Protein AF-A0A8I0GWX3-F1 (afdb_monomer_lite)

Foldseek 3Di:
DVVVVVVVVPDDPPDDDADPPPDDDDPDDDDPDDLDADDDDPVLVVQWPDKDWAWAPPQGDAQAKKKKWKAQQLAGWKWKDWPPDIAIGDLQAQSRARVLAFQTHMDIDRDHRSHGTTIMMTGGDDLEPLSDMDMDMDHSPVVSVVRVVLVVLLVVLLVLLVVLLVVLVVVCVVPVDCVSVVLNVLSVLLSQLSCLLRSVCNPPHNPDPCPNVSLLSNLLSLLQNCLVLLVLLCVQLVVCVVCVVCVVVSVCSNVVSNVVSVCSVVDDSNVSSVSSVVSVVVSVVSLVVSVVSNVVCVVVVNPSSVLSCQLSVLVVVLVVCVVVVPPVCSNSVSSSVSVSSSSNSVSSSVVVVVVVVVVVVVVVVVVQVVQADPVPRHGDPVVVVVVD

Sequence (388 aa):
MLLVVLMLCAWPTRADAPRAGVDYLLLGQATSEPTPQRACAPGVLARHQDVLSIAAPAQGWSGEPQAVDVFGVLSGEVRISHGQRQVCGSMHDARTRDSRFRAGVGMVVVPKAGDREPIVVSWARPLKARWVPTLQLGAPSPVQQNDTARLLVRAACIAVAIALALSALMGFATTRDRLFLLYVVVCLVFVLWQAVLGGLSGYPEPWLPVHDRASWWLVGLTAFSEALLLPILWRLNGGDRRWPRSRAWQHAVLWGLVAVGCSVPWLGMPALGTLAAALETLYLLGCVLCLGVGVWALWRGDAQALAGLGALLPWWILVVAEAVGARWLIAYRIEALQVATTWFLMMAAFALNLRLGRLRQQRDEMRQLADTDMLTGLPNRRAGLRLL

Secondary structure (DSSP, 8-state):
-HHHHHHHHTS---SPPP-TTT-----S----PPP--PPPPHHHHTTEEEEEEEPPPTT---SS-EEEEEE---SS-EEEEETTEEEEEBTTBGGGS-TT-SSSEEEEE-PPTT--PPEEEEEEPPSSTT-PPEEEEE-HHHHHHHHHHHHHHHHHHHHHHHHHHHHHHHHHHHH--HHHHHHHHHHHHHHHHHHHHTSGGGSSS--S--GGGHHHHHHHHHHHHHHHHHHHHHHHTTHHHH-TTHHHHHHHHHHHHHHHHHHGGG--HHHHHHHHHHHHHHHHHHHHHHHHHHHHHHHTT-TTHHHHHHHHHHHHHHHHHHHTT-HHHHHTHHHHHHHHHHHHHHHHHHHHHHHHHHHHHHHHHHHHHHHB-TTT-SBPHHHHHHH-

pLDDT: mean 88.44, std 9.66, range [50.41, 98.25]

Radius of gyration: 27.51 Å; chains: 1; bounding box: 73×41×92 Å

Structure (mmCIF, N/CA/C/O backbone):
data_AF-A0A8I0GWX3-F1
#
_entry.id   AF-A0A8I0GWX3-F1
#
loop_
_atom_site.group_PDB
_atom_site.id
_atom_site.type_symbol
_atom_site.label_atom_id
_atom_site.label_alt_id
_atom_site.label_comp_id
_atom_site.label_asym_id
_atom_site.label_entity_id
_atom_site.label_seq_id
_atom_site.pdbx_PDB_ins_code
_atom_site.Cartn_x
_atom_site.Cartn_y
_atom_site.Cartn_z
_atom_site.occupancy
_atom_site.B_iso_or_equiv
_atom_site.auth_seq_id
_atom_site.auth_comp_id
_atom_site.auth_asym_id
_atom_site.auth_atom_id
_atom_site.pdbx_PDB_model_num
ATOM 1 N N . MET A 1 1 ? 22.181 -18.237 29.161 1.00 51.09 1 MET A N 1
ATOM 2 C CA . MET A 1 1 ? 23.063 -17.108 28.781 1.00 51.09 1 MET A CA 1
ATOM 3 C C . MET A 1 1 ? 24.543 -17.438 28.925 1.00 51.09 1 MET A C 1
ATOM 5 O O . MET A 1 1 ? 25.247 -17.283 27.941 1.00 51.09 1 MET A O 1
ATOM 9 N N . LEU A 1 2 ? 25.014 -17.944 30.072 1.00 55.22 2 LEU A N 1
ATOM 10 C CA . LEU A 1 2 ? 26.442 -18.246 30.293 1.00 55.22 2 LEU A CA 1
ATOM 11 C C . LEU A 1 2 ? 27.043 -19.223 29.258 1.00 55.22 2 LEU A C 1
ATOM 13 O O . LEU A 1 2 ? 28.150 -19.021 28.779 1.00 55.22 2 LEU A O 1
ATOM 17 N N . LEU A 1 3 ? 26.272 -20.239 28.859 1.00 51.69 3 LEU A N 1
ATOM 18 C CA . LEU A 1 3 ? 26.700 -21.274 27.909 1.00 51.69 3 LEU A CA 1
ATOM 19 C C . LEU A 1 3 ? 26.848 -20.755 26.464 1.00 51.69 3 LEU A C 1
ATOM 21 O O . LEU A 1 3 ? 27.691 -21.233 25.716 1.00 51.69 3 LEU A O 1
ATOM 25 N N . VAL A 1 4 ? 26.062 -19.737 26.095 1.00 60.28 4 VAL A N 1
ATOM 26 C CA . VAL A 1 4 ? 26.132 -19.071 24.781 1.00 60.28 4 VAL A CA 1
ATOM 27 C C . VAL A 1 4 ? 27.347 -18.147 24.720 1.00 60.28 4 VAL A C 1
ATOM 29 O O . VAL A 1 4 ? 28.044 -18.114 23.714 1.00 60.28 4 VAL A O 1
ATOM 32 N N . VAL A 1 5 ? 27.642 -17.450 25.823 1.00 67.81 5 VAL A N 1
ATOM 33 C CA . VAL A 1 5 ? 28.853 -16.626 25.962 1.00 67.81 5 VAL A CA 1
ATOM 34 C C . VAL A 1 5 ? 30.109 -17.501 25.899 1.00 67.81 5 VAL A C 1
ATOM 36 O O . VAL A 1 5 ? 31.037 -17.183 25.165 1.00 67.81 5 VAL A O 1
ATOM 39 N N . LEU A 1 6 ? 30.109 -18.647 26.585 1.00 61.28 6 LEU A N 1
ATOM 40 C CA . LEU A 1 6 ? 31.220 -19.604 26.551 1.00 61.28 6 LEU A CA 1
ATOM 41 C C . LEU A 1 6 ? 31.418 -20.245 25.167 1.00 61.28 6 LEU A C 1
ATOM 43 O O . LEU A 1 6 ? 32.559 -20.438 24.757 1.00 61.28 6 LEU A O 1
ATOM 47 N N . MET A 1 7 ? 30.342 -20.518 24.418 1.00 55.12 7 MET A N 1
ATOM 48 C CA . MET A 1 7 ? 30.449 -21.003 23.035 1.00 55.12 7 MET A CA 1
ATOM 49 C C . MET A 1 7 ? 30.977 -19.942 22.059 1.00 55.12 7 MET A C 1
ATOM 51 O O . MET A 1 7 ? 31.720 -20.287 21.146 1.00 55.12 7 MET A O 1
ATOM 55 N N . LEU A 1 8 ? 30.653 -18.661 22.261 1.00 57.12 8 LEU A N 1
ATOM 56 C CA . LEU A 1 8 ? 31.178 -17.562 21.439 1.00 57.12 8 LEU A CA 1
ATOM 57 C C . LEU A 1 8 ? 32.678 -17.314 21.677 1.00 57.12 8 LEU A C 1
ATOM 59 O O . LEU A 1 8 ? 33.382 -16.929 20.749 1.00 57.12 8 LEU A O 1
ATOM 63 N N . CYS A 1 9 ? 33.182 -17.573 22.888 1.00 57.44 9 CYS A N 1
ATOM 64 C CA . CYS A 1 9 ? 34.602 -17.417 23.226 1.00 57.44 9 CYS A CA 1
ATOM 65 C C . CYS A 1 9 ? 35.497 -18.585 22.768 1.00 57.44 9 CYS A C 1
ATOM 67 O O . CYS A 1 9 ? 36.716 -18.445 22.797 1.00 57.44 9 CYS A O 1
ATOM 69 N N . ALA A 1 10 ? 34.926 -19.726 22.367 1.00 54.44 10 ALA A N 1
ATOM 70 C CA . ALA A 1 10 ? 35.675 -20.942 22.029 1.00 54.44 10 ALA A CA 1
ATOM 71 C C . ALA A 1 10 ? 35.998 -21.100 20.525 1.00 54.44 10 ALA A C 1
ATOM 73 O O . ALA A 1 10 ? 36.541 -22.130 20.122 1.00 54.44 10 ALA A O 1
ATOM 74 N N . TRP A 1 11 ? 35.677 -20.111 19.680 1.00 53.00 11 TRP A N 1
ATOM 75 C CA . TRP A 1 11 ? 36.047 -20.141 18.257 1.00 53.00 11 TRP A CA 1
ATOM 76 C C . TRP A 1 11 ? 37.568 -19.939 18.094 1.00 53.00 11 TRP A C 1
ATOM 78 O O . TRP A 1 11 ? 38.137 -19.107 18.803 1.00 53.00 11 TRP A O 1
ATOM 88 N N . PRO A 1 12 ? 38.271 -20.648 17.184 1.00 53.09 12 PRO A N 1
ATOM 89 C CA . PRO A 1 12 ? 39.726 -20.592 17.120 1.00 53.09 12 PRO A CA 1
ATOM 90 C C . PRO A 1 12 ? 40.194 -19.211 16.643 1.00 53.09 12 PRO A C 1
ATOM 92 O O . PRO A 1 12 ? 40.047 -18.855 15.475 1.00 53.09 12 PRO A O 1
ATOM 95 N N . THR A 1 13 ? 40.813 -18.448 17.540 1.00 57.25 13 THR A N 1
ATOM 96 C CA . THR A 1 13 ? 41.493 -17.172 17.271 1.00 57.25 13 THR A CA 1
ATOM 97 C C . THR A 1 13 ? 42.874 -17.417 16.655 1.00 57.25 13 THR A C 1
ATOM 99 O O . THR A 1 13 ? 43.901 -17.164 17.282 1.00 57.25 13 THR A O 1
ATOM 102 N N . ARG A 1 14 ? 42.925 -17.989 15.446 1.00 50.41 14 ARG A N 1
ATOM 103 C CA . ARG A 1 14 ? 44.182 -18.166 14.682 1.00 50.41 14 ARG A CA 1
ATOM 104 C C . ARG A 1 14 ? 44.314 -17.249 13.465 1.00 50.41 14 ARG A C 1
ATOM 106 O O . ARG A 1 14 ? 45.220 -17.441 12.662 1.00 50.41 14 ARG A O 1
ATOM 113 N N . ALA A 1 15 ? 43.450 -16.249 13.346 1.00 58.94 15 ALA A N 1
ATOM 114 C CA . ALA A 1 15 ? 43.654 -15.132 12.436 1.00 58.94 15 ALA A CA 1
ATOM 115 C C . ALA A 1 15 ? 43.953 -13.886 13.272 1.00 58.94 15 ALA A C 1
ATOM 117 O O . ALA A 1 15 ? 43.256 -13.643 14.262 1.00 58.94 15 ALA A O 1
ATOM 118 N N . ASP A 1 16 ? 44.983 -13.127 12.890 1.00 62.22 16 ASP A N 1
ATOM 119 C CA . ASP A 1 16 ? 45.212 -11.797 13.450 1.00 62.22 16 ASP A CA 1
ATOM 120 C C . ASP A 1 16 ? 43.923 -10.981 13.308 1.00 62.22 16 ASP A C 1
ATOM 122 O O . ASP A 1 16 ? 43.290 -10.961 12.248 1.00 62.22 16 ASP A O 1
ATOM 126 N N . ALA A 1 17 ? 43.501 -10.350 14.403 1.00 70.25 17 ALA A N 1
ATOM 127 C CA . ALA A 1 17 ? 42.344 -9.473 14.371 1.00 70.25 17 ALA A CA 1
ATOM 128 C C . ALA A 1 17 ? 42.627 -8.312 13.399 1.00 70.25 17 ALA A C 1
ATOM 130 O O . ALA A 1 17 ? 43.728 -7.752 13.440 1.00 70.25 17 ALA A O 1
ATOM 131 N N . PRO A 1 18 ? 41.660 -7.929 12.546 1.00 77.25 18 PRO A N 1
ATOM 132 C CA . PRO A 1 18 ? 41.861 -6.857 11.583 1.00 77.25 18 PRO A CA 1
ATOM 133 C C . PRO A 1 18 ? 42.234 -5.557 12.303 1.00 77.25 18 PRO A C 1
ATOM 135 O O . PRO A 1 18 ? 41.567 -5.136 13.254 1.00 77.25 18 PRO A O 1
ATOM 138 N N . ARG A 1 19 ? 43.301 -4.904 11.846 1.00 80.56 19 ARG A N 1
ATOM 139 C CA . ARG A 1 19 ? 43.761 -3.614 12.358 1.00 80.56 19 ARG A CA 1
ATOM 140 C C . ARG A 1 19 ? 42.855 -2.509 11.833 1.00 80.56 19 ARG A C 1
ATOM 142 O O . ARG A 1 19 ? 42.826 -2.217 10.636 1.00 80.56 19 ARG A O 1
ATOM 149 N N . ALA A 1 20 ? 42.129 -1.871 12.748 1.00 77.06 20 ALA A N 1
ATOM 150 C CA . ALA A 1 20 ? 41.254 -0.749 12.433 1.00 77.06 20 ALA A CA 1
ATOM 151 C C . ALA A 1 20 ? 42.017 0.356 11.674 1.00 77.06 20 ALA A C 1
ATOM 153 O O . ALA A 1 20 ? 43.057 0.826 12.130 1.00 77.06 20 ALA A O 1
ATOM 154 N N . GLY A 1 21 ? 41.494 0.763 10.514 1.00 77.19 21 GLY A N 1
ATOM 155 C CA . GLY A 1 21 ? 42.061 1.836 9.687 1.00 77.19 21 GLY A CA 1
ATOM 156 C C . GLY A 1 21 ? 43.207 1.426 8.753 1.00 77.19 21 GLY A C 1
ATOM 157 O O . GLY A 1 21 ? 43.665 2.269 7.987 1.00 77.19 21 GLY A O 1
ATOM 158 N N . VAL A 1 22 ? 43.647 0.164 8.787 1.00 79.94 22 VAL A N 1
ATOM 159 C CA . VAL A 1 22 ? 44.706 -0.367 7.905 1.00 79.94 22 VAL A CA 1
ATOM 160 C C . VAL A 1 22 ? 44.186 -1.541 7.086 1.00 79.94 22 VAL A C 1
ATOM 162 O O . VAL A 1 22 ? 44.372 -1.579 5.870 1.00 79.94 22 VAL A O 1
ATOM 165 N N . ASP A 1 23 ? 43.490 -2.465 7.742 1.00 86.44 23 ASP A N 1
ATOM 166 C CA . ASP A 1 23 ? 43.015 -3.683 7.105 1.00 86.44 23 ASP A CA 1
ATOM 167 C C . ASP A 1 23 ? 41.596 -3.486 6.560 1.00 86.44 23 ASP A C 1
ATOM 169 O O . ASP A 1 23 ? 40.745 -2.843 7.181 1.00 86.44 23 ASP A O 1
ATOM 173 N N . TYR A 1 24 ? 41.324 -4.069 5.393 1.00 81.25 24 TYR A N 1
ATOM 174 C CA . TYR A 1 24 ? 39.986 -4.153 4.815 1.00 81.25 24 TYR A CA 1
ATOM 175 C C . TYR A 1 24 ? 39.538 -5.613 4.767 1.00 81.25 24 TYR A C 1
ATOM 177 O O . TYR A 1 24 ? 40.316 -6.516 4.464 1.00 81.25 24 TYR A O 1
ATOM 185 N N . LEU A 1 25 ? 38.260 -5.849 5.058 1.00 82.81 25 LEU A N 1
ATOM 186 C CA . LEU A 1 25 ? 37.648 -7.167 4.948 1.00 82.81 25 LEU A CA 1
ATOM 187 C C . LEU A 1 25 ? 36.897 -7.257 3.619 1.00 82.81 25 LEU A C 1
ATOM 189 O O . LEU A 1 25 ? 35.829 -6.663 3.463 1.00 82.81 25 LEU A O 1
ATOM 193 N N . LEU A 1 26 ? 37.450 -8.005 2.664 1.00 83.38 26 LEU A N 1
ATOM 194 C CA . LEU A 1 26 ? 36.744 -8.363 1.437 1.00 83.38 26 LEU A CA 1
ATOM 195 C C . LEU A 1 26 ? 35.866 -9.592 1.708 1.00 83.38 26 LEU A C 1
ATOM 197 O O . LEU A 1 26 ? 36.376 -10.683 1.947 1.00 83.38 26 LEU A O 1
ATOM 201 N N . LEU A 1 27 ? 34.545 -9.414 1.676 1.00 86.94 27 LEU A N 1
ATOM 202 C CA . LEU A 1 27 ? 33.578 -10.510 1.765 1.00 86.94 27 LEU A CA 1
ATOM 203 C C . LEU A 1 27 ? 33.102 -10.901 0.361 1.00 86.94 27 LEU A C 1
ATOM 205 O O . LEU A 1 27 ? 32.670 -10.044 -0.408 1.00 86.94 27 LEU A O 1
ATOM 209 N N . GLY A 1 28 ? 33.144 -12.199 0.053 1.00 84.75 28 GLY A N 1
ATOM 210 C CA . GLY A 1 28 ? 32.776 -12.754 -1.253 1.00 84.75 28 GLY A CA 1
ATOM 211 C C . GLY A 1 28 ? 33.986 -13.178 -2.089 1.00 84.75 28 GLY A C 1
ATOM 212 O O . GLY A 1 28 ? 35.128 -13.099 -1.647 1.00 84.75 28 GLY A O 1
ATOM 213 N N . GLN A 1 29 ? 33.725 -13.659 -3.302 1.00 85.88 29 GLN A N 1
ATOM 214 C CA . GLN A 1 29 ? 34.748 -14.126 -4.239 1.00 85.88 29 GLN A CA 1
ATOM 215 C C . GLN A 1 29 ? 34.409 -13.671 -5.659 1.00 85.88 29 GLN A C 1
ATOM 217 O O . GLN A 1 29 ? 33.242 -13.423 -5.972 1.00 85.88 29 GLN A O 1
ATOM 222 N N . ALA A 1 30 ? 35.423 -13.561 -6.520 1.00 85.31 30 ALA A N 1
ATOM 223 C CA . ALA A 1 30 ? 35.194 -13.341 -7.942 1.00 85.31 30 ALA A CA 1
ATOM 224 C C . ALA A 1 30 ? 34.327 -14.478 -8.501 1.00 85.31 30 ALA A C 1
ATOM 226 O O . ALA A 1 30 ? 34.538 -15.645 -8.170 1.00 85.31 30 ALA A O 1
ATOM 227 N N . THR A 1 31 ? 33.354 -14.134 -9.338 1.00 83.06 31 THR A N 1
ATOM 228 C CA . THR A 1 31 ? 32.468 -15.108 -9.973 1.00 83.06 31 THR A CA 1
ATOM 229 C C . THR A 1 31 ? 32.619 -15.045 -11.485 1.00 83.06 31 THR A C 1
ATOM 231 O O . THR A 1 31 ? 32.759 -13.968 -12.065 1.00 83.06 31 THR A O 1
ATOM 234 N N . SER A 1 32 ? 32.616 -16.216 -12.115 1.00 80.88 32 SER A N 1
ATOM 235 C CA . SER A 1 32 ? 32.475 -16.377 -13.562 1.00 80.88 32 SER A CA 1
ATOM 236 C C . SER A 1 32 ? 31.013 -16.566 -13.973 1.00 80.88 32 SER A C 1
ATOM 238 O O . SER A 1 32 ? 30.724 -16.662 -15.166 1.00 80.88 32 SER A O 1
ATOM 240 N N . GLU A 1 33 ? 30.088 -16.622 -13.009 1.00 76.56 33 GLU A N 1
ATOM 241 C CA . GLU A 1 33 ? 28.667 -16.774 -13.286 1.00 76.56 33 GLU A CA 1
ATOM 242 C C . GLU A 1 33 ? 28.127 -15.491 -13.935 1.00 76.56 33 GLU A C 1
ATOM 244 O O . GLU A 1 33 ? 28.223 -14.405 -13.350 1.00 76.56 33 GLU A O 1
ATOM 249 N N . PRO A 1 34 ? 27.556 -15.579 -15.150 1.00 67.69 34 PRO A N 1
ATOM 250 C CA . PRO A 1 34 ? 26.932 -14.428 -15.776 1.00 67.69 34 PRO A CA 1
ATOM 251 C C . PRO A 1 34 ? 25.698 -14.016 -14.973 1.00 67.69 34 PRO A C 1
ATOM 253 O O . PRO A 1 34 ? 24.993 -14.857 -14.413 1.00 67.69 34 PRO A O 1
ATOM 256 N N . THR A 1 35 ? 25.384 -12.718 -14.958 1.00 65.12 35 THR A N 1
ATOM 257 C CA . THR A 1 35 ? 24.118 -12.249 -14.386 1.00 65.12 35 THR A CA 1
ATOM 258 C C . THR A 1 35 ? 22.964 -12.962 -15.100 1.00 65.12 35 THR A C 1
ATOM 260 O O . THR A 1 35 ? 22.860 -12.829 -16.324 1.00 65.12 35 THR A O 1
ATOM 263 N N . PRO A 1 36 ? 22.107 -13.719 -14.390 1.00 63.72 36 PRO A N 1
ATOM 264 C CA . PRO A 1 36 ? 21.045 -14.481 -15.029 1.00 63.72 36 PRO A CA 1
ATOM 265 C C . PRO A 1 36 ? 20.073 -13.520 -15.720 1.00 63.72 36 PRO A C 1
ATOM 267 O O . PRO A 1 36 ? 19.387 -12.731 -15.075 1.00 63.72 36 PRO A O 1
ATOM 270 N N . GLN A 1 37 ? 20.032 -13.570 -17.051 1.00 67.31 37 GLN A N 1
ATOM 271 C CA . GLN A 1 37 ? 19.068 -12.830 -17.860 1.00 67.31 37 GLN A CA 1
ATOM 272 C C . GLN A 1 37 ? 17.976 -13.794 -18.310 1.00 67.31 37 GLN A C 1
ATOM 274 O O . GLN A 1 37 ? 18.216 -14.711 -19.095 1.00 67.31 37 GLN A O 1
ATOM 279 N N . ARG A 1 38 ? 16.762 -13.602 -17.791 1.00 73.75 38 ARG A N 1
ATOM 280 C CA . ARG A 1 38 ? 15.596 -14.396 -18.178 1.00 73.75 38 ARG A CA 1
ATOM 281 C C . ARG A 1 38 ? 14.913 -13.763 -19.390 1.00 73.75 38 ARG A C 1
ATOM 283 O O . ARG A 1 38 ? 14.407 -12.643 -19.312 1.00 73.75 38 ARG A O 1
ATOM 290 N N . ALA A 1 39 ? 14.851 -14.507 -20.492 1.00 77.19 39 ALA A N 1
ATOM 291 C CA . ALA A 1 39 ? 13.997 -14.168 -21.627 1.00 77.19 39 ALA A CA 1
ATOM 292 C C . ALA A 1 39 ? 12.514 -14.374 -21.270 1.00 77.19 39 ALA A C 1
ATOM 294 O O . ALA A 1 39 ? 12.173 -15.246 -20.466 1.00 77.19 39 ALA A O 1
ATOM 295 N N . CYS A 1 40 ? 11.615 -13.594 -21.879 1.00 80.19 40 CYS A N 1
ATOM 296 C CA . CYS A 1 40 ? 10.183 -13.806 -21.663 1.00 80.19 40 CYS A CA 1
ATOM 297 C C . CYS A 1 40 ? 9.726 -15.097 -22.338 1.00 80.19 40 CYS A C 1
ATOM 299 O O . CYS A 1 40 ? 9.987 -15.312 -23.522 1.00 80.19 40 CYS A O 1
ATOM 301 N N . ALA A 1 41 ? 8.968 -15.914 -21.609 1.00 83.19 41 ALA A N 1
ATOM 302 C CA . ALA A 1 41 ? 8.305 -17.065 -22.201 1.00 83.19 41 ALA A CA 1
ATOM 303 C C . ALA A 1 41 ? 7.250 -16.611 -23.239 1.00 83.19 41 ALA A C 1
ATOM 305 O O . ALA A 1 41 ? 6.577 -15.597 -23.018 1.00 83.19 41 ALA A O 1
ATOM 306 N N . PRO A 1 42 ? 7.020 -17.369 -24.328 1.00 79.69 42 PRO A N 1
ATOM 307 C CA . PRO A 1 42 ? 6.047 -17.005 -25.365 1.00 79.69 42 PRO A CA 1
ATOM 308 C C . PRO A 1 42 ? 4.628 -16.767 -24.824 1.00 79.69 42 PRO A C 1
ATOM 310 O O . PRO A 1 42 ? 3.952 -15.824 -25.228 1.00 79.69 42 PRO A O 1
ATOM 313 N N . GLY A 1 43 ? 4.196 -17.568 -23.843 1.00 78.31 43 GLY A N 1
ATOM 314 C CA . GLY A 1 43 ? 2.890 -17.406 -23.195 1.00 78.31 43 GLY A CA 1
ATOM 315 C C . GLY A 1 43 ? 2.763 -16.143 -22.333 1.00 78.31 43 GLY A C 1
ATOM 316 O O . GLY A 1 43 ? 1.656 -15.651 -22.133 1.00 78.31 43 GLY A O 1
ATOM 317 N N . VAL A 1 44 ? 3.878 -15.588 -21.843 1.00 78.50 44 VAL A N 1
ATOM 318 C CA . VAL A 1 44 ? 3.901 -14.293 -21.141 1.00 78.50 44 VAL A CA 1
ATOM 319 C C . VAL A 1 44 ? 3.754 -13.160 -22.152 1.00 78.50 44 VAL A C 1
ATOM 321 O O . VAL A 1 44 ? 2.897 -12.299 -21.974 1.00 78.50 44 VAL A O 1
ATOM 324 N N . LEU A 1 45 ? 4.510 -13.220 -23.253 1.00 78.62 45 LEU A N 1
ATOM 325 C CA . LEU A 1 45 ? 4.442 -12.243 -24.344 1.00 78.62 45 LEU A CA 1
ATOM 326 C C . LEU A 1 45 ? 3.037 -12.140 -24.943 1.00 78.62 45 LEU A C 1
ATOM 328 O O . LEU A 1 45 ? 2.563 -11.036 -25.181 1.00 78.62 45 LEU A O 1
ATOM 332 N N . ALA A 1 46 ? 2.337 -13.265 -25.109 1.00 76.94 46 ALA A N 1
ATOM 333 C CA . ALA A 1 46 ? 0.958 -13.280 -25.602 1.00 76.94 46 ALA A CA 1
ATOM 334 C C . ALA A 1 46 ? -0.034 -12.524 -24.692 1.00 76.94 46 ALA A C 1
ATOM 336 O O . ALA A 1 46 ? -1.104 -12.117 -25.140 1.00 76.94 46 ALA A O 1
ATOM 337 N N . ARG A 1 47 ? 0.304 -12.331 -23.409 1.00 78.25 47 ARG A N 1
ATOM 338 C CA . ARG A 1 47 ? -0.508 -11.574 -22.442 1.00 78.25 47 ARG A CA 1
ATOM 339 C C . ARG A 1 47 ? -0.126 -10.098 -22.362 1.00 78.25 47 ARG A C 1
ATOM 341 O O . ARG A 1 47 ? -0.842 -9.334 -21.715 1.00 78.25 47 ARG A O 1
ATOM 348 N 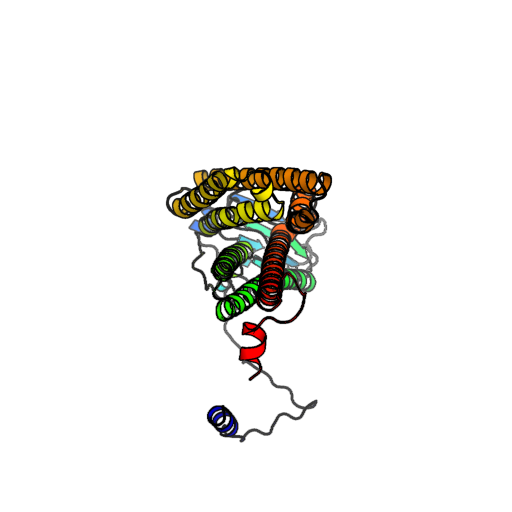N . HIS A 1 48 ? 0.980 -9.693 -22.985 1.00 80.00 48 HIS A N 1
ATOM 349 C CA . HIS A 1 48 ? 1.376 -8.293 -23.048 1.00 80.00 48 HIS A CA 1
ATOM 350 C C . HIS A 1 48 ? 0.496 -7.599 -24.083 1.00 80.00 48 HIS A C 1
ATOM 352 O O . HIS A 1 48 ? 0.559 -7.905 -25.269 1.00 80.00 48 HIS A O 1
ATOM 358 N N . GLN A 1 49 ? -0.361 -6.700 -23.610 1.00 73.62 49 GLN A N 1
ATOM 359 C CA . GLN A 1 49 ? -1.316 -5.980 -24.458 1.00 73.62 49 GLN A CA 1
ATOM 360 C C . GLN A 1 49 ? -0.895 -4.527 -24.657 1.00 73.62 49 GLN A C 1
ATOM 362 O O . GLN A 1 49 ? -1.134 -3.965 -25.722 1.00 73.62 49 GLN A O 1
ATOM 367 N N . ASP A 1 50 ? -0.218 -3.950 -23.663 1.00 77.81 50 ASP A N 1
ATOM 368 C CA . ASP A 1 50 ? 0.282 -2.586 -23.720 1.00 77.81 50 ASP A CA 1
ATOM 369 C C . ASP A 1 50 ? 1.773 -2.605 -24.062 1.00 77.81 50 ASP A C 1
ATOM 371 O O . ASP A 1 50 ? 2.580 -3.266 -23.397 1.00 77.81 50 ASP A O 1
ATOM 375 N N . VAL A 1 51 ? 2.136 -1.872 -25.113 1.00 85.62 51 VAL A N 1
ATOM 376 C CA . VAL A 1 51 ? 3.516 -1.699 -25.564 1.00 85.62 51 VAL A CA 1
ATOM 377 C C . VAL A 1 51 ? 3.803 -0.209 -25.651 1.00 85.62 51 VAL A C 1
ATOM 379 O O . VAL A 1 51 ? 3.176 0.512 -26.423 1.00 85.62 51 VAL A O 1
ATOM 382 N N . LEU A 1 52 ? 4.773 0.248 -24.868 1.00 91.12 52 LEU A N 1
ATOM 383 C CA . LEU A 1 52 ? 5.298 1.600 -24.930 1.00 91.12 52 LEU A CA 1
ATOM 384 C C . LEU A 1 52 ? 6.665 1.581 -25.608 1.00 91.12 52 LEU A C 1
ATOM 386 O O . LEU A 1 52 ? 7.591 0.910 -25.152 1.00 91.12 52 LEU A O 1
ATOM 390 N N . SER A 1 53 ? 6.791 2.359 -26.677 1.00 91.75 53 SER A N 1
ATOM 391 C CA . SER A 1 53 ? 8.063 2.619 -27.344 1.00 91.75 53 SER A CA 1
ATOM 392 C C . SER A 1 53 ? 8.608 3.962 -26.873 1.00 91.75 53 SER A C 1
ATOM 394 O O . SER A 1 53 ? 8.075 5.014 -27.228 1.00 91.75 53 SER A O 1
ATOM 396 N N . ILE A 1 54 ? 9.667 3.935 -26.071 1.00 92.19 54 ILE A N 1
ATOM 397 C CA . ILE A 1 54 ? 10.393 5.132 -25.649 1.00 92.19 54 ILE A CA 1
ATOM 398 C C . ILE A 1 54 ? 11.337 5.509 -26.790 1.00 92.19 54 ILE A C 1
ATOM 400 O O . ILE A 1 54 ? 12.373 4.871 -26.994 1.00 92.19 54 ILE A O 1
ATOM 404 N N . ALA A 1 55 ? 10.940 6.519 -27.562 1.00 92.69 55 ALA A N 1
ATOM 405 C CA . ALA A 1 55 ? 11.732 7.016 -28.677 1.00 92.69 55 ALA A CA 1
ATOM 406 C C . ALA A 1 55 ? 13.034 7.667 -28.189 1.00 92.69 55 ALA A C 1
ATOM 408 O O . ALA A 1 55 ? 13.054 8.354 -27.164 1.00 92.69 55 ALA A O 1
ATOM 409 N N . ALA A 1 56 ? 14.106 7.477 -28.958 1.00 90.88 56 ALA A N 1
ATOM 410 C CA . ALA A 1 56 ? 15.345 8.209 -28.752 1.00 90.88 56 ALA A CA 1
ATOM 411 C C . ALA A 1 56 ? 15.119 9.728 -28.933 1.00 90.88 56 ALA A C 1
ATOM 413 O O . ALA A 1 56 ? 14.239 10.132 -29.705 1.00 90.88 56 ALA A O 1
ATOM 414 N N . PRO A 1 57 ? 15.922 10.588 -28.278 1.00 92.25 57 PRO A N 1
ATOM 415 C CA . PRO A 1 57 ? 15.934 12.024 -28.555 1.00 92.25 57 PRO A CA 1
ATOM 416 C C . PRO A 1 57 ? 16.179 12.323 -30.043 1.00 92.25 57 PRO A C 1
ATOM 418 O O . PRO A 1 57 ? 16.752 11.506 -30.762 1.00 92.25 57 PRO A O 1
ATOM 421 N N . ALA A 1 58 ? 15.812 13.519 -30.516 1.00 90.44 58 ALA A N 1
ATOM 422 C CA . ALA A 1 58 ? 15.952 13.887 -31.933 1.00 90.44 58 ALA A CA 1
ATOM 423 C C . ALA A 1 58 ? 17.395 13.727 -32.467 1.00 90.44 58 ALA A C 1
ATOM 425 O O . ALA A 1 58 ? 17.601 13.304 -33.606 1.00 90.44 58 ALA A O 1
ATOM 426 N N . GLN A 1 59 ? 18.395 14.002 -31.628 1.00 90.94 59 GLN A N 1
ATOM 427 C CA . GLN A 1 59 ? 19.822 13.820 -31.930 1.00 90.94 59 GLN A CA 1
ATOM 428 C C . GLN A 1 59 ? 20.329 12.365 -31.825 1.00 90.94 59 GLN A C 1
ATOM 430 O O . GLN A 1 59 ? 21.507 12.115 -32.055 1.00 90.94 59 GLN A O 1
ATOM 435 N N . GLY A 1 60 ? 19.454 11.407 -31.507 1.00 91.12 60 GLY A N 1
ATOM 436 C CA . GLY A 1 60 ? 19.819 10.038 -31.144 1.00 91.12 60 GLY A CA 1
ATOM 437 C C . GLY A 1 60 ? 20.225 9.912 -29.675 1.00 91.12 60 GLY A C 1
ATOM 438 O O . GLY A 1 60 ? 20.285 10.896 -28.930 1.00 91.12 60 GLY A O 1
ATOM 439 N N . TRP A 1 61 ? 20.476 8.682 -29.237 1.00 94.44 61 TRP A N 1
ATOM 440 C CA . TRP A 1 61 ? 21.006 8.411 -27.905 1.00 94.44 61 TRP A CA 1
ATOM 441 C C . TRP A 1 61 ? 22.409 8.997 -27.739 1.00 94.44 61 TRP A C 1
ATOM 443 O O . TRP A 1 61 ? 23.183 9.087 -28.689 1.00 94.44 61 TRP A O 1
ATOM 453 N N . SER A 1 62 ? 22.759 9.377 -26.513 1.00 92.69 62 SER A N 1
ATOM 454 C CA . SER A 1 62 ? 24.035 10.036 -26.218 1.00 92.69 62 SER A CA 1
ATOM 455 C C . SER A 1 62 ? 25.249 9.102 -26.212 1.00 92.69 62 SER A C 1
ATOM 457 O O . SER A 1 62 ? 26.370 9.592 -26.182 1.00 92.69 62 SER A O 1
ATOM 459 N N . GLY A 1 63 ? 25.060 7.779 -26.210 1.00 91.44 63 GLY A N 1
ATOM 460 C CA . GLY A 1 63 ? 26.132 6.824 -25.895 1.00 91.44 63 GLY A CA 1
ATOM 461 C C . GLY A 1 6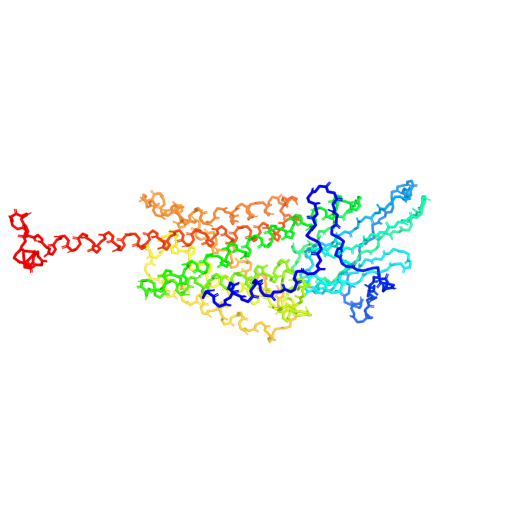3 ? 26.265 6.523 -24.399 1.00 91.44 63 GLY A C 1
ATOM 462 O O . GLY A 1 63 ? 26.939 5.567 -24.023 1.00 91.44 63 GLY A O 1
ATOM 463 N N . GLU A 1 64 ? 25.598 7.308 -23.546 1.00 94.12 64 GLU A N 1
ATOM 464 C CA . GLU A 1 64 ? 25.644 7.146 -22.093 1.00 94.12 64 GLU A CA 1
ATOM 465 C C . GLU A 1 64 ? 24.658 6.076 -21.602 1.00 94.12 64 GLU A C 1
ATOM 467 O O . GLU A 1 64 ? 23.577 5.919 -22.188 1.00 94.12 64 GLU A O 1
ATOM 472 N N . PRO A 1 65 ? 24.962 5.382 -20.488 1.00 93.94 65 PRO A N 1
ATOM 473 C CA . PRO A 1 65 ? 24.053 4.417 -19.885 1.00 93.94 65 PRO A CA 1
ATOM 474 C C . PRO A 1 65 ? 22.677 5.017 -19.565 1.00 93.94 65 PRO A C 1
ATOM 476 O O . PRO A 1 65 ? 22.572 6.033 -18.881 1.00 93.94 65 PRO A O 1
ATOM 479 N N . GLN A 1 66 ? 21.618 4.342 -20.004 1.00 94.44 66 GLN A N 1
ATOM 480 C CA . GLN A 1 66 ? 20.226 4.669 -19.707 1.00 94.44 66 GLN A CA 1
ATOM 481 C C . GLN A 1 66 ? 19.624 3.571 -18.836 1.00 94.44 66 GLN A C 1
ATOM 483 O O . GLN A 1 66 ? 19.605 2.399 -19.218 1.00 94.44 66 GLN A O 1
ATOM 488 N N . ALA A 1 67 ? 19.120 3.938 -17.664 1.00 95.00 67 ALA A N 1
ATOM 489 C CA . ALA A 1 67 ? 18.312 3.063 -16.833 1.00 95.00 67 ALA A CA 1
ATOM 490 C C . ALA A 1 67 ? 16.834 3.333 -17.080 1.00 95.00 67 ALA A C 1
ATOM 492 O O . ALA A 1 67 ? 16.390 4.481 -17.042 1.00 95.00 67 ALA A O 1
ATOM 493 N N . VAL A 1 68 ? 16.086 2.256 -17.294 1.00 95.00 68 VAL A N 1
ATOM 494 C CA . VAL A 1 68 ? 14.626 2.260 -17.313 1.00 95.00 68 VAL A CA 1
ATOM 495 C C . VAL A 1 68 ? 14.149 1.386 -16.175 1.00 95.00 68 VAL A C 1
ATOM 497 O O . VAL A 1 68 ? 14.589 0.245 -16.063 1.00 95.00 68 VAL A O 1
ATOM 500 N N . ASP A 1 69 ? 13.248 1.915 -15.360 1.00 95.12 69 ASP A N 1
ATOM 501 C CA . ASP A 1 69 ? 12.590 1.181 -14.287 1.00 95.12 69 ASP A CA 1
ATOM 502 C C . ASP A 1 69 ? 11.073 1.349 -14.371 1.00 95.12 69 ASP A C 1
ATOM 504 O O . ASP A 1 69 ? 10.565 2.415 -14.737 1.00 95.12 69 ASP A O 1
ATOM 508 N N . VAL A 1 70 ? 10.353 0.275 -14.064 1.00 94.19 70 VAL A N 1
ATOM 509 C CA . VAL A 1 70 ? 8.900 0.183 -14.175 1.00 94.19 70 VAL A CA 1
ATOM 510 C C . VAL A 1 70 ? 8.320 -0.222 -12.827 1.00 94.19 70 VAL A C 1
ATOM 512 O O . VAL A 1 70 ? 8.615 -1.288 -12.284 1.00 94.19 70 VAL A O 1
ATOM 515 N N . PHE A 1 71 ? 7.433 0.620 -12.307 1.00 91.62 71 PHE A N 1
ATOM 516 C CA . PHE A 1 71 ? 6.757 0.440 -11.027 1.00 91.62 71 PHE A CA 1
ATOM 517 C C . PHE A 1 71 ? 5.252 0.262 -11.210 1.00 91.62 71 PHE A C 1
ATOM 519 O O . PHE A 1 71 ? 4.660 0.750 -12.171 1.00 91.62 71 PHE A O 1
ATOM 526 N N . GLY A 1 72 ? 4.604 -0.362 -10.226 1.00 86.19 72 GLY A N 1
ATOM 527 C CA . GLY A 1 72 ? 3.141 -0.396 -10.151 1.00 86.19 72 GLY A CA 1
ATOM 528 C C . GLY A 1 72 ? 2.471 -1.385 -11.101 1.00 86.19 72 GLY A C 1
ATOM 529 O O . GLY A 1 72 ? 1.268 -1.282 -11.330 1.00 86.19 72 GLY A O 1
ATOM 530 N N . VAL A 1 73 ? 3.217 -2.360 -11.628 1.00 88.00 73 VAL A N 1
ATOM 531 C CA . VAL A 1 73 ? 2.643 -3.482 -12.380 1.00 88.00 73 VAL A CA 1
ATOM 532 C C . VAL A 1 73 ? 2.183 -4.553 -11.398 1.00 88.00 73 VAL A C 1
ATOM 534 O O . VAL A 1 73 ? 2.952 -5.401 -10.959 1.00 88.00 73 VAL A O 1
ATOM 537 N N . LEU A 1 74 ? 0.905 -4.471 -11.032 1.00 83.38 74 LEU A N 1
ATOM 538 C CA . LEU A 1 74 ? 0.260 -5.306 -10.009 1.00 83.38 74 LEU A CA 1
ATOM 539 C C . LEU A 1 74 ? -0.288 -6.643 -10.550 1.00 83.38 74 LEU A C 1
ATOM 541 O O . LEU A 1 74 ? -0.972 -7.385 -9.842 1.00 83.38 74 LEU A O 1
ATOM 545 N N . SER A 1 75 ? -0.037 -6.942 -11.824 1.00 80.69 75 SER A N 1
ATOM 546 C CA . SER A 1 75 ? -0.466 -8.174 -12.486 1.00 80.69 75 SER A CA 1
ATOM 547 C C . SER A 1 75 ? 0.468 -8.529 -13.637 1.00 80.69 75 SER A C 1
ATOM 549 O O . SER A 1 75 ? 0.703 -7.698 -14.511 1.00 80.69 75 SER A O 1
ATOM 551 N N . GLY A 1 76 ? 0.931 -9.780 -13.676 1.00 83.75 76 GLY A N 1
ATOM 552 C CA . GLY A 1 76 ? 1.779 -10.295 -14.750 1.00 83.75 76 GLY A CA 1
ATOM 553 C C . GLY A 1 76 ? 3.256 -9.911 -14.629 1.00 83.75 76 GLY A C 1
ATOM 554 O O . GLY A 1 76 ? 3.743 -9.550 -13.557 1.00 83.75 76 GLY A O 1
ATOM 555 N N . GLU A 1 77 ? 3.969 -10.044 -15.745 1.00 89.12 77 GLU A N 1
ATOM 556 C CA . GLU A 1 77 ? 5.388 -9.710 -15.868 1.00 89.12 77 GLU A CA 1
ATOM 557 C C . GLU A 1 77 ? 5.567 -8.421 -16.684 1.00 89.12 77 GLU A C 1
ATOM 559 O O . GLU A 1 77 ? 4.681 -7.996 -17.431 1.00 89.12 77 GLU A O 1
ATOM 564 N N . VAL A 1 78 ? 6.732 -7.799 -16.527 1.00 91.56 78 VAL A N 1
ATOM 565 C CA . VAL A 1 78 ? 7.181 -6.650 -17.308 1.00 91.56 78 VAL A CA 1
ATOM 566 C C . VAL A 1 78 ? 8.335 -7.088 -18.184 1.00 91.56 78 VAL A C 1
ATOM 568 O O . VAL A 1 78 ? 9.284 -7.722 -17.719 1.00 91.56 78 VAL A O 1
ATOM 571 N N . ARG A 1 79 ? 8.268 -6.697 -19.453 1.00 92.88 79 ARG A N 1
ATOM 572 C CA . ARG A 1 79 ? 9.351 -6.862 -20.413 1.00 92.88 79 ARG A CA 1
ATOM 573 C C . ARG A 1 79 ? 9.929 -5.509 -20.771 1.00 92.88 79 ARG A C 1
ATOM 575 O O . ARG A 1 79 ? 9.183 -4.628 -21.195 1.00 92.88 79 ARG A O 1
ATOM 582 N N . ILE A 1 80 ? 11.248 -5.400 -20.695 1.00 93.31 80 ILE A N 1
ATOM 583 C CA . ILE A 1 80 ? 12.017 -4.267 -21.214 1.00 93.31 80 ILE A CA 1
ATOM 584 C C . ILE A 1 80 ? 12.989 -4.821 -22.254 1.00 93.31 80 ILE A C 1
ATOM 586 O O . ILE A 1 80 ? 13.692 -5.792 -21.976 1.00 93.31 80 ILE A O 1
ATOM 590 N N . SER A 1 81 ? 13.021 -4.239 -23.452 1.00 92.12 81 SER A N 1
ATOM 591 C CA . SER A 1 81 ? 13.939 -4.638 -24.523 1.00 92.12 81 SER A CA 1
ATOM 592 C C . SER A 1 81 ? 14.546 -3.447 -25.255 1.00 92.12 81 SER A C 1
ATOM 594 O O . SER A 1 81 ? 13.880 -2.431 -25.443 1.00 92.12 81 SER A O 1
ATOM 596 N N . HIS A 1 82 ? 15.786 -3.607 -25.706 1.00 91.62 82 HIS A N 1
ATOM 597 C CA . HIS A 1 82 ? 16.501 -2.667 -26.569 1.00 91.62 82 HIS A CA 1
ATOM 598 C C . HIS A 1 82 ? 17.559 -3.443 -27.366 1.00 91.62 82 HIS A C 1
ATOM 600 O O . HIS A 1 82 ? 18.459 -4.048 -26.765 1.00 91.62 82 HIS A O 1
ATOM 606 N N . GLY A 1 83 ? 17.467 -3.459 -28.695 1.00 87.50 83 GLY A N 1
ATOM 607 C CA . GLY A 1 83 ? 18.309 -4.311 -29.527 1.00 87.50 83 GLY A CA 1
ATOM 608 C C . GLY A 1 83 ? 18.123 -5.782 -29.181 1.00 87.50 83 GLY A C 1
ATOM 609 O O . GLY A 1 83 ? 17.014 -6.285 -29.010 1.00 87.50 83 GLY A O 1
ATOM 610 N N . GLN A 1 84 ? 19.249 -6.465 -29.004 1.00 84.12 84 GLN A N 1
ATOM 611 C CA . GLN A 1 84 ? 19.295 -7.875 -28.611 1.00 84.12 84 GLN A CA 1
ATOM 612 C C . GLN A 1 84 ? 19.128 -8.095 -27.097 1.00 84.12 84 GLN A C 1
ATOM 614 O O . GLN A 1 84 ? 19.058 -9.236 -26.645 1.00 84.12 84 GLN A O 1
ATOM 619 N N . ARG A 1 85 ? 19.104 -7.028 -26.281 1.00 86.38 85 ARG A N 1
ATOM 620 C CA . ARG A 1 85 ? 18.966 -7.148 -24.823 1.00 86.38 85 ARG A CA 1
ATOM 621 C C . ARG A 1 85 ? 17.502 -7.128 -24.416 1.00 86.38 85 ARG A C 1
ATOM 623 O O . ARG A 1 85 ? 16.753 -6.235 -24.810 1.00 86.38 85 ARG A O 1
ATOM 630 N N . GLN A 1 86 ? 17.128 -8.078 -23.566 1.00 88.50 86 GLN A N 1
ATOM 631 C CA . GLN A 1 86 ? 15.787 -8.192 -23.012 1.00 88.50 86 GLN A CA 1
ATOM 632 C C . GLN A 1 86 ? 15.840 -8.663 -21.557 1.00 88.50 86 GLN A C 1
ATOM 634 O O . GLN A 1 86 ? 16.581 -9.584 -21.223 1.00 88.50 86 GLN A O 1
ATOM 639 N N . VAL A 1 87 ? 15.000 -8.063 -20.715 1.00 89.00 87 VAL A N 1
ATOM 640 C CA . VAL A 1 87 ? 14.740 -8.501 -19.339 1.00 89.00 87 VAL A CA 1
ATOM 641 C C . VAL A 1 87 ? 13.246 -8.755 -19.178 1.00 89.00 87 VAL A C 1
ATOM 643 O O . VAL A 1 87 ? 12.427 -7.956 -19.641 1.00 89.00 87 VAL A O 1
ATOM 646 N N . CYS A 1 88 ? 12.901 -9.870 -18.532 1.00 89.31 88 CYS A N 1
ATOM 647 C CA . CYS A 1 88 ? 11.534 -10.226 -18.166 1.00 89.31 88 CYS A CA 1
ATOM 648 C C . CYS A 1 88 ? 11.436 -10.483 -16.664 1.00 89.31 88 CYS A C 1
ATOM 650 O O . CYS A 1 88 ? 11.984 -11.474 -16.177 1.00 89.31 88 CYS A O 1
ATOM 652 N N . GLY A 1 89 ? 10.741 -9.608 -15.941 1.00 89.69 89 GLY A N 1
ATOM 653 C CA . GLY A 1 89 ? 10.677 -9.665 -14.483 1.00 89.69 89 GLY A CA 1
ATOM 654 C C . GLY A 1 89 ? 9.271 -9.487 -13.933 1.00 89.69 89 GLY A C 1
ATOM 655 O O . GLY A 1 89 ? 8.433 -8.809 -14.523 1.00 89.69 89 GLY A O 1
ATOM 656 N N . SER A 1 90 ? 9.023 -10.074 -12.765 1.00 89.19 90 SER A N 1
ATOM 657 C CA . SER A 1 90 ? 7.812 -9.849 -11.977 1.00 89.19 90 SER A CA 1
ATOM 658 C C . SER A 1 90 ? 8.127 -9.020 -10.739 1.00 89.19 90 SER A C 1
ATOM 660 O O . SER A 1 90 ? 9.109 -9.272 -10.043 1.00 89.19 90 SER A O 1
ATOM 662 N N . MET A 1 91 ? 7.240 -8.084 -10.401 1.00 88.81 91 MET A N 1
ATOM 663 C CA . MET A 1 91 ? 7.311 -7.342 -9.140 1.00 88.81 91 MET A CA 1
ATOM 664 C C . MET A 1 91 ? 7.188 -8.260 -7.905 1.00 88.81 91 MET A C 1
ATOM 666 O O . MET A 1 91 ? 7.661 -7.897 -6.831 1.00 88.81 91 MET A O 1
ATOM 670 N N . HIS A 1 92 ? 6.599 -9.453 -8.054 1.00 89.75 92 HIS A N 1
ATOM 671 C CA . HIS A 1 92 ? 6.398 -10.425 -6.973 1.00 89.75 92 HIS A CA 1
ATOM 672 C C . HIS A 1 92 ? 7.409 -11.584 -6.976 1.00 89.75 92 HIS A C 1
ATOM 674 O O . HIS A 1 92 ? 7.253 -12.515 -6.189 1.00 89.75 92 HIS A O 1
ATOM 680 N N . ASP A 1 93 ? 8.444 -11.542 -7.822 1.00 89.12 93 ASP A N 1
ATOM 681 C CA . ASP A 1 93 ? 9.567 -12.484 -7.754 1.00 89.12 93 ASP A CA 1
ATOM 682 C C . ASP A 1 93 ? 10.893 -11.764 -8.029 1.00 89.12 93 ASP A C 1
ATOM 684 O O . ASP A 1 93 ? 11.263 -11.494 -9.175 1.00 89.12 93 ASP A O 1
ATOM 688 N N . ALA A 1 94 ? 11.635 -11.462 -6.959 1.00 88.00 94 ALA A N 1
ATOM 689 C CA . ALA A 1 94 ? 12.933 -10.799 -7.026 1.00 88.00 94 ALA A CA 1
ATOM 690 C C . ALA A 1 94 ? 13.977 -11.540 -7.865 1.00 88.00 94 ALA A C 1
ATOM 692 O O . ALA A 1 94 ? 14.825 -10.885 -8.463 1.00 88.00 94 ALA A O 1
ATOM 693 N N . ARG A 1 95 ? 13.885 -12.869 -7.977 1.00 86.25 95 ARG A N 1
ATOM 694 C CA . ARG A 1 95 ? 14.858 -13.688 -8.715 1.00 86.25 95 ARG A CA 1
ATOM 695 C C . ARG A 1 95 ? 14.760 -13.497 -10.227 1.00 86.25 95 ARG A C 1
ATOM 697 O O . ARG A 1 95 ? 15.691 -13.821 -10.951 1.00 86.25 95 ARG A O 1
ATOM 704 N N . THR A 1 96 ? 13.624 -12.991 -10.708 1.00 85.75 96 THR A N 1
ATOM 705 C CA . THR A 1 96 ? 13.371 -12.759 -12.141 1.00 85.75 96 THR A CA 1
ATOM 706 C C . THR A 1 96 ? 13.796 -11.370 -12.614 1.00 85.75 96 THR A C 1
ATOM 708 O O . THR A 1 96 ? 13.771 -11.092 -13.809 1.00 85.75 96 THR A O 1
ATOM 711 N N . ARG A 1 97 ? 14.159 -10.477 -11.689 1.00 87.19 97 ARG A N 1
ATOM 712 C CA . ARG A 1 97 ? 14.462 -9.073 -11.972 1.00 87.19 97 ARG A CA 1
ATOM 713 C C . ARG A 1 97 ? 15.967 -8.844 -12.034 1.00 87.19 97 ARG A C 1
ATOM 715 O O . ARG A 1 97 ? 16.749 -9.596 -11.461 1.00 87.19 97 ARG A O 1
ATOM 722 N N . ASP A 1 98 ? 16.369 -7.769 -12.702 1.00 88.00 98 ASP A N 1
ATOM 723 C CA . ASP A 1 98 ? 17.745 -7.281 -12.633 1.00 88.00 98 ASP A CA 1
ATOM 724 C C . ASP A 1 98 ? 18.070 -6.881 -11.185 1.00 88.00 98 ASP A C 1
ATOM 726 O O . ASP A 1 98 ? 17.363 -6.075 -10.581 1.00 88.00 98 ASP A O 1
ATOM 730 N N . SER A 1 99 ? 19.140 -7.451 -10.625 1.00 85.50 99 SER A N 1
ATOM 731 C CA . SER A 1 99 ? 19.506 -7.318 -9.209 1.00 85.50 99 SER A CA 1
ATOM 732 C C . SER A 1 99 ? 19.823 -5.885 -8.774 1.00 85.50 99 SER A C 1
ATOM 734 O O . SER A 1 99 ? 19.863 -5.602 -7.574 1.00 85.50 99 SER A O 1
ATOM 736 N N . ARG A 1 100 ? 20.036 -4.975 -9.730 1.00 89.38 100 ARG A N 1
ATOM 737 C CA . ARG A 1 100 ? 20.235 -3.544 -9.478 1.00 89.38 100 ARG A CA 1
ATOM 738 C C . ARG A 1 100 ? 18.949 -2.827 -9.069 1.00 89.38 100 ARG A C 1
ATOM 740 O O . ARG A 1 100 ? 19.039 -1.764 -8.464 1.00 89.38 100 ARG A O 1
ATOM 747 N N . PHE A 1 101 ? 17.789 -3.406 -9.375 1.00 90.94 101 PHE A N 1
ATOM 748 C CA . PHE A 1 101 ? 16.472 -2.864 -9.055 1.00 90.94 101 PHE A CA 1
ATOM 749 C C . PHE A 1 101 ? 15.766 -3.777 -8.045 1.00 90.94 101 PHE A C 1
ATOM 751 O O . PHE A 1 101 ? 15.794 -5.005 -8.134 1.00 90.94 101 PHE A O 1
ATOM 758 N N . ARG A 1 102 ? 15.163 -3.177 -7.026 1.00 90.56 102 ARG A N 1
ATOM 759 C CA . ARG A 1 102 ? 14.668 -3.838 -5.817 1.00 90.56 102 ARG A CA 1
ATOM 760 C C . ARG A 1 102 ? 13.164 -3.679 -5.645 1.00 90.56 102 ARG A C 1
ATOM 762 O O . ARG A 1 102 ? 12.504 -4.643 -5.247 1.00 90.56 102 ARG A O 1
ATOM 769 N N . ALA A 1 103 ? 12.602 -2.515 -5.962 1.00 89.81 103 ALA A N 1
ATOM 770 C CA . ALA A 1 103 ? 11.176 -2.214 -5.836 1.00 89.81 103 ALA A CA 1
ATOM 771 C C . ALA A 1 103 ? 10.416 -2.289 -7.174 1.00 89.81 103 ALA A C 1
ATOM 773 O O . ALA A 1 103 ? 9.220 -2.602 -7.160 1.00 89.81 103 ALA A O 1
ATOM 774 N N . GLY A 1 104 ? 11.085 -2.005 -8.293 1.00 91.25 104 GLY A N 1
ATOM 775 C CA . GLY A 1 104 ? 10.564 -2.086 -9.659 1.00 91.25 104 GLY A CA 1
ATOM 776 C C . GLY A 1 104 ? 11.123 -3.257 -10.472 1.00 91.25 104 GLY A C 1
ATOM 777 O O . GLY A 1 104 ? 11.794 -4.144 -9.934 1.00 91.25 104 GLY A O 1
ATOM 778 N N . VAL A 1 105 ? 10.789 -3.281 -11.764 1.00 92.38 105 VAL A N 1
ATOM 779 C CA . VAL A 1 105 ? 11.421 -4.128 -12.786 1.00 92.38 105 VAL A CA 1
ATOM 780 C C . VAL A 1 105 ? 12.164 -3.198 -13.735 1.00 92.38 105 VAL A C 1
ATOM 782 O O . VAL A 1 105 ? 11.525 -2.448 -14.473 1.00 92.38 105 VAL A O 1
ATOM 785 N N . GLY A 1 106 ? 13.495 -3.270 -13.734 1.00 92.94 106 GLY A N 1
ATOM 786 C CA . GLY A 1 106 ? 14.332 -2.363 -14.510 1.00 92.94 106 GLY A CA 1
ATOM 787 C C . GLY A 1 106 ? 15.382 -3.051 -15.376 1.00 92.94 106 GLY A C 1
ATOM 788 O O . GLY A 1 106 ? 15.653 -4.245 -15.253 1.00 92.94 106 GLY A O 1
ATOM 789 N N . MET A 1 107 ? 15.969 -2.266 -16.276 1.00 93.19 107 MET A N 1
ATOM 790 C CA . MET A 1 107 ? 17.088 -2.646 -17.133 1.00 93.19 107 MET A CA 1
ATOM 791 C C . MET A 1 107 ? 17.979 -1.425 -17.372 1.00 93.19 107 MET A C 1
ATOM 793 O O . MET A 1 107 ? 17.490 -0.311 -17.556 1.00 93.19 107 MET A O 1
ATOM 797 N N . VAL A 1 108 ? 19.295 -1.642 -17.419 1.00 93.31 108 VAL A N 1
ATOM 798 C CA . VAL A 1 108 ? 20.246 -0.628 -17.897 1.00 93.31 108 VAL A CA 1
ATOM 799 C C . VAL A 1 108 ? 20.747 -1.008 -19.281 1.00 93.31 108 VAL A C 1
ATOM 801 O O . VAL A 1 108 ? 21.313 -2.088 -19.476 1.00 93.31 108 VAL A O 1
ATOM 804 N N . VAL A 1 109 ? 20.572 -0.092 -20.224 1.00 92.12 109 VAL A N 1
ATOM 805 C CA . VAL A 1 109 ? 21.057 -0.189 -21.599 1.00 92.12 109 VAL A CA 1
ATOM 806 C C . VAL A 1 109 ? 22.132 0.856 -21.844 1.00 92.12 109 VAL A C 1
ATOM 808 O O . VAL A 1 109 ? 22.173 1.883 -21.178 1.00 92.12 109 VAL A O 1
ATOM 811 N N . VAL A 1 110 ? 23.017 0.591 -22.798 1.00 93.69 110 VAL A N 1
ATOM 812 C CA . VAL A 1 110 ? 24.031 1.552 -23.250 1.00 93.69 110 VAL A CA 1
ATOM 813 C C . VAL A 1 110 ? 23.886 1.639 -24.768 1.00 93.69 110 VAL A C 1
ATOM 815 O O . VAL A 1 110 ? 24.546 0.881 -25.482 1.00 93.69 110 VAL A O 1
ATOM 818 N N . PRO A 1 111 ? 22.922 2.431 -25.271 1.00 91.75 111 PRO A N 1
ATOM 819 C CA . PRO A 1 111 ? 22.717 2.578 -26.707 1.00 91.75 111 PRO A CA 1
ATOM 820 C C . PRO A 1 111 ? 23.942 3.234 -27.345 1.00 91.75 111 PRO A C 1
ATOM 822 O O . PRO A 1 111 ? 24.624 4.024 -26.694 1.00 91.75 111 PRO A O 1
ATOM 825 N N . LYS A 1 112 ? 24.231 2.937 -28.614 1.00 92.62 112 LYS A N 1
ATOM 826 C CA . LYS A 1 112 ? 25.345 3.595 -29.313 1.00 92.62 112 LYS A CA 1
ATOM 827 C C . LYS A 1 112 ? 25.030 5.081 -29.513 1.00 92.62 112 LYS A C 1
ATOM 829 O O . LYS A 1 112 ? 23.876 5.453 -29.715 1.00 92.62 112 LYS A O 1
ATOM 834 N N . ALA A 1 113 ? 26.054 5.931 -29.476 1.00 93.00 113 ALA A N 1
ATOM 835 C CA . ALA A 1 113 ? 25.875 7.356 -29.736 1.00 93.00 113 ALA A CA 1
ATOM 836 C C . ALA A 1 113 ? 25.293 7.582 -31.145 1.00 93.00 113 ALA A C 1
ATOM 838 O O . ALA A 1 113 ? 25.778 7.004 -32.117 1.00 93.00 113 ALA A O 1
ATOM 839 N N . GLY A 1 114 ? 24.239 8.394 -31.243 1.00 91.31 114 GLY A N 1
ATOM 840 C CA . GLY A 1 114 ? 23.510 8.663 -32.486 1.00 91.31 114 GLY A CA 1
ATOM 841 C C . GLY A 1 114 ? 22.502 7.581 -32.898 1.00 91.31 114 GLY A C 1
ATOM 842 O O . GLY A 1 114 ? 21.744 7.799 -33.843 1.00 91.31 114 GLY A O 1
ATOM 843 N N . ASP A 1 115 ? 22.444 6.448 -32.191 1.00 92.62 115 ASP A N 1
ATOM 844 C CA . ASP A 1 115 ? 21.444 5.408 -32.435 1.00 92.62 115 ASP A CA 1
ATOM 845 C C . ASP A 1 115 ? 20.036 5.927 -32.114 1.00 92.62 115 ASP A C 1
ATOM 847 O O . ASP A 1 115 ? 19.839 6.739 -31.206 1.00 92.62 115 ASP A O 1
ATOM 851 N N . ARG A 1 116 ? 19.049 5.468 -32.879 1.00 92.81 116 ARG A N 1
ATOM 852 C CA . ARG A 1 116 ? 17.637 5.842 -32.737 1.00 92.81 116 ARG A CA 1
ATOM 853 C C . ARG A 1 116 ? 16.743 4.658 -32.391 1.00 92.81 116 ARG A C 1
ATOM 855 O O . ARG A 1 116 ? 15.525 4.830 -32.332 1.00 92.81 116 ARG A O 1
ATOM 862 N N . GLU A 1 117 ? 17.320 3.480 -32.161 1.00 93.31 117 GLU A N 1
ATOM 863 C CA . GLU A 1 117 ? 16.565 2.316 -31.717 1.00 93.31 117 GLU A CA 1
ATOM 864 C C . GLU A 1 117 ? 15.803 2.623 -30.408 1.00 93.31 117 GLU A C 1
ATOM 866 O O . GLU A 1 117 ? 16.396 3.122 -29.448 1.00 93.31 117 GLU A O 1
ATOM 871 N N . PRO A 1 118 ? 14.479 2.392 -30.342 1.00 94.19 118 PRO A N 1
ATOM 872 C CA . PRO A 1 118 ? 13.703 2.719 -29.154 1.00 94.19 118 PRO A CA 1
ATOM 873 C C . PRO A 1 118 ? 13.905 1.697 -28.032 1.00 94.19 118 PRO A C 1
ATOM 875 O O . PRO A 1 118 ? 14.134 0.509 -28.267 1.00 94.19 118 PRO A O 1
ATOM 878 N N . ILE A 1 119 ? 13.710 2.139 -26.788 1.00 94.31 119 ILE A N 1
ATOM 879 C CA . ILE A 1 119 ? 13.548 1.213 -25.663 1.00 94.31 119 ILE A CA 1
ATOM 880 C C . ILE A 1 119 ? 12.077 0.805 -25.607 1.00 94.31 119 ILE A C 1
ATOM 882 O O . ILE A 1 119 ? 11.194 1.646 -25.433 1.00 94.31 119 ILE A O 1
ATOM 886 N N . VAL A 1 120 ? 11.804 -0.488 -25.744 1.00 94.38 120 VAL A N 1
ATOM 887 C CA . VAL A 1 120 ? 10.441 -1.023 -25.758 1.00 94.38 120 VAL A CA 1
ATOM 888 C C . VAL A 1 120 ? 10.114 -1.629 -24.402 1.00 94.38 120 VAL A C 1
ATOM 890 O O . VAL A 1 120 ? 10.800 -2.535 -23.928 1.00 94.38 120 VAL A O 1
ATOM 893 N N . VAL A 1 121 ? 9.032 -1.154 -23.795 1.00 93.81 121 VAL A N 1
ATOM 894 C CA . VAL A 1 121 ? 8.504 -1.643 -22.521 1.00 93.81 121 VAL A CA 1
ATOM 895 C C . VAL A 1 121 ? 7.116 -2.219 -22.757 1.00 93.81 121 VAL A C 1
ATOM 897 O O . VAL A 1 121 ? 6.312 -1.630 -23.470 1.00 93.81 121 VAL A O 1
ATOM 900 N N . SER A 1 122 ? 6.817 -3.379 -22.180 1.00 92.06 122 SER A N 1
ATOM 901 C CA . SER A 1 122 ? 5.485 -3.982 -22.287 1.00 92.06 122 SER A CA 1
ATOM 902 C C . SER A 1 122 ? 5.086 -4.715 -21.017 1.00 92.06 122 SER A C 1
ATOM 904 O O . SER A 1 122 ? 5.943 -5.275 -20.331 1.00 92.06 122 SER A O 1
ATOM 906 N N . TRP A 1 123 ? 3.791 -4.706 -20.717 1.00 90.69 123 TRP A N 1
ATOM 907 C CA . TRP A 1 123 ? 3.211 -5.301 -19.514 1.00 90.69 123 TRP A CA 1
ATOM 908 C C . TRP A 1 123 ? 1.819 -5.876 -19.802 1.00 90.69 123 TRP A C 1
ATOM 910 O O . TRP A 1 123 ? 1.198 -5.608 -20.837 1.00 90.69 123 TRP A O 1
ATOM 920 N N . ALA A 1 124 ? 1.324 -6.695 -18.875 1.00 84.88 124 ALA A N 1
ATOM 921 C CA . ALA A 1 124 ? -0.044 -7.195 -18.918 1.00 84.88 124 ALA A CA 1
ATOM 922 C C . ALA A 1 124 ? -1.047 -6.097 -18.539 1.00 84.88 124 ALA A C 1
ATOM 924 O O . ALA A 1 124 ? -0.799 -5.315 -17.620 1.00 84.88 124 ALA A O 1
ATOM 925 N N . ARG A 1 125 ? -2.204 -6.073 -19.210 1.00 82.50 125 ARG A N 1
ATOM 926 C CA . ARG A 1 125 ? -3.248 -5.067 -18.978 1.00 82.50 125 ARG A CA 1
ATOM 927 C C . ARG A 1 125 ? -3.630 -4.997 -17.489 1.00 82.50 125 ARG A C 1
ATOM 929 O O . ARG A 1 125 ? -3.943 -6.038 -16.904 1.00 82.50 125 ARG A O 1
ATOM 936 N N . PRO A 1 126 ? -3.650 -3.800 -16.876 1.00 82.50 126 PRO A N 1
ATOM 937 C CA . PRO A 1 126 ? -3.967 -3.671 -15.463 1.00 82.50 126 PRO A CA 1
ATOM 938 C C . PRO A 1 126 ? -5.431 -4.027 -15.184 1.00 82.50 126 PRO A C 1
ATOM 940 O O . PRO A 1 126 ? -6.326 -3.760 -15.988 1.00 82.50 126 PRO A O 1
ATOM 943 N N . LEU A 1 127 ? -5.681 -4.578 -13.992 1.00 82.50 127 LEU A N 1
ATOM 944 C CA . LEU A 1 127 ? -7.026 -4.944 -13.531 1.00 82.50 127 LEU A CA 1
ATOM 945 C C . LEU A 1 127 ? -7.972 -3.731 -13.442 1.00 82.50 127 LEU A C 1
ATOM 947 O O . LEU A 1 127 ? -9.178 -3.861 -13.643 1.00 82.50 127 LEU A O 1
ATOM 951 N N . LYS A 1 128 ? -7.418 -2.550 -13.142 1.00 80.38 128 LYS A N 1
ATOM 952 C CA . LYS A 1 128 ? -8.136 -1.275 -13.069 1.00 80.38 128 LYS A CA 1
ATOM 953 C C . LYS A 1 128 ? -7.502 -0.265 -14.011 1.00 80.38 128 LYS A C 1
ATOM 955 O O . LYS A 1 128 ? -6.283 -0.126 -14.024 1.00 80.38 128 LYS A O 1
ATOM 960 N N . ALA A 1 129 ? -8.325 0.537 -14.683 1.00 75.94 129 ALA A N 1
ATOM 961 C CA . ALA A 1 129 ? -7.846 1.617 -15.552 1.00 75.94 129 ALA A CA 1
ATOM 962 C C . ALA A 1 129 ? -6.941 2.625 -14.816 1.00 75.94 129 ALA A C 1
ATOM 964 O O . ALA A 1 129 ? -6.029 3.196 -15.402 1.00 75.94 129 ALA A O 1
ATOM 965 N N . ARG A 1 130 ? -7.172 2.826 -13.513 1.00 75.06 130 ARG A N 1
ATOM 966 C CA . ARG A 1 130 ? -6.408 3.766 -12.682 1.00 75.06 130 ARG A CA 1
ATOM 967 C C . ARG A 1 130 ? -5.063 3.218 -12.201 1.00 75.06 130 ARG A C 1
ATOM 969 O O . ARG A 1 130 ? -4.227 4.004 -11.755 1.00 75.06 130 ARG A O 1
ATOM 976 N N . TRP A 1 131 ? -4.824 1.908 -12.289 1.00 78.81 131 TRP A N 1
ATOM 977 C CA . TRP A 1 131 ? -3.554 1.270 -11.921 1.00 78.81 131 TRP A CA 1
ATOM 978 C C . TRP A 1 131 ? -2.549 1.372 -13.069 1.00 78.81 131 TRP A C 1
ATOM 980 O O . TRP A 1 131 ? -2.142 0.379 -13.664 1.00 78.81 131 TRP A O 1
ATOM 990 N N . VAL A 1 132 ? -2.195 2.612 -13.395 1.00 83.25 132 VAL A N 1
ATOM 991 C CA . VAL A 1 132 ? -1.243 2.932 -14.456 1.00 83.25 132 VAL A CA 1
ATOM 992 C C . VAL A 1 132 ? 0.181 2.671 -13.952 1.00 83.25 132 VAL A C 1
ATOM 994 O O . VAL A 1 132 ? 0.552 3.221 -12.908 1.00 83.25 132 VAL A O 1
ATOM 997 N N . PRO A 1 133 ? 0.989 1.871 -14.669 1.00 89.12 133 PRO A N 1
ATOM 998 C CA . PRO A 1 133 ? 2.403 1.711 -14.361 1.00 89.12 133 PRO A CA 1
ATOM 999 C C . PRO A 1 133 ? 3.147 3.043 -14.436 1.00 89.12 133 PRO A C 1
ATOM 1001 O O . PRO A 1 133 ? 2.877 3.881 -15.294 1.00 89.12 133 PRO A O 1
ATOM 1004 N N . THR A 1 134 ? 4.117 3.236 -13.550 1.00 91.25 134 THR A N 1
ATOM 1005 C CA . THR A 1 134 ? 5.017 4.393 -13.602 1.00 91.25 134 THR A CA 1
ATOM 1006 C C . THR A 1 134 ? 6.338 3.968 -14.208 1.00 91.25 134 THR A C 1
ATOM 1008 O O . THR A 1 134 ? 6.955 3.025 -13.720 1.00 91.25 134 THR A O 1
ATOM 1011 N N . LEU A 1 135 ? 6.779 4.678 -15.243 1.00 92.94 135 LEU A N 1
ATOM 1012 C CA . LEU A 1 135 ? 8.082 4.468 -15.857 1.00 92.94 135 LEU A CA 1
ATOM 1013 C C . LEU A 1 135 ? 9.026 5.599 -15.472 1.00 92.94 135 LEU A C 1
ATOM 1015 O O . LEU A 1 135 ? 8.654 6.773 -15.520 1.00 92.94 135 LEU A O 1
ATOM 1019 N N . GLN A 1 136 ? 10.256 5.240 -15.129 1.00 94.12 136 GLN A N 1
ATOM 1020 C CA . GLN A 1 136 ? 11.330 6.181 -14.869 1.00 94.12 136 GLN A CA 1
ATOM 1021 C C . GLN A 1 136 ? 12.501 5.879 -15.802 1.00 94.12 136 GLN A C 1
ATOM 1023 O O . GLN A 1 136 ? 13.058 4.787 -15.767 1.00 94.12 136 GLN A O 1
ATOM 1028 N N . LEU A 1 137 ? 12.863 6.860 -16.629 1.00 94.88 137 LEU A N 1
ATOM 1029 C CA . LEU A 1 137 ? 14.045 6.842 -17.488 1.00 94.88 137 LEU A CA 1
ATOM 1030 C C . LEU A 1 137 ? 15.059 7.855 -16.950 1.00 94.88 137 LEU A C 1
ATOM 1032 O O . LEU A 1 137 ? 14.684 8.973 -16.594 1.00 94.88 137 LEU A O 1
ATOM 1036 N N . GLY A 1 138 ? 16.336 7.492 -16.926 1.00 95.00 138 GLY A N 1
ATOM 1037 C CA . GLY A 1 138 ? 17.407 8.436 -16.623 1.00 95.00 138 GLY A CA 1
ATOM 1038 C C . GLY A 1 138 ? 18.764 7.771 -16.438 1.00 95.00 138 GLY A C 1
ATOM 1039 O O . GLY A 1 138 ? 18.962 6.609 -16.789 1.00 95.00 138 GLY A O 1
ATOM 1040 N N . ALA A 1 139 ? 19.704 8.512 -15.853 1.00 94.38 139 ALA A N 1
ATOM 1041 C CA . ALA A 1 139 ? 21.012 7.972 -15.496 1.00 94.38 139 ALA A CA 1
ATOM 1042 C C . ALA A 1 139 ? 20.873 6.835 -14.456 1.00 94.38 139 ALA A C 1
ATOM 1044 O O . ALA A 1 139 ? 20.027 6.937 -13.561 1.00 94.38 139 ALA A O 1
ATOM 1045 N N . PRO A 1 140 ? 21.710 5.778 -14.499 1.00 94.19 140 PRO A N 1
ATOM 1046 C CA . PRO A 1 140 ? 21.526 4.610 -13.638 1.00 94.19 140 PRO A CA 1
ATOM 1047 C C . PRO A 1 140 ? 21.527 4.904 -12.143 1.00 94.19 140 PRO A C 1
ATOM 1049 O O . PRO A 1 140 ? 20.697 4.362 -11.422 1.00 94.19 140 PRO A O 1
ATOM 1052 N N . SER A 1 141 ? 22.417 5.785 -11.686 1.00 93.44 141 SER A N 1
ATOM 1053 C CA . SER A 1 141 ? 22.560 6.081 -10.258 1.00 93.44 141 SER A CA 1
ATOM 1054 C C . SER A 1 141 ? 21.297 6.735 -9.656 1.00 93.44 141 SER A C 1
ATOM 1056 O O . SER A 1 141 ? 20.718 6.138 -8.748 1.00 93.44 141 SER A O 1
ATOM 1058 N N . PRO A 1 142 ? 20.769 7.865 -10.178 1.00 94.81 142 PRO A N 1
ATOM 1059 C CA . PRO A 1 142 ? 19.526 8.452 -9.661 1.00 94.81 142 PRO A CA 1
ATOM 1060 C C . PRO A 1 142 ? 18.307 7.523 -9.727 1.00 94.81 142 PRO A C 1
ATOM 1062 O O . PRO A 1 142 ? 17.475 7.530 -8.819 1.00 94.81 142 PRO A O 1
ATOM 1065 N N . VAL A 1 143 ? 18.188 6.715 -10.787 1.00 95.25 143 VAL A N 1
ATOM 1066 C CA . VAL A 1 143 ? 17.066 5.773 -10.930 1.00 95.25 143 VAL A CA 1
ATOM 1067 C C . VAL A 1 143 ? 17.145 4.679 -9.859 1.00 95.25 143 VAL A C 1
ATOM 1069 O O . VAL A 1 143 ? 16.162 4.443 -9.161 1.00 95.25 143 VAL A O 1
ATOM 1072 N N . GLN A 1 144 ? 18.321 4.078 -9.651 1.00 94.31 144 GLN A N 1
ATOM 1073 C CA . GLN A 1 144 ? 18.533 3.055 -8.616 1.00 94.31 144 GLN A CA 1
ATOM 1074 C C . GLN A 1 144 ? 18.374 3.607 -7.192 1.00 94.31 144 GLN A C 1
ATOM 1076 O O . GLN A 1 144 ? 17.839 2.925 -6.316 1.00 94.31 144 GLN A O 1
ATOM 1081 N N . GLN A 1 145 ? 18.804 4.848 -6.946 1.00 95.00 145 GLN A N 1
ATOM 1082 C CA . GLN A 1 145 ? 18.595 5.513 -5.657 1.00 95.00 145 GLN A CA 1
ATOM 1083 C C . GLN A 1 145 ? 17.105 5.710 -5.363 1.00 95.00 145 GLN A C 1
ATOM 1085 O O . GLN A 1 145 ? 16.667 5.448 -4.243 1.00 95.00 145 GLN A O 1
ATOM 1090 N N . ASN A 1 146 ? 16.311 6.113 -6.360 1.00 95.06 146 ASN A N 1
ATOM 1091 C CA . ASN A 1 146 ? 14.867 6.262 -6.192 1.00 95.06 146 ASN A CA 1
ATOM 1092 C C . ASN A 1 146 ? 14.160 4.918 -5.968 1.00 95.06 146 ASN A C 1
ATOM 1094 O O . ASN A 1 146 ? 13.298 4.810 -5.098 1.00 95.06 146 ASN A O 1
ATOM 1098 N N . ASP A 1 147 ? 14.539 3.883 -6.718 1.00 95.06 147 ASP A N 1
ATOM 1099 C CA . ASP A 1 147 ? 14.045 2.519 -6.516 1.00 95.06 147 ASP A CA 1
ATOM 1100 C C . ASP A 1 147 ? 14.346 2.011 -5.092 1.00 95.06 147 ASP A C 1
ATOM 1102 O O . ASP A 1 147 ? 13.456 1.523 -4.388 1.00 95.06 147 ASP A O 1
ATOM 1106 N N . THR A 1 148 ? 15.572 2.236 -4.615 1.00 94.88 148 THR A N 1
ATOM 1107 C CA . THR A 1 148 ? 15.975 1.892 -3.247 1.00 94.88 148 THR A CA 1
ATOM 1108 C C . THR A 1 148 ? 15.174 2.688 -2.215 1.00 94.88 148 THR A C 1
ATOM 1110 O O . THR A 1 148 ? 14.691 2.117 -1.239 1.00 94.88 148 THR A O 1
ATOM 1113 N N . ALA A 1 149 ? 14.962 3.991 -2.427 1.00 95.56 149 ALA A N 1
ATOM 1114 C CA . ALA A 1 149 ? 14.156 4.821 -1.534 1.00 95.56 149 ALA A CA 1
ATOM 1115 C C . ALA A 1 149 ? 12.704 4.320 -1.436 1.00 95.56 149 ALA A C 1
ATOM 1117 O O . ALA A 1 149 ? 12.155 4.216 -0.337 1.00 95.56 149 ALA A O 1
ATOM 1118 N N . ARG A 1 150 ? 12.099 3.928 -2.565 1.00 95.38 150 ARG A N 1
ATOM 1119 C CA . ARG A 1 150 ? 10.768 3.299 -2.601 1.00 95.38 150 ARG A CA 1
ATOM 1120 C C . ARG A 1 150 ? 10.746 2.002 -1.793 1.00 95.38 150 ARG A C 1
ATOM 1122 O O . ARG A 1 150 ? 9.837 1.809 -0.986 1.00 95.38 150 ARG A O 1
ATOM 1129 N N . LEU A 1 151 ? 11.753 1.137 -1.953 1.00 94.94 151 LEU A N 1
ATOM 1130 C CA . LEU A 1 151 ? 11.880 -0.090 -1.157 1.00 94.94 151 LEU A CA 1
ATOM 1131 C C . LEU A 1 151 ? 11.949 0.214 0.347 1.00 94.94 151 LEU A C 1
ATOM 1133 O O . LEU A 1 151 ? 11.255 -0.435 1.128 1.00 94.94 151 LEU A O 1
ATOM 1137 N N . LEU A 1 152 ? 12.756 1.200 0.750 1.00 96.56 152 LEU A N 1
ATOM 1138 C CA . LEU A 1 152 ? 12.934 1.578 2.154 1.00 96.56 152 LEU A CA 1
ATOM 1139 C C . LEU A 1 152 ? 11.621 2.039 2.791 1.00 96.56 152 LEU A C 1
ATOM 1141 O O . LEU A 1 152 ? 11.286 1.580 3.880 1.00 96.56 152 LEU A O 1
ATOM 1145 N N . VAL A 1 153 ? 10.845 2.883 2.103 1.00 97.19 153 VAL A N 1
ATOM 1146 C CA . VAL A 1 153 ? 9.527 3.323 2.592 1.00 97.19 153 VAL A CA 1
ATOM 1147 C C . VAL A 1 153 ? 8.582 2.131 2.749 1.00 97.19 153 VAL A C 1
ATOM 1149 O O . VAL A 1 153 ? 7.938 1.988 3.793 1.00 97.19 153 VAL A O 1
ATOM 1152 N N . ARG A 1 154 ? 8.539 1.237 1.750 1.00 96.00 154 ARG A N 1
ATOM 1153 C CA . ARG A 1 154 ? 7.699 0.029 1.780 1.00 96.00 154 ARG A CA 1
ATOM 1154 C C . ARG A 1 154 ? 8.063 -0.882 2.954 1.00 96.00 154 ARG A C 1
ATOM 1156 O O . ARG A 1 154 ? 7.179 -1.339 3.679 1.00 96.00 154 ARG A O 1
ATOM 1163 N N . ALA A 1 155 ? 9.357 -1.122 3.160 1.00 96.25 155 ALA A N 1
ATOM 1164 C CA . ALA A 1 155 ? 9.860 -1.979 4.228 1.00 96.25 155 ALA A CA 1
ATOM 1165 C C . ALA A 1 155 ? 9.627 -1.360 5.613 1.00 96.25 155 ALA A C 1
ATOM 1167 O O . ALA A 1 155 ? 9.183 -2.056 6.525 1.00 96.25 155 ALA A O 1
ATOM 1168 N N . ALA A 1 156 ? 9.850 -0.051 5.761 1.00 97.75 156 ALA A N 1
ATOM 1169 C CA . ALA A 1 156 ? 9.610 0.671 7.007 1.00 97.75 156 ALA A CA 1
ATOM 1170 C C . ALA A 1 156 ? 8.135 0.606 7.432 1.00 97.75 156 ALA A C 1
ATOM 1172 O O . ALA A 1 156 ? 7.847 0.326 8.594 1.00 97.75 156 ALA A O 1
ATOM 1173 N N . CYS A 1 157 ? 7.197 0.787 6.496 1.00 98.06 157 CYS A N 1
ATOM 1174 C CA . CYS A 1 157 ? 5.763 0.679 6.780 1.00 98.06 157 CYS A CA 1
ATOM 1175 C C . CYS A 1 157 ? 5.386 -0.707 7.335 1.00 98.06 157 CYS A C 1
ATOM 1177 O O . CYS A 1 157 ? 4.688 -0.807 8.345 1.00 98.06 157 CYS A O 1
ATOM 1179 N N . ILE A 1 158 ? 5.901 -1.779 6.722 1.00 96.75 158 ILE A N 1
ATOM 1180 C CA . ILE A 1 158 ? 5.679 -3.152 7.199 1.00 96.75 158 ILE A CA 1
ATOM 1181 C C . ILE A 1 158 ? 6.327 -3.374 8.568 1.00 96.75 158 ILE A C 1
ATOM 1183 O O . ILE A 1 158 ? 5.693 -3.936 9.460 1.00 96.75 158 ILE A O 1
ATOM 1187 N N . ALA A 1 159 ? 7.563 -2.910 8.763 1.00 97.69 159 ALA A N 1
ATOM 1188 C CA . ALA A 1 159 ? 8.268 -3.045 10.033 1.00 97.69 159 ALA A CA 1
ATOM 1189 C C . ALA A 1 159 ? 7.505 -2.370 11.185 1.00 97.69 159 ALA A C 1
ATOM 1191 O O . ALA A 1 159 ? 7.348 -2.967 12.251 1.00 97.69 159 ALA A O 1
ATOM 1192 N N . VAL A 1 160 ? 6.960 -1.169 10.959 1.00 98.25 160 VAL A N 1
ATOM 1193 C CA . VAL A 1 160 ? 6.113 -0.469 11.937 1.00 98.25 160 VAL A CA 1
ATOM 1194 C C . VAL A 1 160 ? 4.847 -1.272 12.241 1.00 98.25 160 VAL A C 1
ATOM 1196 O O . VAL A 1 160 ? 4.511 -1.457 13.410 1.00 98.25 160 VAL A O 1
ATOM 1199 N N . ALA A 1 161 ? 4.159 -1.799 11.226 1.00 97.56 161 ALA A N 1
ATOM 1200 C CA . ALA A 1 161 ? 2.956 -2.607 11.430 1.00 97.56 161 ALA A CA 1
ATOM 1201 C C . ALA A 1 161 ? 3.239 -3.898 12.229 1.00 97.56 161 ALA A C 1
ATOM 1203 O O . ALA A 1 161 ? 2.469 -4.249 13.127 1.00 97.56 161 ALA A O 1
ATOM 1204 N N . ILE A 1 162 ? 4.370 -4.565 11.970 1.00 97.56 162 ILE A N 1
ATOM 1205 C CA . ILE A 1 162 ? 4.829 -5.729 12.745 1.00 97.56 162 ILE A CA 1
ATOM 1206 C C . ILE A 1 162 ? 5.144 -5.326 14.190 1.00 97.56 162 ILE A C 1
ATOM 1208 O O . ILE A 1 162 ? 4.704 -5.998 15.122 1.00 97.56 162 ILE A O 1
ATOM 1212 N N . ALA A 1 163 ? 5.851 -4.215 14.403 1.00 98.06 163 ALA A N 1
ATOM 1213 C CA . ALA A 1 163 ? 6.164 -3.722 15.742 1.00 98.06 163 ALA A CA 1
ATOM 1214 C C . ALA A 1 163 ? 4.893 -3.403 16.550 1.00 98.06 163 ALA A C 1
ATOM 1216 O O . ALA A 1 163 ? 4.799 -3.764 17.724 1.00 98.06 163 ALA A O 1
ATOM 1217 N N . LEU A 1 164 ? 3.882 -2.797 15.916 1.00 97.81 164 LEU A N 1
ATOM 1218 C CA . LEU A 1 164 ? 2.573 -2.552 16.528 1.00 97.81 164 LEU A CA 1
ATOM 1219 C C . LEU A 1 164 ? 1.860 -3.861 16.901 1.00 97.81 164 LEU A C 1
ATOM 1221 O O . LEU A 1 164 ? 1.284 -3.947 17.987 1.00 97.81 164 LEU A O 1
ATOM 1225 N N . ALA A 1 165 ? 1.932 -4.890 16.051 1.00 97.19 165 ALA A N 1
ATOM 1226 C CA . ALA A 1 165 ? 1.381 -6.210 16.353 1.00 97.19 165 ALA A CA 1
ATOM 1227 C C . ALA A 1 165 ? 2.082 -6.858 17.561 1.00 97.19 165 ALA A C 1
ATOM 1229 O O . ALA A 1 165 ? 1.420 -7.334 18.482 1.00 97.19 165 ALA A O 1
ATOM 1230 N N . LEU A 1 166 ? 3.417 -6.830 17.602 1.00 97.19 166 LEU A N 1
ATOM 1231 C CA . LEU A 1 166 ? 4.201 -7.368 18.720 1.00 97.19 166 LEU A CA 1
ATOM 1232 C C . LEU A 1 166 ? 3.919 -6.617 20.029 1.00 97.19 166 LEU A C 1
ATOM 1234 O O . LEU A 1 166 ? 3.702 -7.239 21.069 1.00 97.19 166 LEU A O 1
ATOM 1238 N N . SER A 1 167 ? 3.837 -5.286 19.973 1.00 95.81 167 SER A N 1
ATOM 1239 C CA . SER A 1 167 ? 3.458 -4.456 21.120 1.00 95.81 167 SER A CA 1
ATOM 1240 C C . SER A 1 167 ? 2.061 -4.817 21.641 1.00 95.81 167 SER A C 1
ATOM 1242 O O . SER A 1 167 ? 1.859 -4.981 22.847 1.00 95.81 167 SER A O 1
ATOM 1244 N N . ALA A 1 168 ? 1.099 -5.037 20.743 1.00 94.75 168 ALA A N 1
ATOM 1245 C CA . ALA A 1 168 ? -0.245 -5.457 21.117 1.00 94.75 168 ALA A CA 1
ATOM 1246 C C . ALA A 1 168 ? -0.297 -6.880 21.693 1.00 94.75 168 ALA A C 1
ATOM 1248 O O . ALA A 1 168 ? -1.045 -7.113 22.641 1.00 94.75 168 ALA A O 1
ATOM 1249 N N . LEU A 1 169 ? 0.524 -7.816 21.203 1.00 94.94 169 LEU A N 1
ATOM 1250 C CA . LEU A 1 169 ? 0.671 -9.150 21.804 1.00 94.94 169 LEU A CA 1
ATOM 1251 C C . LEU A 1 169 ? 1.167 -9.065 23.253 1.00 94.94 169 LEU A C 1
ATOM 1253 O O . LEU A 1 169 ? 0.626 -9.740 24.131 1.00 94.94 169 LEU A O 1
ATOM 1257 N N . MET A 1 170 ? 2.137 -8.192 23.534 1.00 93.88 170 MET A N 1
ATOM 1258 C CA . MET A 1 170 ? 2.574 -7.922 24.910 1.00 93.88 170 MET A CA 1
ATOM 1259 C C . MET A 1 170 ? 1.447 -7.291 25.750 1.00 93.88 170 MET A C 1
ATOM 1261 O O . MET A 1 170 ? 1.227 -7.675 26.903 1.00 93.88 170 MET A O 1
ATOM 1265 N N . GLY A 1 171 ? 0.675 -6.370 25.166 1.00 90.31 171 GLY A N 1
ATOM 1266 C CA . GLY A 1 171 ? -0.531 -5.803 25.780 1.00 90.31 171 GLY A CA 1
ATOM 1267 C C . GLY A 1 171 ? -1.581 -6.864 26.135 1.00 90.31 171 GLY A C 1
ATOM 1268 O O . GLY A 1 171 ? -2.152 -6.841 27.229 1.00 90.31 171 GLY A O 1
ATOM 1269 N N . PHE A 1 172 ? -1.781 -7.858 25.268 1.00 92.62 172 PHE A N 1
ATOM 1270 C CA . PHE A 1 172 ? -2.637 -9.008 25.551 1.00 92.62 172 PHE A CA 1
ATOM 1271 C C . PHE A 1 172 ? -2.083 -9.871 26.687 1.00 92.62 172 PHE A C 1
ATOM 1273 O O . PHE A 1 172 ? -2.837 -10.251 27.580 1.00 92.62 172 PHE A O 1
ATOM 1280 N N . ALA A 1 173 ? -0.779 -10.160 26.699 1.00 91.88 173 ALA A N 1
ATOM 1281 C CA . ALA A 1 173 ? -0.170 -10.983 27.743 1.00 91.88 173 ALA A CA 1
ATOM 1282 C C . ALA A 1 173 ? -0.391 -10.396 29.151 1.00 91.88 173 ALA A C 1
ATOM 1284 O O . ALA A 1 173 ? -0.637 -11.146 30.098 1.00 91.88 173 ALA A O 1
ATOM 1285 N N . THR A 1 174 ? -0.374 -9.062 29.264 1.00 87.50 174 THR A N 1
ATOM 1286 C CA . THR A 1 174 ? -0.548 -8.333 30.532 1.00 87.50 174 THR A CA 1
ATOM 1287 C C . THR A 1 174 ? -2.007 -8.116 30.934 1.00 87.50 174 THR A C 1
ATOM 1289 O O . THR A 1 174 ? -2.331 -8.216 32.114 1.00 87.50 174 THR A O 1
ATOM 1292 N N . THR A 1 175 ? -2.902 -7.818 29.987 1.00 86.81 175 THR A N 1
ATOM 1293 C CA . THR A 1 175 ? -4.304 -7.462 30.296 1.00 86.81 175 THR A CA 1
ATOM 1294 C C . THR A 1 175 ? -5.318 -8.569 30.042 1.00 86.81 175 THR A C 1
ATOM 1296 O O . THR A 1 175 ? -6.424 -8.506 30.570 1.00 86.81 175 THR A O 1
ATOM 1299 N N . ARG A 1 176 ? -4.961 -9.565 29.223 1.00 90.31 176 ARG A N 1
ATOM 1300 C CA . ARG A 1 176 ? -5.840 -10.626 28.705 1.00 90.31 176 ARG A CA 1
ATOM 1301 C C . ARG A 1 176 ? -7.098 -10.113 27.985 1.00 90.31 176 ARG A C 1
ATOM 1303 O O . ARG A 1 176 ? -8.050 -10.870 27.800 1.00 90.31 176 ARG A O 1
ATOM 1310 N N . ASP A 1 177 ? -7.097 -8.861 27.518 1.00 90.81 177 ASP A N 1
ATOM 1311 C CA . ASP A 1 177 ? -8.204 -8.289 26.744 1.00 90.81 177 ASP A CA 1
ATOM 1312 C C . ASP A 1 177 ? -8.144 -8.746 25.274 1.00 90.81 177 ASP A C 1
ATOM 1314 O O . ASP A 1 177 ? -7.175 -8.492 24.554 1.00 90.81 177 ASP A O 1
ATOM 1318 N N . ARG A 1 178 ? -9.220 -9.392 24.807 1.00 92.62 178 ARG A N 1
ATOM 1319 C CA . ARG A 1 178 ? -9.366 -9.924 23.440 1.00 92.62 178 ARG A CA 1
ATOM 1320 C C . ARG A 1 178 ? -9.203 -8.861 22.352 1.00 92.62 178 ARG A C 1
ATOM 1322 O O . ARG A 1 178 ? -8.900 -9.204 21.214 1.00 92.62 178 ARG A O 1
ATOM 1329 N N . LEU A 1 179 ? -9.389 -7.582 22.670 1.00 91.81 179 LEU A N 1
ATOM 1330 C CA . LEU A 1 179 ? -9.228 -6.497 21.702 1.00 91.81 179 LEU A CA 1
ATOM 1331 C C . LEU A 1 179 ? -7.787 -6.311 21.239 1.00 91.81 179 LEU A C 1
ATOM 1333 O O . LEU A 1 179 ? -7.579 -5.930 20.090 1.00 91.81 179 LEU A O 1
ATOM 1337 N N . PHE A 1 180 ? -6.806 -6.633 22.083 1.00 93.44 180 PHE A N 1
ATOM 1338 C CA . PHE A 1 180 ? -5.412 -6.665 21.653 1.00 93.44 180 PHE A CA 1
ATOM 1339 C C . PHE A 1 180 ? -5.172 -7.771 20.628 1.00 93.44 180 PHE A C 1
ATOM 1341 O O . PHE A 1 180 ? -4.535 -7.513 19.614 1.00 93.44 180 PHE A O 1
ATOM 1348 N N . LEU A 1 181 ? -5.738 -8.968 20.828 1.00 94.81 181 LEU A N 1
ATOM 1349 C CA . LEU A 1 181 ? -5.656 -10.042 19.829 1.00 94.81 181 LEU A CA 1
ATOM 1350 C C . LEU A 1 181 ? -6.344 -9.653 18.521 1.00 94.81 181 LEU A C 1
ATOM 1352 O O . LEU A 1 181 ? -5.799 -9.892 17.449 1.00 94.81 181 LEU A O 1
ATOM 1356 N N . LEU A 1 182 ? -7.515 -9.014 18.598 1.00 94.50 182 LEU A N 1
ATOM 1357 C CA . LEU A 1 182 ? -8.187 -8.501 17.407 1.00 94.50 182 LEU A CA 1
ATOM 1358 C C . LEU A 1 182 ? -7.298 -7.496 16.663 1.00 94.50 182 LEU A C 1
ATOM 1360 O O . LEU A 1 182 ? -7.181 -7.572 15.445 1.00 94.50 182 LEU A O 1
ATOM 1364 N N . TYR A 1 183 ? -6.643 -6.584 17.381 1.00 96.19 183 TYR A N 1
ATOM 1365 C CA . TYR A 1 183 ? -5.735 -5.613 16.777 1.00 96.19 183 TYR A CA 1
ATOM 1366 C C . TYR A 1 183 ? -4.497 -6.274 16.145 1.00 96.19 183 TYR A C 1
ATOM 1368 O O . TYR A 1 183 ? -4.076 -5.867 15.068 1.00 96.19 183 TYR A O 1
ATOM 1376 N N . VAL A 1 184 ? -3.971 -7.351 16.736 1.00 97.38 184 VAL A N 1
ATOM 1377 C CA . VAL A 1 184 ? -2.910 -8.167 16.115 1.00 97.38 184 VAL A CA 1
ATOM 1378 C C . VAL A 1 184 ? -3.377 -8.744 14.781 1.00 97.38 184 VAL A C 1
ATOM 1380 O O . VAL A 1 184 ? -2.664 -8.625 13.789 1.00 97.38 184 VAL A O 1
ATOM 1383 N N . VAL A 1 185 ? -4.586 -9.314 14.727 1.00 96.62 185 VAL A N 1
ATOM 1384 C CA . VAL A 1 185 ? -5.170 -9.822 13.473 1.00 96.62 185 VAL A CA 1
ATOM 1385 C C . VAL A 1 185 ? -5.299 -8.703 12.439 1.00 96.62 185 VAL A C 1
ATOM 1387 O O . VAL A 1 185 ? -4.929 -8.903 11.284 1.00 96.62 185 VAL A O 1
ATOM 1390 N N . VAL A 1 186 ? -5.748 -7.513 12.852 1.00 97.12 186 VAL A N 1
ATOM 1391 C CA . VAL A 1 186 ? -5.806 -6.329 11.980 1.00 97.12 186 VAL A CA 1
ATOM 1392 C C . VAL A 1 186 ? -4.425 -6.010 11.408 1.00 97.12 186 VAL A C 1
ATOM 1394 O O . VAL A 1 186 ? -4.284 -5.931 10.189 1.00 97.12 186 VAL A O 1
ATOM 1397 N N . CYS A 1 187 ? -3.393 -5.899 12.247 1.00 98.00 187 CYS A N 1
ATOM 1398 C CA . CYS A 1 187 ? -2.031 -5.643 11.780 1.00 98.00 187 CYS A CA 1
ATOM 1399 C C . CYS A 1 187 ? -1.537 -6.715 10.802 1.00 98.00 187 CYS A C 1
ATOM 1401 O O . CYS A 1 187 ? -0.964 -6.361 9.780 1.00 98.00 187 CYS A O 1
ATOM 1403 N N . LEU A 1 188 ? -1.779 -8.003 11.064 1.00 97.44 188 LEU A N 1
ATOM 1404 C CA . LEU A 1 188 ? -1.339 -9.090 10.181 1.00 97.44 188 LEU A CA 1
ATOM 1405 C C . LEU A 1 188 ? -1.998 -9.024 8.798 1.00 97.44 188 LEU A C 1
ATOM 1407 O O . LEU A 1 188 ? -1.310 -9.168 7.788 1.00 97.44 188 LEU A O 1
ATOM 1411 N N . VAL A 1 189 ? -3.307 -8.760 8.738 1.00 97.88 189 VAL A N 1
ATOM 1412 C CA . VAL A 1 189 ? -4.028 -8.593 7.464 1.00 97.88 189 VAL A CA 1
ATOM 1413 C C . VAL A 1 189 ? -3.449 -7.423 6.669 1.00 97.88 189 VAL A C 1
ATOM 1415 O O . VAL A 1 189 ? -3.173 -7.568 5.477 1.00 97.88 189 VAL A O 1
ATOM 1418 N N . PHE A 1 190 ? -3.195 -6.288 7.324 1.00 98.06 190 PHE A N 1
ATOM 1419 C CA . PHE A 1 190 ? -2.585 -5.133 6.668 1.00 98.06 190 PHE A CA 1
ATOM 1420 C C . PHE A 1 190 ? -1.126 -5.363 6.272 1.00 98.06 190 PHE A C 1
ATOM 1422 O O . PHE A 1 190 ? -0.742 -4.935 5.192 1.00 98.06 190 PHE A O 1
ATOM 1429 N N . VAL A 1 191 ? -0.331 -6.088 7.063 1.00 97.75 191 VAL A N 1
ATOM 1430 C CA . VAL A 1 191 ? 1.041 -6.480 6.695 1.00 97.75 191 VAL A CA 1
ATOM 1431 C C . VAL A 1 191 ? 1.034 -7.316 5.419 1.00 97.75 191 VAL A C 1
ATOM 1433 O O . VAL A 1 191 ? 1.785 -7.014 4.494 1.00 97.75 191 VAL A O 1
ATOM 1436 N N . LEU A 1 192 ? 0.160 -8.324 5.331 1.00 97.00 192 LEU A N 1
ATOM 1437 C CA . LEU A 1 192 ? 0.022 -9.142 4.125 1.00 97.00 192 LEU A CA 1
ATOM 1438 C C . LEU A 1 192 ? -0.417 -8.292 2.930 1.00 97.00 192 LEU A C 1
ATOM 1440 O O . LEU A 1 192 ? 0.187 -8.371 1.862 1.00 97.00 192 LEU A O 1
ATOM 1444 N N . TRP A 1 193 ? -1.421 -7.432 3.115 1.00 97.31 193 TRP A N 1
ATOM 1445 C CA . TRP A 1 193 ? -1.887 -6.523 2.070 1.00 97.31 193 TRP A CA 1
ATOM 1446 C C . TRP A 1 193 ? -0.778 -5.575 1.590 1.00 97.31 193 TRP A C 1
ATOM 1448 O O . TRP A 1 193 ? -0.536 -5.482 0.388 1.00 97.31 193 TRP A O 1
ATOM 1458 N N . GLN A 1 194 ? -0.036 -4.938 2.503 1.00 96.88 194 GLN A N 1
ATOM 1459 C CA . GLN A 1 194 ? 1.082 -4.046 2.179 1.00 96.88 194 GLN A CA 1
ATOM 1460 C C . GLN A 1 194 ? 2.243 -4.793 1.509 1.00 96.88 194 GLN A C 1
ATOM 1462 O O . GLN A 1 194 ? 2.870 -4.236 0.606 1.00 96.88 194 GLN A O 1
ATOM 1467 N N . ALA A 1 195 ? 2.523 -6.036 1.913 1.00 95.69 195 ALA A N 1
ATOM 1468 C CA . ALA A 1 195 ? 3.568 -6.873 1.327 1.00 95.69 195 ALA A CA 1
ATOM 1469 C C . ALA A 1 195 ? 3.250 -7.288 -0.111 1.00 95.69 195 ALA A C 1
ATOM 1471 O O . ALA A 1 195 ? 4.135 -7.287 -0.973 1.00 95.69 195 ALA A O 1
ATOM 1472 N N . VAL A 1 196 ? 1.991 -7.634 -0.388 1.00 94.75 196 VAL A N 1
ATOM 1473 C CA . VAL A 1 196 ? 1.548 -7.917 -1.754 1.00 94.75 196 VAL A CA 1
ATOM 1474 C C . VAL A 1 196 ? 1.544 -6.618 -2.556 1.00 94.75 196 VAL A C 1
ATOM 1476 O O . VAL A 1 196 ? 2.273 -6.535 -3.536 1.00 94.75 196 VAL A O 1
ATOM 1479 N N . LEU A 1 197 ? 0.855 -5.565 -2.107 1.00 93.81 197 LEU A N 1
ATOM 1480 C CA . LEU A 1 197 ? 0.783 -4.277 -2.813 1.00 93.81 197 LEU A CA 1
ATOM 1481 C C . LEU A 1 197 ? 2.163 -3.692 -3.156 1.00 93.81 197 LEU A C 1
ATOM 1483 O O . LEU A 1 197 ? 2.360 -3.166 -4.247 1.00 93.81 197 LEU A O 1
ATOM 1487 N N . GLY A 1 198 ? 3.120 -3.790 -2.231 1.00 91.88 198 GLY A N 1
ATOM 1488 C CA . GLY A 1 198 ? 4.472 -3.257 -2.386 1.00 91.88 198 GLY A CA 1
ATOM 1489 C C . GLY A 1 198 ? 5.471 -4.177 -3.088 1.00 91.88 198 GLY A C 1
ATOM 1490 O O . GLY A 1 198 ? 6.616 -3.764 -3.265 1.00 91.88 198 GLY A O 1
ATOM 1491 N N . GLY A 1 199 ? 5.091 -5.406 -3.459 1.00 91.06 199 GLY A N 1
ATOM 1492 C CA . GLY A 1 199 ? 5.998 -6.396 -4.066 1.00 91.06 199 GLY A CA 1
ATOM 1493 C C . GLY A 1 199 ? 6.995 -7.033 -3.086 1.00 91.06 199 GLY A C 1
ATOM 1494 O O . GLY A 1 199 ? 7.753 -7.923 -3.458 1.00 91.06 199 GLY A O 1
ATOM 1495 N N . LEU A 1 200 ? 6.965 -6.638 -1.808 1.00 93.06 200 LEU A N 1
ATOM 1496 C CA . LEU A 1 200 ? 7.825 -7.186 -0.751 1.00 93.06 200 LEU A CA 1
ATOM 1497 C C . LEU A 1 200 ? 7.538 -8.660 -0.443 1.00 93.06 200 LEU A C 1
ATOM 1499 O O . LEU A 1 200 ? 8.398 -9.343 0.093 1.00 93.06 200 LEU A O 1
ATOM 1503 N N . SER A 1 201 ? 6.366 -9.165 -0.831 1.00 92.31 201 SER A N 1
ATOM 1504 C CA . SER A 1 201 ? 6.030 -10.600 -0.855 1.00 92.31 201 SER A CA 1
ATOM 1505 C C . SER A 1 201 ? 7.013 -11.462 -1.664 1.00 92.31 201 SER A C 1
ATOM 1507 O O . SER A 1 201 ? 7.152 -12.655 -1.393 1.00 92.31 201 SER A O 1
ATOM 1509 N N . GLY A 1 202 ? 7.686 -10.856 -2.647 1.00 88.25 202 GLY A N 1
ATOM 1510 C CA . GLY A 1 202 ? 8.626 -11.504 -3.559 1.00 88.25 202 GLY A CA 1
ATOM 1511 C C . GLY A 1 202 ? 10.107 -11.266 -3.260 1.00 88.25 202 GLY A C 1
ATOM 1512 O O . GLY A 1 202 ? 10.934 -11.662 -4.078 1.00 88.25 202 GLY A O 1
ATOM 1513 N N . TYR A 1 203 ? 10.447 -10.556 -2.176 1.00 88.25 203 TYR A N 1
ATOM 1514 C CA . TYR A 1 203 ? 11.794 -10.036 -1.904 1.00 88.25 203 TYR A CA 1
ATOM 1515 C C . TYR A 1 203 ? 12.246 -10.331 -0.457 1.00 88.25 203 TYR A C 1
ATOM 1517 O O . TYR A 1 203 ? 11.430 -10.187 0.454 1.00 88.25 203 TYR A O 1
ATOM 1525 N N . PRO A 1 204 ? 13.534 -10.657 -0.200 1.00 84.75 204 PRO A N 1
ATOM 1526 C CA . PRO A 1 204 ? 14.621 -10.870 -1.169 1.00 84.75 204 PRO A CA 1
ATOM 1527 C C . PRO A 1 204 ? 14.458 -12.159 -1.984 1.00 84.75 204 PRO A C 1
ATOM 1529 O O . PRO A 1 204 ? 14.895 -12.211 -3.128 1.00 84.75 204 PRO A O 1
ATOM 1532 N N . GLU A 1 205 ? 13.748 -13.139 -1.432 1.00 86.00 205 GLU A N 1
ATOM 1533 C CA . GLU A 1 205 ? 13.225 -14.302 -2.142 1.00 86.00 205 GLU A CA 1
ATOM 1534 C C . GLU A 1 205 ? 11.707 -14.389 -1.920 1.00 86.00 205 GLU A C 1
ATOM 1536 O O . GLU A 1 205 ? 11.206 -13.842 -0.929 1.00 86.00 205 GLU A O 1
ATOM 1541 N N . PRO A 1 206 ? 10.951 -15.048 -2.816 1.00 88.06 206 PRO A N 1
ATOM 1542 C CA . PRO A 1 206 ? 9.509 -15.178 -2.661 1.00 88.06 206 PRO A CA 1
ATOM 1543 C C . PRO A 1 206 ? 9.162 -16.011 -1.426 1.00 88.06 206 PRO A C 1
ATOM 1545 O O . PRO A 1 206 ? 9.307 -17.231 -1.423 1.00 88.06 206 PRO A O 1
ATOM 1548 N N . TRP A 1 207 ? 8.673 -15.350 -0.378 1.00 90.75 207 TRP A N 1
ATOM 1549 C CA . TRP A 1 207 ? 8.216 -16.002 0.853 1.00 90.75 207 TRP A CA 1
ATOM 1550 C C . TRP A 1 207 ? 6.697 -16.202 0.875 1.00 90.75 207 TRP A C 1
ATOM 1552 O O . TRP A 1 207 ? 6.194 -17.029 1.634 1.00 90.75 207 TRP A O 1
ATOM 1562 N N . LEU A 1 208 ? 5.958 -15.481 0.022 1.00 88.19 208 LEU A N 1
ATOM 1563 C CA . LEU A 1 208 ? 4.527 -15.681 -0.197 1.00 88.19 208 LEU A CA 1
ATOM 1564 C C . LEU A 1 208 ? 4.287 -16.186 -1.633 1.00 88.19 208 LEU A C 1
ATOM 1566 O O . LEU A 1 208 ? 4.797 -15.580 -2.580 1.00 88.19 208 LEU A O 1
ATOM 1570 N N . PRO A 1 209 ? 3.491 -17.254 -1.846 1.00 84.69 209 PRO A N 1
ATOM 1571 C CA . PRO A 1 209 ? 3.257 -17.830 -3.169 1.00 84.69 209 PRO A CA 1
ATOM 1572 C C . PRO A 1 209 ? 2.255 -16.986 -3.978 1.00 84.69 209 PRO A C 1
ATOM 1574 O O . PRO A 1 209 ? 1.127 -17.395 -4.251 1.00 84.69 209 PRO A O 1
ATOM 1577 N N . VAL A 1 210 ? 2.671 -15.776 -4.359 1.00 85.19 210 VAL A N 1
ATOM 1578 C CA . VAL A 1 210 ? 1.846 -14.825 -5.116 1.00 85.19 210 VAL A CA 1
ATOM 1579 C C . VAL A 1 210 ? 1.871 -15.152 -6.609 1.00 85.19 210 VAL A C 1
ATOM 1581 O O . VAL A 1 210 ? 0.809 -15.375 -7.186 1.00 85.19 210 VAL A O 1
ATOM 1584 N N . HIS A 1 211 ? 3.070 -15.252 -7.202 1.00 77.25 211 HIS A N 1
ATOM 1585 C CA . HIS A 1 211 ? 3.317 -15.655 -8.598 1.00 77.25 211 HIS A CA 1
ATOM 1586 C C . HIS A 1 211 ? 2.286 -15.039 -9.577 1.00 77.25 211 HIS A C 1
ATOM 1588 O O . HIS A 1 211 ? 1.989 -13.845 -9.504 1.00 77.25 211 HIS A O 1
ATOM 1594 N N . ASP A 1 212 ? 1.685 -15.854 -10.449 1.00 78.31 212 ASP A N 1
ATOM 1595 C CA . ASP A 1 212 ? 0.677 -15.442 -11.436 1.00 78.31 212 ASP A CA 1
ATOM 1596 C C . ASP A 1 212 ? -0.678 -15.031 -10.824 1.00 78.31 212 ASP A C 1
ATOM 1598 O O . ASP A 1 212 ? -1.553 -14.521 -11.522 1.00 78.31 212 ASP A O 1
ATOM 1602 N N . ARG A 1 213 ? -0.879 -15.241 -9.517 1.00 86.75 213 ARG A N 1
ATOM 1603 C CA . ARG A 1 213 ? -2.136 -14.968 -8.798 1.00 86.75 213 ARG A CA 1
ATOM 1604 C C . ARG A 1 213 ? -2.093 -13.657 -8.010 1.00 86.75 213 ARG A C 1
ATOM 1606 O O . ARG A 1 213 ? -2.903 -13.457 -7.104 1.00 86.75 213 ARG A O 1
ATOM 1613 N N . ALA A 1 214 ? -1.190 -12.740 -8.362 1.00 87.88 214 ALA A N 1
ATOM 1614 C CA . ALA A 1 214 ? -1.070 -11.417 -7.745 1.00 87.88 214 ALA A CA 1
ATOM 1615 C C . ALA A 1 214 ? -2.401 -10.663 -7.646 1.00 87.88 214 ALA A C 1
ATOM 1617 O O . ALA A 1 214 ? -2.759 -10.162 -6.580 1.00 87.88 214 ALA A O 1
ATOM 1618 N N . SER A 1 215 ? -3.189 -10.661 -8.723 1.00 89.69 215 SER A N 1
ATOM 1619 C CA . SER A 1 215 ? -4.495 -9.999 -8.740 1.00 89.69 215 SER A CA 1
ATOM 1620 C C . SER A 1 215 ? -5.487 -10.613 -7.748 1.00 89.69 215 SER A C 1
ATOM 1622 O O . SER A 1 215 ? -6.259 -9.876 -7.142 1.00 89.69 215 SER A O 1
ATOM 1624 N N . TRP A 1 216 ? -5.451 -11.933 -7.531 1.00 92.31 216 TRP A N 1
ATOM 1625 C CA . TRP A 1 216 ? -6.318 -12.599 -6.550 1.00 92.31 216 TRP A CA 1
ATOM 1626 C C . TRP A 1 216 ? -5.943 -12.171 -5.137 1.00 92.31 216 TRP A C 1
ATOM 1628 O O . TRP A 1 216 ? -6.797 -11.731 -4.372 1.00 92.31 216 TRP A O 1
ATOM 1638 N N . TRP A 1 217 ? -4.650 -12.232 -4.814 1.00 93.88 217 TRP A N 1
ATOM 1639 C CA . TRP A 1 217 ? -4.141 -11.794 -3.520 1.00 93.88 217 TRP A CA 1
ATOM 1640 C C . TRP A 1 217 ? -4.502 -10.339 -3.230 1.00 93.88 217 TRP A C 1
ATOM 1642 O O . TRP A 1 217 ? -5.013 -10.046 -2.153 1.00 93.88 217 TRP A O 1
ATOM 1652 N N . LEU A 1 218 ? -4.303 -9.436 -4.192 1.00 93.06 218 LEU A N 1
ATOM 1653 C CA . LEU A 1 218 ? -4.615 -8.018 -4.018 1.00 93.06 218 LEU A CA 1
ATOM 1654 C C . LEU A 1 218 ? -6.103 -7.774 -3.779 1.00 93.06 218 LEU A C 1
ATOM 1656 O O . LEU A 1 218 ? -6.448 -7.060 -2.841 1.00 93.06 218 LEU A O 1
ATOM 1660 N N . VAL A 1 219 ? -6.989 -8.361 -4.586 1.00 95.12 219 VAL A N 1
ATOM 1661 C CA . VAL A 1 219 ? -8.440 -8.158 -4.439 1.00 95.12 219 VAL A CA 1
ATOM 1662 C C . VAL A 1 219 ? -8.953 -8.786 -3.142 1.00 95.12 219 VAL A C 1
ATOM 1664 O O . VAL A 1 219 ? -9.665 -8.123 -2.390 1.00 95.12 219 VAL A O 1
ATOM 1667 N N . GLY A 1 220 ? -8.543 -10.019 -2.832 1.00 96.50 220 GLY A N 1
ATOM 1668 C CA . GLY A 1 220 ? -8.949 -10.711 -1.607 1.00 96.50 220 GLY A CA 1
ATOM 1669 C C . GLY A 1 220 ? -8.470 -9.997 -0.345 1.00 96.50 220 GLY A C 1
ATOM 1670 O O . GLY A 1 220 ? -9.266 -9.723 0.550 1.00 96.50 220 GLY A O 1
ATOM 1671 N N . LEU A 1 221 ? -7.191 -9.612 -0.294 1.00 96.69 221 LEU A N 1
ATOM 1672 C CA . LEU A 1 221 ? -6.645 -8.858 0.835 1.00 96.69 221 LEU A CA 1
ATOM 1673 C C . LEU A 1 221 ? -7.248 -7.455 0.945 1.00 96.69 221 LEU A C 1
ATOM 1675 O O . LEU A 1 221 ? -7.359 -6.956 2.058 1.00 96.69 221 LEU A O 1
ATOM 1679 N N . THR A 1 222 ? -7.657 -6.832 -0.166 1.00 96.69 222 THR A N 1
ATOM 1680 C CA . THR A 1 222 ? -8.382 -5.549 -0.134 1.00 96.69 222 THR A CA 1
ATOM 1681 C C . THR A 1 222 ? -9.770 -5.722 0.482 1.00 96.69 222 THR A C 1
ATOM 1683 O O . THR A 1 222 ? -10.149 -4.944 1.349 1.00 96.69 222 THR A O 1
ATOM 1686 N N . ALA A 1 223 ? -10.500 -6.785 0.132 1.00 97.56 223 ALA A N 1
ATOM 1687 C CA . ALA A 1 223 ? -11.777 -7.086 0.778 1.00 97.56 223 ALA A CA 1
ATOM 1688 C C . ALA A 1 223 ? -11.603 -7.315 2.291 1.00 97.56 223 ALA A C 1
ATOM 1690 O O . ALA A 1 223 ? -12.339 -6.742 3.092 1.00 97.56 223 ALA A O 1
ATOM 1691 N N . PHE A 1 224 ? -10.594 -8.092 2.704 1.00 98.00 224 PHE A N 1
ATOM 1692 C CA . PHE A 1 224 ? -10.308 -8.315 4.125 1.00 98.00 224 PHE A CA 1
ATOM 1693 C C . PHE A 1 224 ? -9.855 -7.047 4.856 1.00 98.00 224 PHE A C 1
ATOM 1695 O O . PHE A 1 224 ? -10.260 -6.827 5.998 1.00 98.00 224 PHE A O 1
ATOM 1702 N N . SER A 1 225 ? -9.029 -6.207 4.229 1.00 97.31 225 SER A N 1
ATOM 1703 C CA . SER A 1 225 ? -8.573 -4.963 4.845 1.00 97.31 225 SER A CA 1
ATOM 1704 C C . SER A 1 225 ? -9.725 -3.972 5.000 1.00 97.31 225 SER A C 1
ATOM 1706 O O . SER A 1 225 ? -9.885 -3.419 6.085 1.00 97.31 225 SER A O 1
ATOM 1708 N N . GLU A 1 226 ? -10.598 -3.823 4.001 1.00 97.00 226 GLU A N 1
ATOM 1709 C CA . GLU A 1 226 ? -11.815 -3.004 4.085 1.00 97.00 226 GLU A CA 1
ATOM 1710 C C . GLU A 1 226 ? -12.796 -3.517 5.147 1.00 97.00 226 GLU A C 1
ATOM 1712 O O . GLU A 1 226 ? -13.361 -2.715 5.900 1.00 97.00 226 GLU A O 1
ATOM 1717 N N . ALA A 1 227 ? -12.938 -4.844 5.275 1.00 97.00 227 ALA A N 1
ATOM 1718 C CA . ALA A 1 227 ? -13.779 -5.485 6.288 1.00 97.00 227 ALA A CA 1
ATOM 1719 C C . ALA A 1 227 ? -13.399 -5.065 7.715 1.00 97.00 227 ALA A C 1
ATOM 1721 O O . ALA A 1 227 ? -14.253 -5.007 8.598 1.00 97.00 227 ALA A O 1
ATOM 1722 N N . LEU A 1 228 ? -12.120 -4.757 7.938 1.00 95.75 228 LEU A N 1
ATOM 1723 C CA . LEU A 1 228 ? -11.580 -4.328 9.225 1.00 95.75 228 LEU A CA 1
ATOM 1724 C C . LEU A 1 228 ? -11.504 -2.800 9.333 1.00 95.75 228 LEU A C 1
ATOM 1726 O O . LEU A 1 228 ? -11.896 -2.231 10.353 1.00 95.75 228 LEU A O 1
ATOM 1730 N N . LEU A 1 229 ? -11.037 -2.133 8.278 1.00 95.75 229 LEU A N 1
ATOM 1731 C CA . LEU A 1 229 ? -10.839 -0.689 8.210 1.00 95.75 229 LEU A CA 1
ATOM 1732 C C . LEU A 1 229 ? -12.141 0.074 8.440 1.00 95.75 229 LEU A C 1
ATOM 1734 O O . LEU A 1 229 ? -12.191 0.951 9.303 1.00 95.75 229 LEU A O 1
ATOM 1738 N N . LEU A 1 230 ? -13.200 -0.269 7.700 1.00 95.25 230 LEU A N 1
ATOM 1739 C CA . LEU A 1 230 ? -14.450 0.490 7.707 1.00 95.25 230 LEU A CA 1
ATOM 1740 C C . LEU A 1 230 ? -15.145 0.457 9.080 1.00 95.25 230 LEU A C 1
ATOM 1742 O O . LEU A 1 230 ? -15.458 1.532 9.603 1.00 95.25 230 LEU A O 1
ATOM 1746 N N . PRO A 1 231 ? -15.331 -0.705 9.745 1.00 93.88 231 PRO A N 1
ATOM 1747 C CA . PRO A 1 231 ? -15.894 -0.725 11.094 1.00 93.88 231 PRO A CA 1
ATOM 1748 C C . PRO A 1 231 ? -15.028 0.004 12.127 1.00 93.88 231 PRO A C 1
ATOM 1750 O O . PRO A 1 231 ? -15.569 0.659 13.019 1.00 93.88 231 PRO A O 1
ATOM 1753 N N . ILE A 1 232 ? -13.696 -0.085 12.029 1.00 93.88 232 ILE A N 1
ATOM 1754 C CA . ILE A 1 232 ? -12.791 0.620 12.948 1.00 93.88 232 ILE A CA 1
ATOM 1755 C C . ILE A 1 232 ? -12.919 2.133 12.755 1.00 93.88 232 ILE A C 1
ATOM 1757 O O . ILE A 1 232 ? -13.133 2.844 13.736 1.00 93.88 232 ILE A O 1
ATOM 1761 N N . LEU A 1 233 ? -12.860 2.631 11.517 1.00 94.19 233 LEU A N 1
ATOM 1762 C CA . LEU A 1 233 ? -13.035 4.054 11.222 1.00 94.19 233 LEU A CA 1
ATOM 1763 C C . LEU A 1 233 ? -14.393 4.566 11.694 1.00 94.19 233 LEU A C 1
ATOM 1765 O O . LEU A 1 233 ? -14.457 5.617 12.334 1.00 94.19 233 LEU A O 1
ATOM 1769 N N . TRP A 1 234 ? -15.465 3.812 11.456 1.00 94.25 234 TRP A N 1
ATOM 1770 C CA . TRP A 1 234 ? -16.799 4.175 11.928 1.00 94.25 234 TRP A CA 1
ATOM 1771 C C . TRP A 1 234 ? -16.844 4.334 13.453 1.00 94.25 234 TRP A C 1
ATOM 1773 O O . TRP A 1 234 ? -17.379 5.316 13.976 1.00 94.25 234 TRP A O 1
ATOM 1783 N N . ARG A 1 235 ? -16.235 3.396 14.188 1.00 91.50 235 ARG A N 1
ATOM 1784 C CA . ARG A 1 235 ? -16.151 3.442 15.655 1.00 91.50 235 ARG A CA 1
ATOM 1785 C C . ARG A 1 235 ? -15.310 4.612 16.152 1.00 91.50 235 ARG A C 1
ATOM 1787 O O . ARG A 1 235 ? -15.726 5.291 17.091 1.00 91.50 235 ARG A O 1
ATOM 1794 N N . LEU A 1 236 ? -14.159 4.865 15.529 1.00 91.50 236 LEU A N 1
ATOM 1795 C CA . LEU A 1 236 ? -13.276 5.975 15.895 1.00 91.50 236 LEU A CA 1
ATOM 1796 C C . LEU A 1 236 ? -13.946 7.337 15.672 1.00 91.50 236 LEU A C 1
ATOM 1798 O O . LEU A 1 236 ? -13.785 8.236 16.494 1.00 91.50 236 LEU A O 1
ATOM 1802 N N . ASN A 1 237 ? -14.766 7.470 14.628 1.00 91.62 237 ASN A N 1
ATOM 1803 C CA . ASN A 1 237 ? -15.555 8.676 14.358 1.00 91.62 237 ASN A CA 1
ATOM 1804 C C . ASN A 1 237 ? -16.81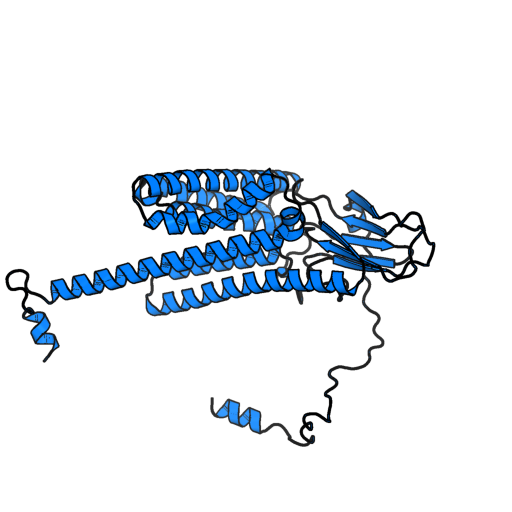4 8.802 15.244 1.00 91.62 237 ASN A C 1
ATOM 1806 O O . ASN A 1 237 ? -17.591 9.738 15.088 1.00 91.62 237 ASN A O 1
ATOM 1810 N N . GLY A 1 238 ? -17.025 7.889 16.200 1.00 86.44 238 GLY A N 1
ATOM 1811 C CA . GLY A 1 238 ? -18.137 7.958 17.152 1.00 86.44 238 GLY A CA 1
ATOM 1812 C C . GLY A 1 238 ? -19.468 7.422 16.622 1.00 86.44 238 GLY A C 1
ATOM 1813 O O . GLY A 1 238 ? -20.497 7.604 17.276 1.00 86.44 238 GLY A O 1
ATOM 1814 N N . GLY A 1 239 ? -19.467 6.718 15.488 1.00 87.81 239 GLY A N 1
ATOM 1815 C CA . GLY A 1 239 ? -20.683 6.178 14.882 1.00 87.81 239 GLY A CA 1
ATOM 1816 C C . GLY A 1 239 ? -21.455 5.234 15.812 1.00 87.81 239 GLY A C 1
ATOM 1817 O O . GLY A 1 239 ? -22.671 5.353 15.925 1.00 87.81 239 GLY A O 1
ATOM 1818 N N . ASP A 1 240 ? -20.758 4.389 16.578 1.00 87.44 240 ASP A N 1
ATOM 1819 C CA . ASP A 1 240 ? -21.376 3.495 17.576 1.00 87.44 240 ASP A CA 1
ATOM 1820 C C . ASP A 1 240 ? -22.053 4.235 18.733 1.00 87.44 240 ASP A C 1
ATOM 1822 O O . ASP A 1 240 ? -23.057 3.760 19.265 1.00 87.44 240 ASP A O 1
ATOM 1826 N N . ARG A 1 241 ? -21.501 5.385 19.145 1.00 85.88 241 ARG A N 1
ATOM 1827 C CA . ARG A 1 241 ? -22.062 6.192 20.239 1.00 85.88 241 ARG A CA 1
ATOM 1828 C C . ARG A 1 241 ? -23.367 6.862 19.812 1.00 85.88 241 ARG A C 1
ATOM 1830 O O . ARG A 1 241 ? -24.256 7.052 20.633 1.00 85.88 241 ARG A O 1
ATOM 1837 N N . ARG A 1 242 ? -23.469 7.225 18.531 1.00 85.00 242 ARG A N 1
ATOM 1838 C CA . ARG A 1 242 ? -24.608 7.952 17.952 1.00 85.00 242 ARG A CA 1
ATOM 1839 C C . ARG A 1 242 ? -25.702 7.024 17.435 1.00 85.00 242 ARG A C 1
ATOM 1841 O O . ARG A 1 242 ? -26.878 7.323 17.609 1.00 85.00 242 ARG A O 1
ATOM 1848 N N . TRP A 1 243 ? -25.322 5.897 16.839 1.00 88.56 243 TRP A N 1
ATOM 1849 C CA . TRP A 1 243 ? -26.249 4.915 16.283 1.00 88.56 243 TRP A CA 1
ATOM 1850 C C . TRP A 1 243 ? -25.914 3.510 16.782 1.00 88.56 243 TRP A C 1
ATOM 1852 O O . TRP A 1 243 ? -25.310 2.729 16.057 1.00 88.56 243 TRP A O 1
ATOM 1862 N N . PRO A 1 244 ? -26.373 3.107 17.978 1.00 84.50 244 PRO A N 1
ATOM 1863 C CA . PRO A 1 244 ? -26.086 1.775 18.521 1.00 84.50 244 PRO A CA 1
ATOM 1864 C C . PRO A 1 244 ? -26.541 0.620 17.609 1.00 84.50 244 PRO A C 1
ATOM 1866 O O . PRO A 1 244 ? -25.923 -0.446 17.582 1.00 84.50 244 PRO A O 1
ATOM 1869 N N . ARG A 1 245 ? -27.593 0.844 16.804 1.00 88.06 245 ARG A N 1
ATOM 1870 C CA . ARG A 1 245 ? -28.091 -0.107 15.793 1.00 88.06 245 ARG A CA 1
ATOM 1871 C C . ARG A 1 245 ? -27.117 -0.325 14.623 1.00 88.06 245 ARG A C 1
ATOM 1873 O O . ARG A 1 245 ? -27.254 -1.320 13.917 1.00 88.06 245 ARG A O 1
ATOM 1880 N N . SER A 1 246 ? -26.100 0.527 14.438 1.00 91.06 246 SER A N 1
ATOM 1881 C CA . SER A 1 246 ? -25.080 0.351 13.391 1.00 91.06 246 SER A CA 1
ATOM 1882 C C . SER A 1 246 ? -24.204 -0.882 13.605 1.00 91.06 246 SER A C 1
ATOM 1884 O O . SER A 1 246 ? -23.530 -1.310 12.674 1.00 91.06 246 SER A O 1
ATOM 1886 N N . ARG A 1 247 ? -24.207 -1.483 14.803 1.00 88.81 247 ARG A N 1
ATOM 1887 C CA . ARG A 1 247 ? -23.429 -2.698 15.085 1.00 88.81 247 ARG A CA 1
ATOM 1888 C C . ARG A 1 247 ? -23.832 -3.873 14.201 1.00 88.81 247 ARG A C 1
ATOM 1890 O O . ARG A 1 247 ? -22.955 -4.563 13.693 1.00 88.81 247 ARG A O 1
ATOM 1897 N N . ALA A 1 248 ? -25.133 -4.076 13.982 1.00 90.56 248 ALA A N 1
ATOM 1898 C CA . ALA A 1 248 ? -25.615 -5.135 13.096 1.00 90.56 248 ALA A CA 1
ATOM 1899 C C . ALA A 1 248 ?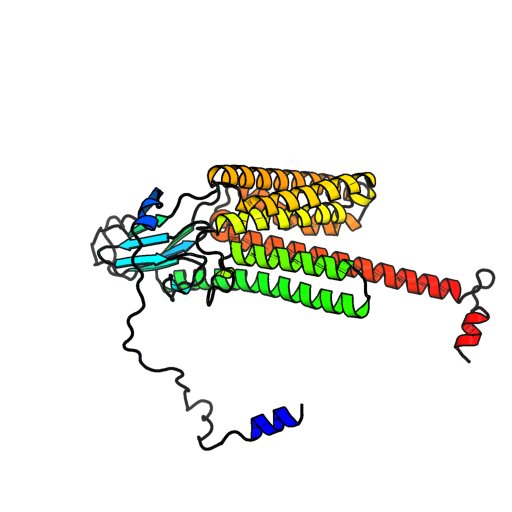 -25.099 -4.925 11.663 1.00 90.56 248 ALA A C 1
ATOM 1901 O O . ALA A 1 248 ? -24.565 -5.848 11.056 1.00 90.56 248 ALA A O 1
ATOM 1902 N N . TRP A 1 249 ? -25.155 -3.682 11.177 1.00 90.94 249 TRP A N 1
ATOM 1903 C CA . TRP A 1 249 ? -24.621 -3.304 9.870 1.00 90.94 249 TRP A CA 1
ATOM 1904 C C . TRP A 1 249 ? -23.105 -3.478 9.770 1.00 90.94 249 TRP A C 1
ATOM 1906 O O . TRP A 1 249 ? -22.630 -4.013 8.779 1.00 90.94 249 TRP A O 1
ATOM 1916 N N . GLN A 1 250 ? -22.332 -3.117 10.797 1.00 92.38 250 GLN A N 1
ATOM 1917 C CA . GLN A 1 250 ? -20.885 -3.370 10.814 1.00 92.38 250 GLN A CA 1
ATOM 1918 C C . GLN A 1 250 ? -20.550 -4.854 10.753 1.00 92.38 250 GLN A C 1
ATOM 1920 O O . GLN A 1 250 ? -19.613 -5.231 10.060 1.00 92.38 250 GLN A O 1
ATOM 1925 N N . HIS A 1 251 ? -21.293 -5.694 11.476 1.00 92.38 251 HIS A N 1
ATOM 1926 C CA . HIS A 1 251 ? -21.106 -7.140 11.408 1.00 92.38 251 HIS A CA 1
ATOM 1927 C C . HIS A 1 251 ? -21.479 -7.690 10.032 1.00 92.38 251 HIS A C 1
ATOM 1929 O O . HIS A 1 251 ? -20.751 -8.531 9.514 1.00 92.38 251 HIS A O 1
ATOM 1935 N N . ALA A 1 252 ? -22.556 -7.189 9.423 1.00 94.06 252 ALA A N 1
ATOM 1936 C CA . ALA A 1 252 ? -22.935 -7.550 8.063 1.00 94.06 252 ALA A CA 1
ATOM 1937 C C . ALA A 1 252 ? -21.863 -7.133 7.042 1.00 94.06 252 ALA A C 1
ATOM 1939 O O . ALA A 1 252 ? -21.489 -7.941 6.200 1.00 94.06 252 ALA A O 1
ATOM 1940 N N . VAL A 1 253 ? -21.314 -5.918 7.151 1.00 93.69 253 VAL A N 1
ATOM 1941 C CA . VAL A 1 253 ? -20.220 -5.433 6.290 1.00 93.69 253 VAL A CA 1
ATOM 1942 C C . VAL A 1 253 ? -18.954 -6.264 6.494 1.00 93.69 253 VAL A C 1
ATOM 1944 O O . VAL A 1 253 ? -18.375 -6.723 5.516 1.00 93.69 253 VAL A O 1
ATOM 1947 N N . LEU A 1 254 ? -18.555 -6.515 7.745 1.00 95.25 254 LEU A N 1
ATOM 1948 C CA . LEU A 1 254 ? -17.394 -7.342 8.081 1.00 95.25 254 LEU A CA 1
ATOM 1949 C C . LEU A 1 254 ? -17.521 -8.741 7.466 1.00 95.25 254 LEU A C 1
ATOM 1951 O O . LEU A 1 254 ? -16.657 -9.160 6.703 1.00 95.25 254 LEU A O 1
ATOM 1955 N N . TRP A 1 255 ? -18.595 -9.465 7.783 1.00 96.81 255 TRP A N 1
ATOM 1956 C CA . TRP A 1 255 ? -18.766 -10.842 7.319 1.00 96.81 255 TRP A CA 1
ATOM 1957 C C . TRP A 1 255 ? -19.064 -10.930 5.825 1.00 96.81 255 TRP A C 1
ATOM 1959 O O . TRP A 1 255 ? -18.589 -11.858 5.176 1.00 96.81 255 TRP A O 1
ATOM 1969 N N . GLY A 1 256 ? -19.779 -9.953 5.267 1.00 97.06 256 GLY A N 1
ATOM 1970 C CA . GLY A 1 256 ? -20.002 -9.839 3.830 1.00 97.06 256 GLY A CA 1
ATOM 1971 C C . GLY A 1 256 ? -18.690 -9.672 3.070 1.00 97.06 256 GLY A C 1
ATOM 1972 O O . GLY A 1 256 ? -18.429 -10.420 2.133 1.00 97.06 256 GLY A O 1
ATOM 1973 N N . LEU A 1 257 ? -17.817 -8.765 3.514 1.00 97.50 257 LEU A N 1
ATOM 1974 C CA . LEU A 1 257 ? -16.511 -8.557 2.889 1.00 97.50 257 LEU A CA 1
ATOM 1975 C C . LEU A 1 257 ? -15.548 -9.726 3.109 1.00 97.50 257 LEU A C 1
ATOM 1977 O O . LEU A 1 257 ? -14.787 -10.061 2.206 1.00 97.50 257 LEU A O 1
ATOM 1981 N N . VAL A 1 258 ? -15.615 -10.403 4.258 1.00 97.25 258 VAL A N 1
ATOM 1982 C CA . VAL A 1 258 ? -14.874 -11.654 4.479 1.00 97.25 258 VAL A CA 1
ATOM 1983 C C . VAL A 1 258 ? -15.343 -12.742 3.510 1.00 97.25 258 VAL A C 1
ATOM 1985 O O . VAL A 1 258 ? -14.509 -13.385 2.878 1.00 97.25 258 VAL A O 1
ATOM 1988 N N . ALA A 1 259 ? -16.655 -12.924 3.334 1.00 97.19 259 ALA A N 1
ATOM 1989 C CA . ALA A 1 259 ? -17.197 -13.885 2.374 1.00 97.19 259 ALA A CA 1
ATOM 1990 C C . ALA A 1 259 ? -16.776 -13.546 0.935 1.00 97.19 259 ALA A C 1
ATOM 1992 O O . ALA A 1 259 ? -16.342 -14.427 0.194 1.00 97.19 259 ALA A O 1
ATOM 1993 N N . VAL A 1 260 ? -16.816 -12.261 0.567 1.00 96.94 260 VAL A N 1
ATOM 1994 C CA . VAL A 1 260 ? -16.316 -11.758 -0.718 1.00 96.94 260 VAL A CA 1
ATOM 1995 C C . VAL A 1 260 ? -14.824 -12.057 -0.893 1.00 96.94 260 VAL A C 1
ATOM 1997 O O . VAL A 1 260 ? -14.446 -12.609 -1.924 1.00 96.94 260 VAL A O 1
ATOM 2000 N N . GLY A 1 261 ? -13.980 -11.769 0.102 1.00 95.69 261 GLY A N 1
ATOM 2001 C CA . GLY A 1 261 ? -12.542 -12.051 0.060 1.00 95.69 261 GLY A CA 1
ATOM 2002 C C . GLY A 1 261 ? -12.242 -13.542 -0.105 1.00 95.69 261 GLY A C 1
ATOM 2003 O O . GLY A 1 261 ? -11.416 -13.919 -0.937 1.00 95.69 261 GLY A O 1
ATOM 2004 N N . CYS A 1 262 ? -12.979 -14.401 0.603 1.00 96.56 262 CYS A N 1
ATOM 2005 C CA . CYS A 1 262 ? -12.904 -15.851 0.438 1.00 96.56 262 CYS A CA 1
ATOM 2006 C C . CYS A 1 262 ? -13.381 -16.318 -0.943 1.00 96.56 262 CYS A C 1
ATOM 2008 O O . CYS A 1 262 ? -12.920 -17.357 -1.401 1.00 96.56 262 CYS A O 1
ATOM 2010 N N . SER A 1 263 ? -14.271 -15.569 -1.608 1.00 95.94 263 SER A N 1
ATOM 2011 C CA . SER A 1 263 ? -14.831 -15.944 -2.912 1.00 95.94 263 SER A CA 1
ATOM 2012 C C . SER A 1 263 ? -13.897 -15.722 -4.109 1.00 95.94 263 SER A C 1
ATOM 2014 O O . SER A 1 263 ? -14.068 -16.343 -5.158 1.00 95.94 263 SER A O 1
ATOM 2016 N N . VAL A 1 264 ? -12.881 -14.868 -3.944 1.00 95.38 264 VAL A N 1
ATOM 2017 C CA . VAL A 1 264 ? -11.949 -14.436 -4.999 1.00 95.38 264 VAL A CA 1
ATOM 2018 C C . VAL A 1 264 ? -11.303 -15.590 -5.783 1.00 95.38 264 VAL A C 1
ATOM 2020 O O . VAL A 1 264 ? -11.248 -15.474 -7.007 1.00 95.38 264 VAL A O 1
ATOM 2023 N N . PRO A 1 265 ? -10.844 -16.705 -5.173 1.00 92.94 265 PRO A N 1
ATOM 2024 C CA . PRO A 1 265 ? -10.204 -17.795 -5.915 1.00 92.94 265 PRO A CA 1
ATOM 2025 C C . PRO A 1 265 ? -11.101 -18.477 -6.958 1.00 92.94 265 PRO A C 1
ATOM 2027 O O . PRO A 1 265 ? -10.583 -19.150 -7.847 1.00 92.94 265 PRO A O 1
ATOM 2030 N N . TRP A 1 266 ? -12.425 -18.319 -6.863 1.00 93.88 266 TRP A N 1
ATOM 2031 C CA . TRP A 1 266 ? -13.387 -18.871 -7.824 1.00 93.88 266 TRP A CA 1
ATOM 2032 C C . TRP A 1 266 ? -13.766 -17.883 -8.938 1.00 93.88 266 TRP A C 1
ATOM 2034 O O . TRP A 1 266 ? -14.542 -18.230 -9.827 1.00 93.88 266 TRP A O 1
ATOM 2044 N N . LEU A 1 267 ? -13.234 -16.657 -8.915 1.00 91.75 267 LEU A N 1
ATOM 2045 C CA . LEU A 1 267 ? -13.570 -15.613 -9.880 1.00 91.75 267 LEU A CA 1
ATOM 2046 C C . LEU A 1 267 ? -12.590 -15.586 -11.058 1.00 91.75 267 LEU A C 1
ATOM 2048 O O . LEU A 1 267 ? -11.370 -15.612 -10.898 1.00 91.75 267 LEU A O 1
ATOM 2052 N N . GLY A 1 268 ? -13.135 -15.448 -12.268 1.00 89.19 268 GLY A N 1
ATOM 2053 C CA . GLY A 1 268 ? -12.345 -15.138 -13.460 1.00 89.19 268 GLY A CA 1
ATOM 2054 C C . GLY A 1 268 ? -11.850 -13.685 -13.477 1.00 89.19 268 GLY A C 1
ATOM 2055 O O . GLY A 1 268 ? -12.400 -12.811 -12.808 1.00 89.19 268 GLY A O 1
ATOM 2056 N N . MET A 1 269 ? -10.850 -13.398 -14.316 1.00 85.19 269 MET A N 1
ATOM 2057 C CA . MET A 1 269 ? -10.276 -12.052 -14.497 1.00 85.19 269 MET A CA 1
ATOM 2058 C C . MET A 1 269 ? -11.289 -10.907 -14.715 1.00 85.19 269 MET A C 1
ATOM 2060 O O . MET A 1 269 ? -11.123 -9.871 -14.068 1.00 85.19 269 MET A O 1
ATOM 2064 N N . PRO A 1 270 ? -12.343 -11.033 -15.552 1.00 87.81 270 PRO A N 1
ATOM 2065 C CA . PRO A 1 270 ? -13.307 -9.940 -15.717 1.00 87.81 270 PRO A CA 1
ATOM 2066 C C . PRO A 1 270 ? -14.103 -9.668 -14.432 1.00 87.81 270 PRO A C 1
ATOM 2068 O O . PRO A 1 270 ? -14.270 -8.511 -14.049 1.00 87.81 270 PRO A O 1
ATOM 2071 N N . ALA A 1 271 ? -14.521 -10.724 -13.725 1.00 91.94 271 ALA A N 1
ATOM 2072 C CA . ALA A 1 271 ? -15.247 -10.610 -12.461 1.00 91.94 271 ALA A CA 1
ATOM 2073 C C . ALA A 1 271 ? -14.373 -10.005 -11.347 1.00 91.94 271 ALA A C 1
ATOM 2075 O O . ALA A 1 271 ? -14.852 -9.224 -10.524 1.00 91.94 271 ALA A O 1
ATOM 2076 N N . LEU A 1 272 ? -13.071 -10.306 -11.346 1.00 92.06 272 LEU A N 1
ATOM 2077 C CA . LEU A 1 272 ? -12.108 -9.672 -10.443 1.00 92.06 272 LEU A CA 1
ATOM 2078 C C . LEU A 1 272 ? -11.982 -8.172 -10.703 1.00 92.06 272 LEU A C 1
ATOM 2080 O O . LEU A 1 272 ? -11.913 -7.404 -9.748 1.00 92.06 272 LEU A O 1
ATOM 2084 N N . GLY A 1 273 ? -11.993 -7.746 -11.969 1.00 90.88 273 GLY A N 1
ATOM 2085 C CA . GLY A 1 273 ? -11.976 -6.328 -12.333 1.00 90.88 273 GLY A CA 1
ATOM 2086 C C . GLY A 1 273 ? -13.201 -5.587 -11.803 1.00 90.88 273 GLY A C 1
ATOM 2087 O O . GLY A 1 273 ? -13.065 -4.548 -11.153 1.00 90.88 273 GLY A O 1
ATOM 2088 N N . THR A 1 274 ? -14.394 -6.160 -11.997 1.00 92.31 274 THR A N 1
ATOM 2089 C CA . THR A 1 274 ? -15.642 -5.587 -11.470 1.00 92.31 274 THR A CA 1
ATOM 2090 C C . THR A 1 274 ? -15.664 -5.560 -9.948 1.00 92.31 274 THR A C 1
ATOM 2092 O O . THR A 1 274 ? -16.047 -4.551 -9.358 1.00 92.31 274 THR A O 1
ATOM 2095 N N . LEU A 1 275 ? -15.200 -6.632 -9.299 1.00 95.06 275 LEU A N 1
ATOM 2096 C CA . LEU A 1 275 ? -15.145 -6.700 -7.844 1.00 95.06 275 LEU A CA 1
ATOM 2097 C C . LEU A 1 275 ? -14.173 -5.662 -7.278 1.00 95.06 275 LEU A C 1
ATOM 2099 O O . LEU A 1 275 ? -14.499 -4.962 -6.326 1.00 95.06 275 LEU A O 1
ATOM 2103 N N . ALA A 1 276 ? -13.000 -5.512 -7.889 1.00 93.31 276 ALA A N 1
ATOM 2104 C CA . ALA A 1 276 ? -12.010 -4.542 -7.451 1.00 93.31 276 ALA A CA 1
ATOM 2105 C C . ALA A 1 276 ? -12.533 -3.095 -7.552 1.00 93.31 276 ALA A C 1
ATOM 2107 O O . ALA A 1 276 ? -12.212 -2.272 -6.692 1.00 93.31 276 ALA A O 1
ATOM 2108 N N . ALA A 1 277 ? -13.330 -2.775 -8.578 1.00 92.88 277 ALA A N 1
ATOM 2109 C CA . ALA A 1 277 ? -13.997 -1.477 -8.717 1.00 92.88 277 ALA A CA 1
ATOM 2110 C C . ALA A 1 277 ? -15.137 -1.283 -7.697 1.00 92.88 277 ALA A C 1
ATOM 2112 O O . ALA A 1 277 ? -15.306 -0.190 -7.153 1.00 92.88 277 ALA A O 1
ATOM 2113 N N . ALA A 1 278 ? -15.893 -2.344 -7.401 1.00 95.19 278 ALA A N 1
ATOM 2114 C CA . ALA A 1 278 ? -16.936 -2.320 -6.379 1.00 95.19 278 ALA A CA 1
ATOM 2115 C C . ALA A 1 278 ? -16.356 -2.070 -4.976 1.00 95.19 278 ALA A C 1
ATOM 2117 O O . ALA A 1 278 ? -16.880 -1.223 -4.257 1.00 95.19 278 ALA A O 1
ATOM 2118 N N . LEU A 1 279 ? -15.250 -2.738 -4.623 1.00 96.06 279 LEU A N 1
ATOM 2119 C CA . LEU A 1 279 ? -14.522 -2.515 -3.364 1.00 96.06 279 LEU A CA 1
ATOM 2120 C C . LEU A 1 279 ? -14.039 -1.064 -3.245 1.00 96.06 279 LEU A C 1
ATOM 2122 O O . LEU A 1 279 ? -14.324 -0.390 -2.266 1.00 96.06 279 LEU A O 1
ATOM 2126 N N . GLU A 1 280 ? -13.437 -0.516 -4.303 1.00 94.12 280 GLU A N 1
ATOM 2127 C CA . GLU A 1 280 ? -13.009 0.891 -4.315 1.00 94.12 280 GLU A CA 1
ATOM 2128 C C . GLU A 1 280 ? -14.177 1.863 -4.111 1.00 94.12 280 GLU A C 1
ATOM 2130 O O . GLU A 1 280 ? -14.069 2.817 -3.343 1.00 94.12 280 GLU A O 1
ATOM 2135 N N . THR A 1 281 ? -15.320 1.594 -4.743 1.00 95.00 281 THR A N 1
ATOM 2136 C CA . THR A 1 281 ? -16.534 2.402 -4.567 1.00 95.00 281 THR A CA 1
ATOM 2137 C C . THR A 1 281 ? -17.052 2.306 -3.130 1.00 95.00 281 THR A C 1
ATOM 2139 O O . THR A 1 281 ? -17.385 3.324 -2.522 1.00 95.00 281 THR A O 1
ATOM 2142 N N . LEU A 1 282 ? -17.091 1.098 -2.564 1.00 96.12 282 LEU A N 1
ATOM 2143 C CA . LEU A 1 282 ? -17.504 0.859 -1.183 1.00 96.12 282 LEU A CA 1
ATOM 2144 C C . LEU A 1 282 ? -16.584 1.570 -0.187 1.00 96.12 282 LEU A C 1
ATOM 2146 O O . LEU A 1 282 ? -17.070 2.224 0.736 1.00 96.12 282 LEU A O 1
ATOM 2150 N N . TYR A 1 283 ? -15.273 1.476 -0.391 1.00 95.56 283 TYR A N 1
ATOM 2151 C CA . TYR A 1 283 ? -14.268 2.168 0.400 1.00 95.56 283 TYR A CA 1
ATOM 2152 C C . TYR A 1 283 ? -14.487 3.688 0.375 1.00 95.56 283 TYR A C 1
ATOM 2154 O O . TYR A 1 283 ? -14.577 4.310 1.435 1.00 95.56 283 TYR A O 1
ATOM 2162 N N . LEU A 1 284 ? -14.665 4.283 -0.811 1.00 95.56 284 LEU A N 1
ATOM 2163 C CA . LEU A 1 284 ? -14.926 5.719 -0.953 1.00 95.56 284 LEU A CA 1
ATOM 2164 C C . LEU A 1 284 ? -16.207 6.142 -0.225 1.00 95.56 284 LEU A C 1
ATOM 2166 O O . LEU A 1 284 ? -16.190 7.110 0.538 1.00 95.56 284 LEU A O 1
ATOM 2170 N N . LEU A 1 285 ? -17.303 5.396 -0.401 1.00 96.12 285 LEU A N 1
ATOM 2171 C CA . LEU A 1 285 ? -18.561 5.642 0.310 1.00 96.12 285 LEU A CA 1
ATOM 2172 C C . LEU A 1 285 ? -18.372 5.547 1.828 1.00 96.12 285 LEU A C 1
ATOM 2174 O O . LEU A 1 285 ? -18.843 6.407 2.571 1.00 96.12 285 LEU A O 1
ATOM 2178 N N . GLY A 1 286 ? -17.638 4.539 2.293 1.00 95.25 286 GLY A N 1
ATOM 2179 C CA . GLY A 1 286 ? -17.300 4.361 3.698 1.00 95.25 286 GLY A CA 1
ATOM 2180 C C . GLY A 1 286 ? -16.507 5.536 4.273 1.00 95.25 286 GLY A C 1
ATOM 2181 O O . GLY A 1 286 ? -16.837 6.023 5.357 1.00 95.25 286 GLY A O 1
ATOM 2182 N N . CYS A 1 287 ? -15.516 6.048 3.540 1.00 95.75 287 CYS A N 1
ATOM 2183 C CA . CYS A 1 287 ? -14.754 7.238 3.923 1.00 95.75 287 CYS A CA 1
ATOM 2184 C C . CYS A 1 287 ? -15.626 8.499 3.979 1.00 95.75 287 CYS A C 1
ATOM 2186 O O . CYS A 1 287 ? -15.545 9.237 4.964 1.00 95.75 287 CYS A O 1
ATOM 2188 N N . VAL A 1 288 ? -16.490 8.724 2.979 1.00 96.44 288 VAL A N 1
ATOM 2189 C CA . VAL A 1 288 ? -17.463 9.837 2.947 1.00 96.44 288 VAL A CA 1
ATOM 2190 C C . VAL A 1 288 ? -18.376 9.793 4.169 1.00 96.44 288 VAL A C 1
ATOM 2192 O O . VAL A 1 288 ? -18.512 10.789 4.883 1.00 96.44 288 VAL A O 1
ATOM 2195 N N . LEU A 1 289 ? -18.954 8.626 4.456 1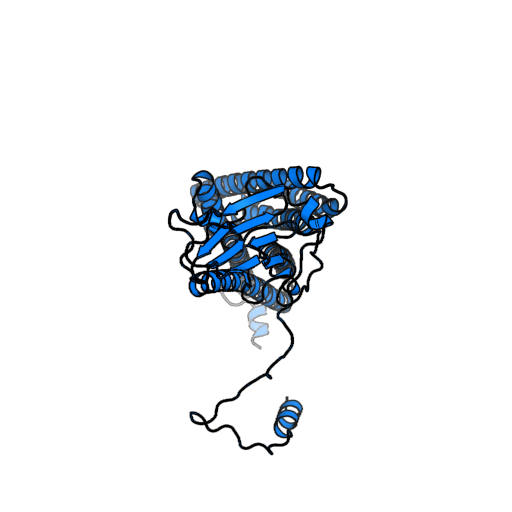.00 94.69 289 LEU A N 1
ATOM 2196 C CA . LEU A 1 289 ? -19.829 8.431 5.608 1.00 94.69 289 LEU A CA 1
ATOM 2197 C C . LEU A 1 289 ? -19.081 8.662 6.927 1.00 94.69 289 LEU A C 1
ATOM 2199 O O . LEU A 1 289 ? -19.570 9.397 7.784 1.00 94.69 289 LEU A O 1
ATOM 2203 N N . CYS A 1 290 ? -17.881 8.096 7.090 1.00 94.62 290 CYS A N 1
ATOM 2204 C CA . CYS A 1 290 ? -17.076 8.286 8.299 1.00 94.62 290 CYS A CA 1
ATOM 2205 C C . CYS A 1 290 ? -16.691 9.754 8.515 1.00 94.62 290 CYS A C 1
ATOM 2207 O O . CYS A 1 290 ? -16.731 10.219 9.654 1.00 94.62 290 CYS A O 1
ATOM 2209 N N . LEU A 1 291 ? -16.371 10.494 7.446 1.00 95.50 291 LEU A N 1
ATOM 2210 C CA . LEU A 1 291 ? -16.098 11.929 7.532 1.00 95.50 291 LEU A CA 1
ATOM 2211 C C . LEU A 1 291 ? -17.331 12.696 7.994 1.00 95.50 291 LEU A C 1
ATOM 2213 O O . LEU A 1 291 ? -17.238 13.476 8.938 1.00 95.50 291 LEU A O 1
ATOM 2217 N N . GLY A 1 292 ? -18.481 12.460 7.355 1.00 94.81 292 GLY A N 1
ATOM 2218 C CA . GLY A 1 292 ? -19.731 13.130 7.706 1.00 94.81 292 GLY A CA 1
ATOM 2219 C C . GLY A 1 292 ? -20.095 12.913 9.173 1.00 94.81 292 GLY A C 1
ATOM 2220 O O . GLY A 1 292 ? -20.418 13.864 9.885 1.00 94.81 292 GLY A O 1
ATOM 2221 N N . VAL A 1 293 ? -19.951 11.678 9.659 1.00 93.88 293 VAL A N 1
ATOM 2222 C CA . VAL A 1 293 ? -20.178 11.343 11.070 1.00 93.88 293 VAL A CA 1
ATOM 2223 C C . VAL A 1 293 ? -19.153 12.002 11.989 1.00 93.88 293 VAL A C 1
ATOM 2225 O O . VAL A 1 293 ? -19.553 12.562 13.008 1.00 93.88 293 VAL A O 1
ATOM 2228 N N . GLY A 1 294 ? -17.865 11.980 11.640 1.00 93.19 294 GLY A N 1
ATOM 2229 C CA . GLY A 1 294 ? -16.800 12.590 12.438 1.00 93.19 294 GLY A CA 1
ATOM 2230 C C . GLY A 1 294 ? -16.953 14.108 12.568 1.00 93.19 294 GLY A C 1
ATOM 2231 O O . GLY A 1 294 ? -16.897 14.641 13.676 1.00 93.19 294 GLY A O 1
ATOM 2232 N N . VAL A 1 295 ? -17.234 14.804 11.463 1.00 94.31 295 VAL A N 1
ATOM 2233 C CA . VAL A 1 295 ? -17.482 16.257 11.441 1.00 94.31 295 VAL A CA 1
ATOM 2234 C C . VAL A 1 295 ? -18.736 16.601 12.237 1.00 94.31 295 VAL A C 1
ATOM 2236 O O . VAL A 1 295 ? -18.706 17.477 13.101 1.00 94.31 295 VAL A O 1
ATOM 2239 N N . TRP A 1 296 ? -19.829 15.865 12.021 1.00 93.62 296 TRP A N 1
ATOM 2240 C CA . TRP A 1 296 ? -21.044 16.033 12.813 1.00 93.62 296 TRP A CA 1
ATOM 2241 C C . TRP A 1 296 ? -20.801 15.743 14.301 1.00 93.62 296 TRP A C 1
ATOM 2243 O O . TRP A 1 296 ? -21.422 16.349 15.177 1.00 93.62 296 TRP A O 1
ATOM 2253 N N . ALA A 1 297 ? -19.881 14.829 14.618 1.00 91.19 297 ALA A N 1
ATOM 2254 C CA . ALA A 1 297 ? -19.507 14.529 15.986 1.00 91.19 297 ALA A CA 1
ATOM 2255 C C . ALA A 1 297 ? -18.736 15.633 16.683 1.00 91.19 297 ALA A C 1
ATOM 2257 O O . ALA A 1 297 ? -19.125 15.981 17.802 1.00 91.19 297 ALA A O 1
ATOM 2258 N N . LEU A 1 298 ? -17.769 16.236 16.000 1.00 91.56 298 LEU A N 1
ATOM 2259 C CA . LEU A 1 298 ? -17.107 17.439 16.485 1.00 91.56 298 LEU A CA 1
ATOM 2260 C C . LEU A 1 298 ? -18.076 18.601 16.658 1.00 91.56 298 LEU A C 1
ATOM 2262 O O . LEU A 1 298 ? -18.017 19.287 17.674 1.00 91.56 298 LEU A O 1
ATOM 2266 N N . TRP A 1 299 ? -18.997 18.799 15.713 1.00 91.88 299 TRP A N 1
ATOM 2267 C CA . TRP A 1 299 ? -19.946 19.908 15.791 1.00 91.88 299 TRP A CA 1
ATOM 2268 C C . TRP A 1 299 ? -20.871 19.813 17.013 1.00 91.88 299 TRP A C 1
ATOM 2270 O O . TRP A 1 299 ? -21.281 20.825 17.570 1.00 91.88 299 TRP A O 1
ATOM 2280 N N . ARG A 1 300 ? -21.141 18.593 17.492 1.00 90.38 300 ARG A N 1
ATOM 2281 C CA . ARG A 1 300 ? -21.862 18.340 18.751 1.00 90.38 300 ARG A CA 1
ATOM 2282 C C . ARG A 1 300 ? -20.967 18.276 19.999 1.00 90.38 300 ARG A C 1
ATOM 2284 O O . ARG A 1 300 ? -21.437 17.835 21.043 1.00 90.38 300 ARG A O 1
ATOM 2291 N N . GLY A 1 301 ? -19.698 18.671 19.902 1.00 87.38 301 GLY A N 1
ATOM 2292 C CA . GLY A 1 301 ? -18.767 18.749 21.031 1.00 87.38 301 GLY A CA 1
ATOM 2293 C C . GLY A 1 301 ? -18.112 17.426 21.450 1.00 87.38 301 GLY A C 1
ATOM 2294 O O . GLY A 1 301 ? -17.510 17.363 22.518 1.00 87.38 301 GLY A O 1
ATOM 2295 N N . ASP A 1 302 ? -18.197 16.357 20.647 1.00 86.56 302 ASP A N 1
ATOM 2296 C CA . ASP A 1 302 ? -17.531 15.085 20.968 1.00 86.56 302 ASP A CA 1
ATOM 2297 C C . ASP A 1 302 ? -16.051 15.117 20.555 1.00 86.56 302 ASP A C 1
ATOM 2299 O O . ASP A 1 302 ? -15.684 14.728 19.443 1.00 86.56 302 ASP A O 1
ATOM 2303 N N . ALA A 1 303 ? -15.185 15.540 21.478 1.00 85.38 303 ALA A N 1
ATOM 2304 C CA . ALA A 1 303 ? -13.740 15.606 21.261 1.00 85.38 303 ALA A CA 1
ATOM 2305 C C . ALA A 1 303 ? -13.101 14.243 20.920 1.00 85.38 303 ALA A C 1
ATOM 2307 O O . ALA A 1 303 ? -12.036 14.201 20.304 1.00 85.38 303 ALA A O 1
ATOM 2308 N N . GLN A 1 304 ? -13.743 13.111 21.248 1.00 83.75 304 GLN A N 1
ATOM 2309 C CA . GLN A 1 304 ? -13.206 11.788 20.905 1.00 83.75 304 GLN A CA 1
ATOM 2310 C C . GLN A 1 304 ? -13.240 11.524 19.392 1.00 83.75 304 GLN A C 1
ATOM 2312 O O . GLN A 1 304 ? -12.511 10.653 18.918 1.00 83.75 304 GLN A O 1
ATOM 2317 N N . ALA A 1 305 ? -14.045 12.270 18.625 1.00 87.19 305 ALA A N 1
ATOM 2318 C CA . ALA A 1 305 ? -14.082 12.175 17.167 1.00 87.19 305 ALA A CA 1
ATOM 2319 C C . ALA A 1 305 ? -12.803 12.707 16.492 1.00 87.19 305 ALA A C 1
ATOM 2321 O O . ALA A 1 305 ? -12.516 12.319 15.360 1.00 87.19 305 ALA A O 1
ATOM 2322 N N . LEU A 1 306 ? -11.986 13.515 17.188 1.00 89.81 306 LEU A N 1
ATOM 2323 C CA . LEU A 1 306 ? -10.699 13.997 16.667 1.00 89.81 306 LEU A CA 1
ATOM 2324 C C . LEU A 1 306 ? -9.753 12.847 16.311 1.00 89.81 306 LEU A C 1
ATOM 2326 O O . LEU A 1 306 ? -9.071 12.911 15.294 1.00 89.81 306 LEU A O 1
ATOM 2330 N N . ALA A 1 307 ? -9.745 11.769 17.101 1.00 88.81 307 ALA A N 1
ATOM 2331 C CA . ALA A 1 307 ? -8.937 10.591 16.798 1.00 88.81 307 ALA A CA 1
ATOM 2332 C C . ALA A 1 307 ? -9.405 9.893 15.507 1.00 88.81 307 ALA A C 1
ATOM 2334 O O . ALA A 1 307 ? -8.579 9.434 14.720 1.00 88.81 307 ALA A O 1
ATOM 2335 N N . GLY A 1 308 ? -10.721 9.846 15.264 1.00 91.62 308 GLY A N 1
ATOM 2336 C CA . GLY A 1 308 ? -11.302 9.291 14.039 1.00 91.62 308 GLY A CA 1
ATOM 2337 C C . GLY A 1 308 ? -11.007 10.130 12.801 1.00 91.62 308 GLY A C 1
ATOM 2338 O O . GLY A 1 308 ? -10.608 9.578 11.778 1.00 91.62 308 GLY A O 1
ATOM 2339 N N . LEU A 1 309 ? -11.118 11.453 12.908 1.00 94.06 309 LEU A N 1
ATOM 2340 C CA . LEU A 1 309 ? -10.773 12.373 11.823 1.00 94.06 309 LEU A CA 1
ATOM 2341 C C . LEU A 1 309 ? -9.270 12.385 11.546 1.00 94.06 309 LEU A C 1
ATOM 2343 O O . LEU A 1 309 ? -8.864 12.361 10.388 1.00 94.06 309 LEU A O 1
ATOM 2347 N N . GLY A 1 310 ? -8.447 12.321 12.595 1.00 94.94 310 GLY A N 1
ATOM 2348 C CA . GLY A 1 310 ? -7.004 12.136 12.475 1.00 94.94 310 GLY A CA 1
ATOM 2349 C C . GLY A 1 310 ? -6.659 10.841 11.742 1.00 94.94 310 GLY A C 1
ATOM 2350 O O . GLY A 1 310 ? -5.849 10.864 10.823 1.00 94.94 310 GLY A O 1
ATOM 2351 N N . ALA A 1 311 ? -7.317 9.723 12.067 1.00 94.94 311 ALA A N 1
ATOM 2352 C CA . ALA A 1 311 ? -7.138 8.453 11.356 1.00 94.94 311 ALA A CA 1
ATOM 2353 C C . ALA A 1 311 ? -7.579 8.514 9.882 1.00 94.94 311 ALA A C 1
ATOM 2355 O O . ALA A 1 311 ? -7.001 7.832 9.038 1.00 94.94 311 ALA A O 1
ATOM 2356 N N . LEU A 1 312 ? -8.588 9.331 9.571 1.00 95.50 312 LEU A N 1
ATOM 2357 C CA . LEU A 1 312 ? -9.144 9.496 8.227 1.00 95.50 312 LEU A CA 1
ATOM 2358 C C . LEU A 1 312 ? -8.349 10.488 7.357 1.00 95.50 312 LEU A C 1
ATOM 2360 O O . LEU A 1 312 ? -8.506 10.495 6.138 1.00 95.50 312 LEU A O 1
ATOM 2364 N N . LEU A 1 313 ? -7.498 11.319 7.965 1.00 95.88 313 LEU A N 1
ATOM 2365 C CA . LEU A 1 313 ? -6.821 12.430 7.297 1.00 95.88 313 LEU A CA 1
ATOM 2366 C C . LEU A 1 313 ? -5.985 11.998 6.075 1.00 95.88 313 LEU A C 1
ATOM 2368 O O . LEU A 1 313 ? -6.215 12.562 5.003 1.00 95.88 313 LEU A O 1
ATOM 2372 N N . PRO A 1 314 ? -5.075 11.000 6.151 1.00 96.94 314 PRO A N 1
ATOM 2373 C CA . PRO A 1 314 ? -4.300 10.604 4.975 1.00 96.94 314 PRO A CA 1
ATOM 2374 C C . PRO A 1 314 ? -5.184 10.076 3.851 1.00 96.94 314 PRO A C 1
ATOM 2376 O O . PRO A 1 314 ? -4.954 10.397 2.692 1.00 96.94 314 PRO A O 1
ATOM 2379 N N . TRP A 1 315 ? -6.233 9.324 4.183 1.00 95.81 315 TRP A N 1
ATOM 2380 C CA . TRP A 1 315 ? -7.168 8.788 3.200 1.00 95.81 315 TRP A CA 1
ATOM 2381 C C . TRP A 1 315 ? -7.861 9.898 2.407 1.00 95.81 315 TRP A C 1
ATOM 2383 O O . TRP A 1 315 ? -7.928 9.811 1.184 1.00 95.81 315 TRP A O 1
ATOM 2393 N N . TRP A 1 316 ? -8.289 10.980 3.063 1.00 95.75 316 TRP A N 1
ATOM 2394 C CA . TRP A 1 316 ? -8.842 12.144 2.363 1.00 95.75 316 TRP A CA 1
ATOM 2395 C C . TRP A 1 316 ? -7.824 12.882 1.512 1.00 95.75 316 TRP A C 1
ATOM 2397 O O . TRP A 1 316 ? -8.162 13.291 0.404 1.00 95.75 316 TRP A O 1
ATOM 2407 N N . ILE A 1 317 ? -6.583 13.018 1.986 1.00 96.25 317 ILE A N 1
ATOM 2408 C CA . ILE A 1 317 ? -5.502 13.600 1.181 1.00 96.25 317 ILE A CA 1
ATOM 2409 C C . ILE A 1 317 ? -5.331 12.800 -0.115 1.00 96.25 317 ILE A C 1
ATOM 2411 O O . ILE A 1 317 ? -5.255 13.400 -1.184 1.00 96.25 317 ILE A O 1
ATOM 2415 N N . LEU A 1 318 ? -5.334 11.464 -0.041 1.00 95.19 318 LEU A N 1
ATOM 2416 C CA . LEU A 1 318 ? -5.238 10.604 -1.223 1.00 95.19 318 LEU A CA 1
ATOM 2417 C C . LEU A 1 318 ? -6.452 10.755 -2.148 1.00 95.19 318 LEU A C 1
ATOM 2419 O O . LEU A 1 318 ? -6.267 10.923 -3.349 1.00 95.19 318 LEU A O 1
ATOM 2423 N N . VAL A 1 319 ? -7.674 10.760 -1.606 1.00 94.25 319 VAL A N 1
ATOM 2424 C CA . VAL A 1 319 ? -8.913 10.916 -2.393 1.00 94.25 319 VAL A CA 1
ATOM 2425 C C . VAL A 1 319 ? -8.951 12.265 -3.120 1.00 94.25 319 VAL A C 1
ATOM 2427 O O . VAL A 1 319 ? -9.274 12.322 -4.306 1.00 94.25 319 VAL A O 1
ATOM 2430 N N . VAL A 1 320 ? -8.582 13.356 -2.443 1.00 95.00 320 VAL A N 1
ATOM 2431 C CA . VAL A 1 320 ? -8.535 14.700 -3.040 1.00 95.00 320 VAL A CA 1
ATOM 2432 C C . VAL A 1 320 ? -7.414 14.801 -4.074 1.00 95.00 320 VAL A C 1
ATOM 2434 O O . VAL A 1 320 ? -7.636 15.304 -5.174 1.00 95.00 320 VAL A O 1
ATOM 2437 N N . ALA A 1 321 ? -6.220 14.293 -3.762 1.00 93.62 321 ALA A N 1
ATOM 2438 C CA . ALA A 1 321 ? -5.101 14.276 -4.699 1.00 93.62 321 ALA A CA 1
ATOM 2439 C C . ALA A 1 321 ? -5.422 13.457 -5.958 1.00 93.62 321 ALA A C 1
ATOM 2441 O O . ALA A 1 321 ? -5.027 13.835 -7.060 1.00 93.62 321 ALA A O 1
ATOM 2442 N N . GLU A 1 322 ? -6.181 12.373 -5.815 1.00 90.94 322 GLU A N 1
ATOM 2443 C CA . GLU A 1 322 ? -6.673 11.592 -6.941 1.00 90.94 322 GLU A CA 1
ATOM 2444 C C . GLU A 1 322 ? -7.716 12.357 -7.764 1.00 90.94 322 GLU A C 1
ATOM 2446 O O . GLU A 1 322 ? -7.623 12.363 -8.991 1.00 90.94 322 GLU A O 1
ATOM 2451 N N . ALA A 1 323 ? -8.654 13.057 -7.119 1.00 91.06 323 ALA A N 1
ATOM 2452 C CA . ALA A 1 323 ? -9.657 13.873 -7.806 1.00 91.06 323 ALA A CA 1
ATOM 2453 C C . ALA A 1 323 ? -9.037 15.017 -8.633 1.00 91.06 323 ALA A C 1
ATOM 2455 O O . ALA A 1 323 ? -9.533 15.334 -9.710 1.00 91.06 323 ALA A O 1
ATOM 2456 N N . VAL A 1 324 ? -7.931 15.603 -8.160 1.00 92.75 324 VAL A N 1
ATOM 2457 C CA . VAL A 1 324 ? -7.194 16.675 -8.860 1.00 92.75 324 VAL A CA 1
ATOM 2458 C C . VAL A 1 324 ? -6.177 16.116 -9.874 1.00 92.75 324 VAL A C 1
ATOM 2460 O O . VAL A 1 324 ? -5.552 16.870 -10.617 1.00 92.75 324 VAL A O 1
ATOM 2463 N N . GLY A 1 325 ? -5.991 14.793 -9.947 1.00 86.56 325 GLY A N 1
ATOM 2464 C CA . GLY A 1 325 ? -5.029 14.174 -10.865 1.00 86.56 325 GLY A CA 1
ATOM 2465 C C . GLY A 1 325 ? -3.571 14.484 -10.508 1.00 86.56 325 GLY A C 1
ATOM 2466 O O . GLY A 1 325 ? -2.731 14.688 -11.388 1.00 86.56 325 GLY A O 1
ATOM 2467 N N . ALA A 1 326 ? -3.252 14.549 -9.213 1.00 89.31 326 ALA A N 1
ATOM 2468 C CA . ALA A 1 326 ? -1.928 14.921 -8.734 1.00 89.31 326 ALA A CA 1
ATOM 2469 C C . ALA A 1 326 ? -0.847 13.930 -9.205 1.00 89.31 326 ALA A C 1
ATOM 2471 O O . ALA A 1 326 ? -0.843 12.750 -8.846 1.00 89.31 326 ALA A O 1
ATOM 2472 N N . ARG A 1 327 ? 0.129 14.429 -9.977 1.00 88.94 327 ARG A N 1
ATOM 2473 C CA . ARG A 1 327 ? 1.196 13.607 -10.581 1.00 88.94 327 ARG A CA 1
ATOM 2474 C C . ARG A 1 327 ? 2.036 12.852 -9.551 1.00 88.94 327 ARG A C 1
ATOM 2476 O O . ARG A 1 327 ? 2.410 11.709 -9.795 1.00 88.94 327 ARG A O 1
ATOM 2483 N N . TRP A 1 328 ? 2.308 13.468 -8.398 1.00 90.44 328 TRP A N 1
ATOM 2484 C CA . TRP A 1 328 ? 3.081 12.833 -7.326 1.00 90.44 328 TRP A CA 1
ATOM 2485 C C . TRP A 1 328 ? 2.371 11.588 -6.779 1.00 90.44 328 TRP A C 1
ATOM 2487 O O . TRP A 1 328 ? 3.027 10.584 -6.517 1.00 90.44 328 TRP A O 1
ATOM 2497 N N . LEU A 1 329 ? 1.037 11.621 -6.669 1.00 90.69 329 LEU A N 1
ATOM 2498 C CA . LEU A 1 329 ? 0.264 10.483 -6.186 1.00 90.69 329 LEU A CA 1
ATOM 2499 C C . LEU A 1 329 ? 0.296 9.347 -7.202 1.00 90.69 329 LEU A C 1
ATOM 2501 O O . LEU A 1 329 ? 0.434 8.197 -6.814 1.00 90.69 329 LEU A O 1
ATOM 2505 N N . ILE A 1 330 ? 0.206 9.654 -8.497 1.00 87.19 330 ILE A N 1
ATOM 2506 C CA . ILE A 1 330 ? 0.310 8.636 -9.549 1.00 87.19 330 ILE A CA 1
ATOM 2507 C C . ILE A 1 330 ? 1.688 7.959 -9.487 1.00 87.19 330 ILE A C 1
ATOM 2509 O O . ILE A 1 330 ? 1.763 6.734 -9.504 1.00 87.19 330 ILE A O 1
ATOM 2513 N N . ALA A 1 331 ? 2.757 8.747 -9.333 1.00 89.88 331 ALA A N 1
ATOM 2514 C CA . ALA A 1 331 ? 4.130 8.248 -9.297 1.00 89.88 331 ALA A CA 1
ATOM 2515 C C . ALA A 1 331 ? 4.474 7.414 -8.046 1.00 89.88 331 ALA A C 1
ATOM 2517 O O . ALA A 1 331 ? 5.319 6.517 -8.138 1.00 89.88 331 ALA A O 1
ATOM 2518 N N . TYR A 1 332 ? 3.854 7.716 -6.898 1.00 93.25 332 TYR A N 1
ATOM 2519 C CA . TYR A 1 332 ? 4.147 7.119 -5.582 1.00 93.25 332 TYR A CA 1
ATOM 2520 C C . TYR A 1 332 ? 2.903 6.517 -4.907 1.00 93.25 332 TYR A C 1
ATOM 2522 O O . TYR A 1 332 ? 2.772 6.526 -3.682 1.00 93.25 332 TYR A O 1
ATOM 2530 N N . ARG A 1 333 ? 1.944 6.017 -5.698 1.00 92.25 333 ARG A N 1
ATOM 2531 C CA . ARG A 1 333 ? 0.641 5.550 -5.189 1.00 92.25 333 ARG A CA 1
ATOM 2532 C C . ARG A 1 333 ? 0.781 4.445 -4.147 1.00 92.25 333 ARG A C 1
ATOM 2534 O O . ARG A 1 333 ? 0.066 4.447 -3.149 1.00 92.25 333 ARG A O 1
ATOM 2541 N N . ILE A 1 334 ? 1.679 3.496 -4.394 1.00 93.81 334 ILE A N 1
ATOM 2542 C CA . ILE A 1 334 ? 1.893 2.333 -3.527 1.00 93.81 334 ILE A CA 1
ATOM 2543 C C . ILE A 1 334 ? 2.419 2.790 -2.169 1.00 93.81 334 ILE A C 1
ATOM 2545 O O . ILE A 1 334 ? 1.866 2.426 -1.134 1.00 93.81 334 ILE A O 1
ATOM 2549 N N . GLU A 1 335 ? 3.452 3.626 -2.181 1.00 96.12 335 GLU A N 1
ATOM 2550 C CA . GLU A 1 335 ? 4.077 4.171 -0.982 1.00 96.12 335 GLU A CA 1
ATOM 2551 C C . GLU A 1 335 ? 3.074 5.031 -0.202 1.00 96.12 335 GLU A C 1
ATOM 2553 O O . GLU A 1 335 ? 2.936 4.879 1.009 1.00 96.12 335 GLU A O 1
ATOM 2558 N N . ALA A 1 336 ? 2.300 5.870 -0.895 1.00 96.50 336 ALA A N 1
ATOM 2559 C CA . ALA A 1 336 ? 1.286 6.721 -0.283 1.00 96.50 336 ALA A CA 1
ATOM 2560 C C . ALA A 1 336 ? 0.175 5.906 0.409 1.00 96.50 336 ALA A C 1
ATOM 2562 O O . ALA A 1 336 ? -0.196 6.203 1.547 1.00 96.50 336 ALA A O 1
ATOM 2563 N N . LEU A 1 337 ? -0.310 4.835 -0.232 1.00 95.69 337 LEU A N 1
ATOM 2564 C CA . LEU A 1 337 ? -1.281 3.905 0.357 1.00 95.69 337 LEU A CA 1
ATOM 2565 C C . LEU A 1 337 ? -0.715 3.182 1.585 1.00 95.69 337 LEU A C 1
ATOM 2567 O O . LEU A 1 337 ? -1.414 3.017 2.588 1.00 95.69 337 LEU A O 1
ATOM 2571 N N . GLN A 1 338 ? 0.550 2.764 1.540 1.00 97.12 338 GLN A N 1
ATOM 2572 C CA . GLN A 1 338 ? 1.200 2.114 2.675 1.00 97.12 338 GLN A CA 1
ATOM 2573 C C . GLN A 1 338 ? 1.418 3.075 3.846 1.00 97.12 338 GLN A C 1
ATOM 2575 O O . GLN A 1 338 ? 1.194 2.683 4.992 1.00 97.12 338 GLN A O 1
ATOM 2580 N N . VAL A 1 339 ? 1.789 4.328 3.584 1.00 98.12 339 VAL A N 1
ATOM 2581 C CA . VAL A 1 339 ? 1.920 5.358 4.623 1.00 98.12 339 VAL A CA 1
ATOM 2582 C C . VAL A 1 339 ? 0.560 5.647 5.260 1.00 98.12 339 VAL A C 1
ATOM 2584 O O . VAL A 1 339 ? 0.453 5.627 6.486 1.00 98.12 339 VAL A O 1
ATOM 2587 N N . ALA A 1 340 ? -0.498 5.824 4.460 1.00 97.75 340 ALA A N 1
ATOM 2588 C CA . ALA A 1 340 ? -1.859 6.029 4.965 1.00 97.75 340 ALA A CA 1
ATOM 2589 C C . ALA A 1 340 ? -2.350 4.848 5.821 1.00 97.75 340 ALA A C 1
ATOM 2591 O O . ALA A 1 340 ? -2.921 5.038 6.895 1.00 97.75 340 ALA A O 1
ATOM 2592 N N . THR A 1 341 ? -2.053 3.624 5.387 1.00 97.44 341 THR A N 1
ATOM 2593 C CA . THR A 1 341 ? -2.360 2.396 6.132 1.00 97.44 341 THR A CA 1
ATOM 2594 C C . THR A 1 341 ? -1.617 2.335 7.463 1.00 97.44 341 THR A C 1
ATOM 2596 O O . THR A 1 341 ? -2.213 2.071 8.505 1.00 97.44 341 THR A O 1
ATOM 2599 N N . THR A 1 342 ? -0.316 2.615 7.449 1.00 97.75 342 THR A N 1
ATOM 2600 C CA . THR A 1 342 ? 0.526 2.591 8.654 1.00 97.75 342 THR A CA 1
ATOM 2601 C C . THR A 1 342 ? 0.072 3.652 9.655 1.00 97.75 342 THR A C 1
ATOM 2603 O O . THR A 1 342 ? -0.034 3.377 10.850 1.00 97.75 342 THR A O 1
ATOM 2606 N N . TRP A 1 343 ? -0.285 4.841 9.166 1.00 98.19 343 TRP A N 1
ATOM 2607 C CA . TRP A 1 343 ? -0.892 5.893 9.976 1.00 98.19 343 TRP A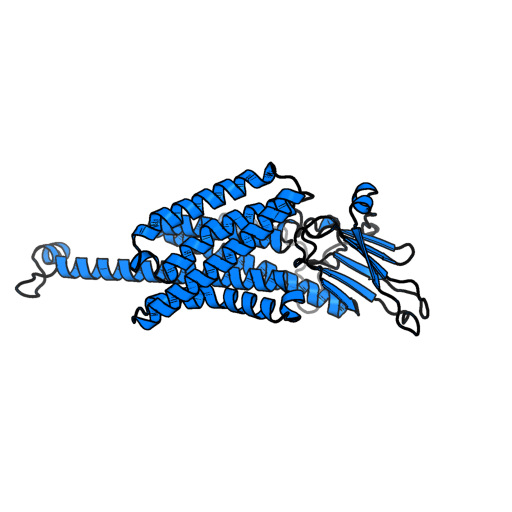 CA 1
ATOM 2608 C C . TRP A 1 343 ? -2.203 5.438 10.620 1.00 98.19 343 TRP A C 1
ATOM 2610 O O . TRP A 1 343 ? -2.401 5.612 11.822 1.00 98.19 343 TRP A O 1
ATOM 2620 N N . PHE A 1 344 ? -3.087 4.814 9.841 1.00 97.50 344 PHE A N 1
ATOM 2621 C CA . PHE A 1 344 ? -4.340 4.269 10.350 1.00 97.50 344 PHE A CA 1
ATOM 2622 C C . PHE A 1 344 ? -4.109 3.239 11.468 1.00 97.50 344 PHE A C 1
ATOM 2624 O O . PHE A 1 344 ? -4.744 3.338 12.519 1.00 97.50 344 PHE A O 1
ATOM 2631 N N . LEU A 1 345 ? -3.171 2.302 11.286 1.00 97.56 345 LEU A N 1
ATOM 2632 C CA . LEU A 1 345 ? -2.800 1.333 12.323 1.00 97.56 345 LEU A CA 1
ATOM 2633 C C . LEU A 1 345 ? -2.301 2.039 13.589 1.00 97.56 345 LEU A C 1
ATOM 2635 O O . LEU A 1 345 ? -2.778 1.754 14.685 1.00 97.56 345 LEU A O 1
ATOM 2639 N N . MET A 1 346 ? -1.414 3.024 13.450 1.00 97.00 346 MET A N 1
ATOM 2640 C CA . MET A 1 346 ? -0.912 3.804 14.583 1.00 97.00 346 MET A CA 1
ATOM 2641 C C . MET A 1 346 ? -2.040 4.527 15.336 1.00 97.00 346 MET A C 1
ATOM 2643 O O . MET A 1 346 ? -2.089 4.480 16.566 1.00 97.00 346 MET A O 1
ATOM 2647 N N . MET A 1 347 ? -2.991 5.132 14.621 1.00 95.75 347 MET A N 1
ATOM 2648 C CA . MET A 1 347 ? -4.158 5.780 15.229 1.00 95.75 347 MET A CA 1
ATOM 2649 C C . MET A 1 347 ? -5.096 4.780 15.918 1.00 95.75 347 MET A C 1
ATOM 2651 O O . MET A 1 347 ? -5.641 5.072 16.986 1.00 95.75 347 MET A O 1
ATOM 2655 N N . ALA A 1 348 ? -5.258 3.579 15.360 1.00 94.12 348 ALA A N 1
ATOM 2656 C CA . ALA A 1 348 ? -6.014 2.504 15.993 1.00 94.12 348 ALA A CA 1
ATOM 2657 C C . ALA A 1 348 ? -5.328 1.996 17.279 1.00 94.12 348 ALA A C 1
ATOM 2659 O O . ALA A 1 348 ? -6.002 1.833 18.299 1.00 94.12 348 ALA A O 1
ATOM 2660 N N . ALA A 1 349 ? -3.999 1.832 17.279 1.00 94.31 349 ALA A N 1
ATOM 2661 C CA . ALA A 1 349 ? -3.227 1.511 18.484 1.00 94.31 349 ALA A CA 1
ATOM 2662 C C . ALA A 1 349 ? -3.336 2.612 19.547 1.00 94.31 349 ALA A C 1
ATOM 2664 O O . ALA A 1 349 ? -3.550 2.327 20.726 1.00 94.31 349 ALA A O 1
ATOM 2665 N N . PHE A 1 350 ? -3.238 3.877 19.136 1.00 92.88 350 PHE A N 1
ATOM 2666 C CA . PHE A 1 350 ? -3.417 5.022 20.022 1.00 92.88 350 PHE A CA 1
ATOM 2667 C C . PHE A 1 350 ? -4.795 4.996 20.700 1.00 92.88 350 PHE A C 1
ATOM 2669 O O . PHE A 1 350 ? -4.891 5.085 21.926 1.00 92.88 350 PHE A O 1
ATOM 2676 N N . ALA A 1 351 ? -5.866 4.781 19.931 1.00 90.69 351 ALA A N 1
ATOM 2677 C CA . ALA A 1 351 ? -7.220 4.680 20.468 1.00 90.69 351 ALA A CA 1
ATOM 2678 C C . ALA A 1 351 ? -7.401 3.483 21.421 1.00 90.69 351 ALA A C 1
ATOM 2680 O O . ALA A 1 351 ? -8.093 3.600 22.440 1.00 90.69 351 ALA A O 1
ATOM 2681 N N . LEU A 1 352 ? -6.764 2.345 21.123 1.00 90.69 352 LEU A N 1
ATOM 2682 C CA . LEU A 1 352 ? -6.759 1.167 21.991 1.00 90.69 352 LEU A CA 1
ATOM 2683 C C . LEU A 1 352 ? -6.082 1.470 23.339 1.00 90.69 352 LEU A C 1
ATOM 2685 O O . LEU A 1 352 ? -6.643 1.167 24.395 1.00 90.69 352 LEU A O 1
ATOM 2689 N N . ASN A 1 353 ? -4.934 2.148 23.316 1.00 89.75 353 ASN A N 1
ATOM 2690 C CA . ASN A 1 353 ? -4.202 2.538 24.521 1.00 89.75 353 ASN A CA 1
ATOM 2691 C C . ASN A 1 353 ? -4.960 3.574 25.363 1.00 89.75 353 ASN A C 1
ATOM 2693 O O . ASN A 1 353 ? -5.037 3.428 26.584 1.00 89.75 353 ASN A O 1
ATOM 2697 N N . LEU A 1 354 ? -5.605 4.565 24.735 1.00 87.44 354 LEU A N 1
ATOM 2698 C CA . LEU A 1 354 ? -6.469 5.521 25.440 1.00 87.44 354 LEU A CA 1
ATOM 2699 C C . LEU A 1 354 ? -7.639 4.834 26.148 1.00 87.44 354 LEU A C 1
ATOM 2701 O O . LEU A 1 354 ? -8.028 5.213 27.255 1.00 87.44 354 LEU A O 1
ATOM 2705 N N . ARG A 1 355 ? -8.235 3.819 25.516 1.00 85.88 355 ARG A N 1
ATOM 2706 C CA . ARG A 1 355 ? -9.284 3.022 26.156 1.00 85.88 355 ARG A CA 1
ATOM 2707 C C . ARG A 1 355 ? -8.744 2.282 27.379 1.00 85.88 355 ARG A C 1
ATOM 2709 O O . ARG A 1 355 ? -9.413 2.280 28.409 1.00 85.88 355 ARG A O 1
ATOM 2716 N N . LEU A 1 356 ? -7.557 1.688 27.284 1.00 85.19 356 LEU A N 1
ATOM 2717 C CA . LEU A 1 356 ? -6.921 1.031 28.423 1.00 85.19 356 LEU A CA 1
ATOM 2718 C C . LEU A 1 356 ? -6.665 1.993 29.581 1.00 85.19 356 LEU A C 1
ATOM 2720 O O . LEU A 1 356 ? -6.943 1.648 30.727 1.00 85.19 356 LEU A O 1
ATOM 2724 N N . GLY A 1 357 ? -6.157 3.191 29.279 1.00 85.44 357 GLY A N 1
ATOM 2725 C CA . GLY A 1 357 ? -5.923 4.238 30.273 1.00 85.44 357 GLY A CA 1
ATOM 2726 C C . GLY A 1 357 ? -7.201 4.583 31.035 1.00 85.44 357 GLY A C 1
ATOM 2727 O O . GLY A 1 357 ? -7.212 4.542 32.262 1.00 85.44 357 GLY A O 1
ATOM 2728 N N . ARG A 1 358 ? -8.308 4.791 30.311 1.00 85.81 358 ARG A N 1
ATOM 2729 C CA . ARG A 1 358 ? -9.625 5.054 30.916 1.00 85.81 358 ARG A CA 1
ATOM 2730 C C . ARG A 1 358 ? -10.120 3.906 31.794 1.00 85.81 358 ARG A C 1
ATOM 2732 O O . ARG A 1 358 ? -10.613 4.156 32.885 1.00 85.81 358 ARG A O 1
ATOM 2739 N N . LEU A 1 359 ? -9.964 2.656 31.357 1.00 84.62 359 LEU A N 1
ATOM 2740 C CA . LEU A 1 359 ? -10.368 1.492 32.158 1.00 84.62 359 LEU A CA 1
ATOM 2741 C C . LEU A 1 359 ? -9.532 1.346 33.437 1.00 84.62 359 LEU A C 1
ATOM 2743 O O . LEU A 1 359 ? -10.065 0.957 34.473 1.00 84.62 359 LEU A O 1
ATOM 2747 N N . ARG A 1 360 ? -8.232 1.661 33.379 1.00 85.44 360 ARG A N 1
ATOM 2748 C CA . ARG A 1 360 ? -7.361 1.671 34.564 1.00 85.44 360 ARG A CA 1
ATOM 2749 C C . ARG A 1 360 ? -7.787 2.758 35.543 1.00 85.44 360 ARG A C 1
ATOM 2751 O O . ARG A 1 360 ? -7.988 2.443 36.707 1.00 85.44 360 ARG A O 1
ATOM 2758 N N . GLN A 1 361 ? -8.024 3.972 35.050 1.00 85.19 361 GLN A N 1
ATOM 2759 C CA . GLN A 1 361 ? -8.510 5.077 35.871 1.00 85.19 361 GLN A CA 1
ATOM 2760 C C . GLN A 1 361 ? -9.851 4.740 36.537 1.00 85.19 361 GLN A C 1
ATOM 2762 O O . GLN A 1 361 ? -9.961 4.840 37.751 1.00 85.19 361 GLN A O 1
ATOM 2767 N N . GLN A 1 362 ? -10.832 4.233 35.783 1.00 86.31 362 GLN A N 1
ATOM 2768 C CA . GLN A 1 362 ? -12.126 3.820 36.341 1.00 86.31 362 GLN A CA 1
ATOM 2769 C C . GLN A 1 362 ? -11.989 2.718 37.393 1.00 86.31 362 GLN A C 1
ATOM 2771 O O . GLN A 1 362 ? -12.689 2.724 38.400 1.00 86.31 362 GLN A O 1
ATOM 2776 N N . ARG A 1 363 ? -11.090 1.751 37.181 1.00 86.00 363 ARG A N 1
ATOM 2777 C CA . ARG A 1 363 ? -10.821 0.708 38.176 1.00 86.00 363 ARG A CA 1
ATOM 2778 C C . ARG A 1 363 ? -10.236 1.303 39.454 1.00 86.00 363 ARG A C 1
ATOM 2780 O O . ARG A 1 363 ? -10.600 0.858 40.539 1.00 86.00 363 ARG A O 1
ATOM 2787 N N . ASP A 1 364 ? -9.320 2.252 39.327 1.00 87.56 364 ASP A N 1
ATOM 2788 C CA . ASP A 1 364 ? -8.647 2.862 40.468 1.00 87.56 364 ASP A CA 1
ATOM 2789 C C . ASP A 1 364 ? -9.609 3.806 41.228 1.00 87.56 364 ASP A C 1
ATOM 2791 O O . ASP A 1 364 ? -9.667 3.738 42.453 1.00 87.56 364 ASP A O 1
ATOM 2795 N N . GLU A 1 365 ? -10.482 4.540 40.528 1.00 87.62 365 GLU A N 1
ATOM 2796 C CA . GLU A 1 365 ? -11.602 5.304 41.111 1.00 87.62 365 GLU A CA 1
ATOM 2797 C C . GLU A 1 365 ? -12.601 4.392 41.842 1.00 87.62 365 GLU A C 1
ATOM 2799 O O . GLU A 1 365 ? -12.975 4.660 42.980 1.00 87.62 365 GLU A O 1
ATOM 2804 N N . MET A 1 366 ? -12.997 3.265 41.238 1.00 85.25 366 MET A N 1
ATOM 2805 C CA . MET A 1 366 ? -13.892 2.290 41.876 1.00 85.25 366 MET A CA 1
ATOM 2806 C C . MET A 1 366 ? -13.255 1.623 43.098 1.00 85.25 366 MET A C 1
ATOM 2808 O O . MET A 1 366 ? -13.955 1.310 44.056 1.00 85.25 366 MET A O 1
ATOM 2812 N N . ARG A 1 367 ? -11.935 1.397 43.083 1.00 85.00 367 ARG A N 1
ATOM 2813 C CA . ARG A 1 367 ? -11.196 0.917 44.260 1.00 85.00 367 ARG A CA 1
ATOM 2814 C C . ARG A 1 367 ? -11.191 1.964 45.359 1.00 85.00 367 ARG A C 1
ATOM 2816 O O . ARG A 1 367 ? -11.490 1.618 46.492 1.00 85.00 367 ARG A O 1
ATOM 2823 N N . GLN A 1 368 ? -10.930 3.223 45.017 1.00 84.00 368 GLN A N 1
ATOM 2824 C CA . GLN A 1 368 ? -10.973 4.319 45.975 1.00 84.00 368 GLN A CA 1
ATOM 2825 C C . GLN A 1 368 ? -12.367 4.456 46.598 1.00 84.00 368 GLN A C 1
ATOM 2827 O O . GLN A 1 368 ? -12.467 4.460 47.816 1.00 84.00 368 GLN A O 1
ATOM 2832 N N . LEU A 1 369 ? -13.436 4.457 45.793 1.00 82.88 369 LEU A N 1
ATOM 2833 C CA . LEU A 1 369 ? -14.825 4.486 46.274 1.00 82.88 369 LEU A CA 1
ATOM 2834 C C . LEU A 1 369 ? -15.203 3.258 47.114 1.00 82.88 369 LEU A C 1
ATOM 2836 O O . LEU A 1 369 ? -16.044 3.353 48.000 1.00 82.88 369 LEU A O 1
ATOM 2840 N N . ALA A 1 370 ? -14.618 2.093 46.830 1.00 80.69 370 ALA A N 1
ATOM 2841 C CA . ALA A 1 370 ? -14.848 0.880 47.610 1.00 80.69 370 ALA A CA 1
ATOM 2842 C C . ALA A 1 370 ? -14.040 0.839 48.914 1.00 80.69 370 ALA A C 1
ATOM 2844 O O . ALA A 1 370 ? -14.414 0.099 49.825 1.00 80.69 370 ALA A O 1
ATOM 2845 N N . ASP A 1 371 ? -12.940 1.587 48.994 1.00 82.00 371 ASP A N 1
ATOM 2846 C CA . ASP A 1 371 ? -12.053 1.660 50.153 1.00 82.00 371 ASP A CA 1
ATOM 2847 C C . ASP A 1 371 ? -12.371 2.884 51.044 1.00 82.00 371 ASP A C 1
ATOM 2849 O O . ASP A 1 371 ? -11.932 2.914 52.192 1.00 82.00 371 ASP A O 1
ATOM 2853 N N . THR A 1 372 ? -13.183 3.847 50.587 1.00 79.19 372 THR A N 1
ATOM 2854 C CA . THR A 1 372 ? -13.692 4.977 51.385 1.00 79.19 372 THR A CA 1
ATOM 2855 C C . THR A 1 372 ? -15.156 4.787 51.795 1.00 79.19 372 THR A C 1
ATOM 2857 O O . THR A 1 372 ? -15.961 4.189 51.086 1.00 79.19 372 THR A O 1
ATOM 2860 N N . ASP A 1 373 ? -15.518 5.261 52.986 1.00 77.81 373 ASP A N 1
ATOM 2861 C CA . ASP A 1 373 ? -16.907 5.329 53.443 1.00 77.81 373 ASP A CA 1
ATOM 2862 C C . ASP A 1 373 ? -17.586 6.588 52.874 1.00 77.81 373 ASP A C 1
ATOM 2864 O O . ASP A 1 373 ? -17.096 7.705 53.054 1.00 77.81 373 ASP A O 1
ATOM 2868 N N . MET A 1 374 ? -18.722 6.415 52.188 1.00 75.06 374 MET A N 1
ATOM 2869 C CA . MET A 1 374 ? -19.436 7.507 51.512 1.00 75.06 374 MET A CA 1
ATOM 2870 C C . MET A 1 374 ? -19.971 8.581 52.469 1.00 75.06 374 MET A C 1
ATOM 2872 O O . MET A 1 374 ? -20.182 9.709 52.032 1.00 75.06 374 MET A O 1
ATOM 2876 N N . LEU A 1 375 ? -20.199 8.259 53.748 1.00 75.31 375 LEU A N 1
ATOM 2877 C CA . LEU A 1 375 ? -20.742 9.216 54.723 1.00 75.31 375 LEU A CA 1
ATOM 2878 C C . LEU A 1 375 ? -19.666 10.081 55.387 1.00 75.31 375 LEU A C 1
ATOM 2880 O O . LEU A 1 375 ? -19.945 11.210 55.780 1.00 75.31 375 LEU A O 1
ATOM 2884 N N . THR A 1 376 ? -18.449 9.557 55.529 1.00 75.12 376 THR A N 1
ATOM 2885 C CA . THR A 1 376 ? -17.381 10.199 56.311 1.00 75.12 376 THR A CA 1
ATOM 2886 C C . THR A 1 376 ? -16.184 10.621 55.463 1.00 75.12 376 THR A C 1
ATOM 2888 O O . THR A 1 376 ? -15.361 11.409 55.922 1.00 75.12 376 THR A O 1
ATOM 2891 N N . GLY A 1 377 ? -16.056 10.107 54.235 1.00 76.94 377 GLY A N 1
ATOM 2892 C CA . GLY A 1 377 ? -14.882 10.317 53.384 1.00 76.94 377 GLY A CA 1
ATOM 2893 C C . GLY A 1 377 ? -13.608 9.649 53.917 1.00 76.94 377 GLY A C 1
ATOM 2894 O O . GLY A 1 377 ? -12.541 9.812 53.325 1.00 76.94 377 GLY A O 1
ATOM 2895 N N . LEU A 1 378 ? -13.704 8.897 55.019 1.00 83.50 378 LEU A N 1
ATOM 2896 C CA . LEU A 1 378 ? -12.588 8.209 55.661 1.00 83.50 378 LEU A CA 1
ATOM 2897 C C . LEU A 1 378 ? -12.406 6.791 55.093 1.00 83.50 378 LEU A C 1
ATOM 2899 O O . LEU A 1 378 ? -13.357 6.216 54.555 1.00 83.50 378 LEU A O 1
ATOM 2903 N N . PRO A 1 379 ? -11.203 6.194 55.209 1.00 78.94 379 PRO A N 1
ATOM 2904 C CA . PRO A 1 379 ? -10.977 4.803 54.831 1.00 78.94 379 PRO A CA 1
ATOM 2905 C C . PRO A 1 379 ? -11.910 3.873 55.610 1.00 78.94 379 PRO A C 1
ATOM 2907 O O . PRO A 1 379 ? -12.011 3.955 56.835 1.00 78.94 379 PRO A O 1
ATOM 2910 N N . ASN A 1 380 ? -12.590 2.971 54.910 1.00 80.44 380 ASN A N 1
ATOM 2911 C CA . ASN A 1 380 ? -13.505 2.035 55.542 1.00 80.44 380 ASN A CA 1
ATOM 2912 C C . ASN A 1 380 ? -12.753 0.882 56.231 1.00 80.44 380 ASN A C 1
ATOM 2914 O O . ASN A 1 380 ? -11.554 0.653 56.048 1.00 80.44 380 ASN A O 1
ATOM 2918 N N . ARG A 1 381 ? -13.490 0.082 57.006 1.00 75.06 381 ARG A N 1
ATOM 2919 C CA . ARG A 1 381 ? -12.931 -1.053 57.756 1.00 75.06 381 ARG A CA 1
ATOM 2920 C C . ARG A 1 381 ? -12.198 -2.080 56.874 1.00 75.06 381 ARG A C 1
ATOM 2922 O O . ARG A 1 381 ? -11.252 -2.701 57.348 1.00 75.06 381 ARG A O 1
ATOM 2929 N N . ARG A 1 382 ? -12.598 -2.272 55.609 1.00 72.50 382 ARG A N 1
ATOM 2930 C CA . ARG A 1 382 ? -11.907 -3.180 54.669 1.00 72.50 382 ARG A CA 1
ATOM 2931 C C . ARG A 1 382 ? -10.558 -2.624 54.222 1.00 72.50 382 ARG A C 1
ATOM 2933 O O . ARG A 1 382 ? -9.629 -3.410 54.065 1.00 72.50 382 ARG A O 1
ATOM 2940 N N . ALA A 1 383 ? -10.445 -1.310 54.047 1.00 71.94 383 ALA A N 1
ATOM 2941 C CA . ALA A 1 383 ? -9.175 -0.658 53.757 1.00 71.94 383 ALA A CA 1
ATOM 2942 C C . ALA A 1 383 ? -8.205 -0.787 54.945 1.00 71.94 383 ALA A C 1
ATOM 2944 O O . ALA A 1 383 ? -7.052 -1.165 54.754 1.00 71.94 383 ALA A O 1
ATOM 2945 N N . GLY A 1 384 ? -8.694 -0.588 56.177 1.00 69.12 384 GLY A N 1
ATOM 2946 C CA . GLY A 1 384 ? -7.898 -0.767 57.399 1.00 69.12 384 GLY A CA 1
ATOM 2947 C C . GLY A 1 384 ? -7.387 -2.200 57.611 1.00 69.12 384 GLY A C 1
ATOM 2948 O O . GLY A 1 384 ? -6.257 -2.391 58.042 1.00 69.12 384 GLY A O 1
ATOM 2949 N N . LEU A 1 385 ? -8.178 -3.213 57.238 1.00 70.75 385 LEU A N 1
ATOM 2950 C CA . LEU A 1 385 ? -7.793 -4.629 57.338 1.00 70.75 385 LEU A CA 1
ATOM 2951 C C . LEU A 1 385 ? -6.770 -5.092 56.283 1.00 70.75 385 LEU A C 1
ATOM 2953 O O . LEU A 1 385 ? -6.247 -6.188 56.420 1.00 70.75 385 LEU A O 1
ATOM 2957 N N . ARG A 1 386 ? -6.506 -4.311 55.224 1.00 66.75 386 ARG A N 1
ATOM 2958 C CA . ARG A 1 386 ? -5.453 -4.612 54.228 1.00 66.75 386 ARG A CA 1
ATOM 2959 C C . ARG A 1 386 ? -4.085 -4.024 54.590 1.00 66.75 386 ARG A C 1
ATOM 2961 O O . ARG A 1 386 ? -3.104 -4.367 53.938 1.00 66.75 386 ARG A O 1
ATOM 2968 N N . LEU A 1 387 ? -4.049 -3.081 55.534 1.00 63.72 387 LEU A N 1
ATOM 2969 C CA . LEU A 1 387 ? -2.836 -2.389 55.989 1.00 63.72 387 LEU A CA 1
ATOM 2970 C C . LEU A 1 387 ? -2.190 -3.058 57.216 1.00 63.72 387 LEU A C 1
ATOM 2972 O O . LEU A 1 387 ? -1.047 -2.736 57.533 1.00 63.72 387 LEU A O 1
ATOM 2976 N N . LEU A 1 388 ? -2.924 -3.955 57.884 1.00 56.25 388 LEU A N 1
ATOM 2977 C CA . LEU A 1 388 ? -2.434 -4.903 58.891 1.00 56.25 388 LEU A CA 1
ATOM 2978 C C . LEU A 1 388 ? -2.012 -6.199 58.198 1.00 56.25 388 LEU A C 1
ATOM 2980 O O . LEU A 1 388 ? -0.997 -6.780 58.639 1.00 56.25 388 LEU A O 1
#